Protein 2OV7 (pdb70)

Structure (mmCIF, N/CA/C/O backbone):
data_2OV7
#
_entry.id   2OV7
#
_cell.length_a   79.200
_cell.length_b   79.200
_cell.length_c   47.640
_cell.angle_alpha   90.00
_cell.angle_beta   90.00
_cell.angle_gamma   120.00
#
_symmetry.space_group_name_H-M   'P 31'
#
loop_
_entity.id
_entity.type
_entity.pdbx_description
1 polymer '50S ribosomal protein L1'
2 water water
#
loop_
_atom_site.group_PDB
_atom_site.id
_atom_site.type_symbol
_atom_site.label_atom_id
_atom_site.label_alt_id
_atom_site.label_comp_id
_atom_site.label_asym_id
_atom_site.label_entity_id
_atom_site.label_seq_id
_atom_site.pdbx_PDB_ins_code
_atom_site.Cartn_x
_atom_site.Cartn_y
_atom_site.Cartn_z
_atom_site.occupancy
_atom_site.B_iso_or_equiv
_atom_site.auth_seq_id
_atom_site.auth_comp_id
_atom_site.auth_asym_id
_atom_site.auth_atom_id
_atom_site.pdbx_PDB_model_num
ATOM 1 N N . GLY A 1 4 ? 24.232 3.340 -15.203 1.00 81.39 4 GLY A N 1
ATOM 2 C CA . GLY A 1 4 ? 23.984 4.337 -16.285 1.00 24.53 4 GLY A CA 1
ATOM 3 C C . GLY A 1 4 ? 22.523 4.725 -16.397 1.00 54.75 4 GLY A C 1
ATOM 4 O O . GLY A 1 4 ? 21.832 4.873 -15.386 1.00 61.99 4 GLY A O 1
ATOM 5 N N . LYS A 1 5 ? 22.053 4.892 -17.633 1.00 83.76 5 LYS A N 1
ATOM 6 C CA . LYS A 1 5 ? 20.661 5.263 -17.890 1.00 50.91 5 LYS A CA 1
ATOM 7 C C . LYS A 1 5 ? 19.704 4.083 -17.705 1.00 16.68 5 LYS A C 1
ATOM 8 O O . LYS A 1 5 ? 18.506 4.276 -17.490 1.00 83.76 5 LYS A O 1
ATOM 14 N N . ARG A 1 6 ? 20.242 2.868 -17.806 1.00 82.22 6 ARG A N 1
ATOM 15 C CA . ARG A 1 6 ? 19.462 1.645 -17.609 1.00 82.22 6 ARG A CA 1
ATOM 16 C C . ARG A 1 6 ? 18.982 1.553 -16.158 1.00 82.22 6 ARG A C 1
ATOM 17 O O . ARG A 1 6 ? 17.839 1.172 -15.897 1.00 21.86 6 ARG A O 1
ATOM 25 N N . TYR A 1 7 ? 19.852 1.941 -15.229 1.00 66.77 7 TYR A N 1
ATOM 26 C CA . TYR A 1 7 ? 19.531 1.924 -13.806 1.00 81.75 7 TYR A CA 1
ATOM 27 C C . TYR A 1 7 ? 18.646 3.111 -13.417 1.00 71.80 7 TYR A C 1
ATOM 28 O O . TYR A 1 7 ? 17.688 2.953 -12.657 1.00 40.44 7 TYR A O 1
ATOM 37 N N . ARG A 1 8 ? 18.943 4.283 -13.979 1.00 42.35 8 ARG A N 1
ATOM 38 C CA . ARG A 1 8 ? 18.195 5.507 -13.677 1.00 69.76 8 ARG A CA 1
ATOM 39 C C . ARG A 1 8 ? 16.779 5.528 -14.256 1.00 28.71 8 ARG A C 1
ATOM 40 O O . ARG A 1 8 ? 15.943 6.333 -13.836 1.00 73.80 8 ARG A O 1
ATOM 48 N N . ALA A 1 9 ? 16.517 4.646 -15.220 1.00 30.22 9 ALA A N 1
ATOM 49 C CA . ALA A 1 9 ? 15.187 4.527 -15.818 1.00 39.28 9 ALA A CA 1
ATOM 50 C C . ALA A 1 9 ? 14.213 3.886 -14.829 1.00 53.87 9 ALA A C 1
ATOM 51 O O . ALA A 1 9 ? 13.001 4.098 -14.908 1.00 85.77 9 ALA A O 1
ATOM 53 N N . LEU A 1 10 ? 14.762 3.116 -13.892 1.00 84.99 10 LEU A N 1
ATOM 54 C CA . LEU A 1 10 ? 13.972 2.442 -12.864 1.00 22.82 10 LEU A CA 1
ATOM 55 C C . LEU A 1 10 ? 13.682 3.356 -11.670 1.00 38.87 10 LEU A C 1
ATOM 56 O O . LEU A 1 10 ? 12.733 3.122 -10.919 1.00 23.75 10 LEU A O 1
ATOM 61 N N . LEU A 1 11 ? 14.504 4.393 -11.503 1.00 57.42 11 LEU A N 1
ATOM 62 C CA . LEU A 1 11 ? 14.321 5.367 -10.423 1.00 37.15 11 LEU A CA 1
ATOM 63 C C . LEU A 1 11 ? 13.141 6.301 -10.688 1.00 51.03 11 LEU A C 1
ATOM 64 O O . LEU A 1 11 ? 12.557 6.855 -9.754 1.00 65.18 11 LEU A O 1
ATOM 69 N N . GLU A 1 12 ? 12.807 6.479 -11.965 1.00 36.35 12 GLU A N 1
ATOM 70 C CA . GLU A 1 12 ? 11.685 7.325 -12.368 1.00 83.79 12 GLU A CA 1
ATOM 71 C C . GLU A 1 12 ? 10.356 6.640 -12.034 1.00 72.09 12 GLU A C 1
ATOM 72 O O . GLU A 1 12 ? 9.323 7.300 -11.888 1.00 59.70 12 GLU A O 1
ATOM 78 N N . LYS A 1 13 ? 10.402 5.317 -11.891 1.00 76.99 13 LYS A N 1
ATOM 79 C CA . LYS A 1 13 ? 9.222 4.520 -11.558 1.00 88.66 13 LYS A CA 1
ATOM 80 C C . LYS A 1 13 ? 8.938 4.559 -10.056 1.00 34.34 13 LYS A C 1
ATOM 81 O O . LYS A 1 13 ? 7.787 4.443 -9.631 1.00 47.91 13 LYS A O 1
ATOM 87 N N . VAL A 1 14 ? 9.996 4.714 -9.263 1.00 45.76 14 VAL A N 1
ATOM 88 C CA . VAL A 1 14 ? 9.876 4.778 -7.807 1.00 39.17 14 VAL A CA 1
ATOM 89 C C . VAL A 1 14 ? 9.638 6.224 -7.368 1.00 17.58 14 VAL A C 1
ATOM 90 O O . VAL A 1 14 ? 10.348 7.137 -7.793 1.00 22.24 14 VAL A O 1
ATOM 94 N N . ASP A 1 15 ? 8.612 6.426 -6.543 1.00 34.10 15 ASP A N 1
ATOM 95 C CA . ASP A 1 15 ? 8.271 7.760 -6.034 1.00 23.76 15 ASP A CA 1
ATOM 96 C C . ASP A 1 15 ? 9.252 8.134 -4.920 1.00 10.03 15 ASP A C 1
ATOM 97 O O . ASP A 1 15 ? 9.361 7.424 -3.917 1.00 40.76 15 ASP A O 1
ATOM 102 N N . PRO A 1 16 ? 9.993 9.244 -5.110 1.00 84.18 16 PRO A N 1
ATOM 103 C CA . PRO A 1 16 ? 11.002 9.754 -4.178 1.00 21.57 16 PRO A CA 1
ATOM 104 C C . PRO A 1 16 ? 10.624 9.684 -2.701 1.00 84.18 16 PRO A C 1
ATOM 105 O O . PRO A 1 16 ? 11.237 8.940 -1.937 1.00 40.08 16 PRO A O 1
ATOM 109 N N . ASN A 1 17 ? 9.594 10.438 -2.312 1.00 24.29 17 ASN A N 1
ATOM 110 C CA . ASN A 1 17 ? 9.194 10.515 -0.908 1.00 60.83 17 ASN A CA 1
ATOM 111 C C . ASN A 1 17 ? 7.866 9.839 -0.570 1.00 46.16 17 ASN A C 1
ATOM 112 O O . ASN A 1 17 ? 7.117 10.307 0.291 1.00 31.17 17 ASN A O 1
ATOM 117 N N . LYS A 1 18 ? 7.600 8.710 -1.224 1.00 25.36 18 LYS A N 1
ATOM 118 C CA . LYS A 1 18 ? 6.386 7.945 -0.965 1.00 27.21 18 LYS A CA 1
ATOM 119 C C . LYS A 1 18 ? 6.699 6.638 -0.241 1.00 23.83 18 LYS A C 1
ATOM 120 O O . LYS A 1 18 ? 7.607 5.901 -0.629 1.00 45.28 18 LYS A O 1
ATOM 126 N N . ILE A 1 19 ? 5.961 6.383 0.836 1.00 80.79 19 ILE A N 1
ATOM 127 C CA . ILE A 1 19 ? 6.102 5.143 1.592 1.00 4.16 19 ILE A CA 1
ATOM 128 C C . ILE A 1 19 ? 5.016 4.172 1.123 1.00 14.40 19 ILE A C 1
ATOM 129 O O . ILE A 1 19 ? 3.839 4.320 1.458 1.00 44.05 19 ILE A O 1
ATOM 134 N N . TYR A 1 20 ? 5.425 3.216 0.293 1.00 24.37 20 TYR A N 1
ATOM 135 C CA . TYR A 1 20 ? 4.514 2.236 -0.287 1.00 20.58 20 TYR A CA 1
ATOM 136 C C . TYR A 1 20 ? 4.014 1.227 0.738 1.00 20.47 20 TYR A C 1
ATOM 137 O O . TYR A 1 20 ? 4.501 1.181 1.867 1.00 26.83 20 TYR A O 1
ATOM 146 N N . THR A 1 21 ? 2.992 0.467 0.355 1.00 23.37 21 THR A N 1
ATOM 147 C CA . THR A 1 21 ? 2.507 -0.629 1.181 1.00 22.00 21 THR A CA 1
ATOM 148 C C . THR A 1 21 ? 3.258 -1.888 0.737 1.00 28.95 21 THR A C 1
ATOM 149 O O . THR A 1 21 ? 3.955 -1.873 -0.280 1.00 40.95 21 THR A O 1
ATOM 153 N N . ILE A 1 22 ? 3.137 -2.962 1.514 1.00 13.75 22 ILE A N 1
ATOM 154 C CA . ILE A 1 22 ? 3.818 -4.216 1.192 1.00 35.88 22 ILE A CA 1
ATOM 155 C C . ILE A 1 22 ? 3.270 -4.845 -0.097 1.00 6.11 22 ILE A C 1
ATOM 156 O O . ILE A 1 22 ? 4.011 -5.485 -0.847 1.00 43.71 22 ILE A O 1
ATOM 161 N N . ASP A 1 23 ? 1.997 -4.583 -0.389 1.00 31.67 23 ASP A N 1
ATOM 162 C CA . ASP A 1 23 ? 1.361 -5.090 -1.604 1.00 7.61 23 ASP A CA 1
ATOM 163 C C . ASP A 1 23 ? 1.739 -4.270 -2.840 1.00 21.27 23 ASP A C 1
ATOM 164 O O . ASP A 1 23 ? 1.789 -4.802 -3.950 1.00 45.45 23 ASP A O 1
ATOM 169 N N . GLU A 1 24 ? 1.992 -2.977 -2.642 1.00 31.08 24 GLU A N 1
ATOM 170 C CA . GLU A 1 24 ? 2.397 -2.089 -3.733 1.00 23.07 24 GLU A CA 1
ATOM 171 C C . GLU A 1 24 ? 3.828 -2.373 -4.185 1.00 24.40 24 GLU A C 1
ATOM 172 O O . GLU A 1 24 ? 4.121 -2.367 -5.382 1.00 31.45 24 GLU A O 1
ATOM 178 N N . ALA A 1 25 ? 4.710 -2.623 -3.219 1.00 15.54 25 ALA A N 1
ATOM 179 C CA . ALA A 1 25 ? 6.112 -2.910 -3.503 1.00 21.54 25 ALA A CA 1
ATOM 180 C C . ALA A 1 25 ? 6.303 -4.295 -4.109 1.00 1.00 25 ALA A C 1
ATOM 181 O O . ALA A 1 25 ? 7.271 -4.532 -4.829 1.00 28.09 25 ALA A O 1
ATOM 183 N N . ALA A 1 26 ? 5.379 -5.205 -3.805 1.00 28.98 26 ALA A N 1
ATOM 184 C CA . ALA A 1 26 ? 5.430 -6.573 -4.321 1.00 20.32 26 ALA A CA 1
ATOM 185 C C . ALA A 1 26 ? 5.367 -6.610 -5.849 1.00 28.07 26 ALA A C 1
ATOM 186 O O . ALA A 1 26 ? 6.06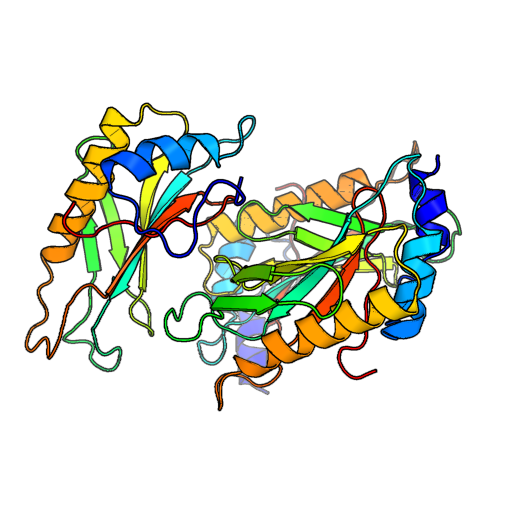4 -7.403 -6.486 1.00 23.41 26 ALA A O 1
ATOM 188 N N . HIS A 1 27 ? 4.532 -5.748 -6.424 1.00 33.12 27 HIS A N 1
ATOM 189 C CA . HIS A 1 27 ? 4.389 -5.651 -7.874 1.00 17.91 27 HIS A CA 1
ATOM 190 C C . HIS A 1 27 ? 5.462 -4.739 -8.467 1.00 22.06 27 HIS A C 1
ATOM 191 O O . HIS A 1 27 ? 5.983 -5.006 -9.553 1.00 89.50 27 HIS A O 1
ATOM 198 N N . LEU A 1 28 ? 5.785 -3.667 -7.745 1.00 17.07 28 LEU A N 1
ATOM 199 C CA . LEU A 1 28 ? 6.778 -2.690 -8.188 1.00 21.47 28 LEU A CA 1
ATOM 200 C C . LEU A 1 28 ? 8.185 -3.281 -8.272 1.00 16.96 28 LEU A C 1
ATOM 201 O O . LEU A 1 28 ? 8.928 -2.985 -9.209 1.00 30.56 28 LEU A O 1
ATOM 206 N N . VAL A 1 29 ? 8.531 -4.143 -7.316 1.00 21.47 29 VAL A N 1
ATOM 207 C CA . VAL A 1 29 ? 9.858 -4.766 -7.281 1.00 67.74 29 VAL A CA 1
ATOM 208 C C . VAL A 1 29 ? 10.059 -5.752 -8.440 1.00 30.77 29 VAL A C 1
ATOM 209 O O . VAL A 1 29 ? 11.183 -5.945 -8.912 1.00 33.63 29 VAL A O 1
ATOM 213 N N . LYS A 1 30 ? 8.960 -6.334 -8.919 1.00 25.19 30 LYS A N 1
ATOM 214 C CA . LYS A 1 30 ? 8.996 -7.262 -10.051 1.00 27.83 30 LYS A CA 1
ATOM 215 C C . LYS A 1 30 ? 9.198 -6.513 -11.367 1.00 46.13 30 LYS A C 1
ATOM 216 O O . LYS A 1 30 ? 9.756 -7.058 -12.322 1.00 42.74 30 LYS A O 1
ATOM 222 N N . GLU A 1 31 ? 8.726 -5.268 -11.411 1.00 16.62 31 GLU A N 1
ATOM 223 C CA . GLU A 1 31 ? 8.871 -4.419 -12.592 1.00 26.58 31 GLU A CA 1
ATOM 224 C C . GLU A 1 31 ? 10.289 -3.858 -12.695 1.00 41.03 31 GLU A C 1
ATOM 225 O O . GLU A 1 31 ? 10.767 -3.552 -13.790 1.00 84.77 31 GLU A O 1
ATOM 231 N N . LEU A 1 32 ? 10.957 -3.740 -11.548 1.00 84.50 32 LEU A N 1
ATOM 232 C CA . LEU A 1 32 ? 12.311 -3.188 -11.483 1.00 34.41 32 LEU A CA 1
ATOM 233 C C . LEU A 1 32 ? 13.383 -4.277 -11.576 1.00 28.24 32 LEU A C 1
ATOM 234 O O . LEU A 1 32 ? 14.477 -4.132 -11.025 1.00 84.50 32 LEU A O 1
ATOM 239 N N . ALA A 1 33 ? 13.073 -5.354 -12.296 1.00 30.20 33 ALA A N 1
ATOM 240 C CA . ALA A 1 33 ? 14.003 -6.471 -12.445 1.00 81.70 33 ALA A CA 1
ATOM 241 C C . ALA A 1 33 ? 14.120 -6.937 -13.893 1.00 41.30 33 ALA A C 1
ATOM 242 O O . ALA A 1 33 ? 13.138 -6.935 -14.639 1.00 86.75 33 ALA A O 1
ATOM 244 N N . THR A 1 34 ? 15.331 -7.337 -14.280 1.00 86.03 34 THR A N 1
ATOM 245 C CA . THR A 1 34 ? 15.588 -7.822 -15.636 1.00 27.87 34 THR A CA 1
ATOM 246 C C . THR A 1 34 ? 15.466 -9.346 -15.721 1.00 86.03 34 THR A C 1
ATOM 247 O O . THR A 1 34 ? 15.610 -10.049 -14.718 1.00 71.10 34 THR A O 1
ATOM 251 N N . ALA A 1 35 ? 15.198 -9.846 -16.927 1.00 69.72 35 ALA A N 1
ATOM 252 C CA . ALA A 1 35 ? 15.009 -11.279 -17.145 1.00 87.50 35 ALA A CA 1
ATOM 253 C C . ALA A 1 35 ? 16.281 -12.003 -17.594 1.00 66.02 35 ALA A C 1
ATOM 254 O O . ALA A 1 35 ? 16.218 -13.001 -18.316 1.00 87.50 35 ALA A O 1
ATOM 256 N N . LYS A 1 36 ? 17.434 -11.506 -17.146 1.00 42.56 36 LYS A N 1
ATOM 257 C CA . LYS A 1 36 ? 18.720 -12.129 -17.471 1.00 28.67 36 LYS A CA 1
ATOM 258 C C . LYS A 1 36 ? 19.031 -13.199 -16.427 1.00 78.07 36 LYS A C 1
ATOM 259 O O . LYS A 1 36 ? 19.102 -14.388 -16.748 1.00 73.49 36 LYS A O 1
ATOM 265 N N . PHE A 1 37 ? 19.226 -12.763 -15.185 1.00 75.64 37 PHE A N 1
ATOM 266 C CA . PHE A 1 37 ? 19.403 -13.677 -14.062 1.00 83.34 37 PHE A CA 1
ATOM 267 C C . PHE A 1 37 ? 18.367 -13.299 -13.001 1.00 21.44 37 PHE A C 1
ATOM 268 O O . PHE A 1 37 ? 18.196 -12.120 -12.684 1.00 72.69 37 PHE A O 1
ATOM 276 N N . ASP A 1 38 ? 17.614 -14.294 -12.535 1.00 46.35 38 ASP A N 1
ATOM 277 C CA . ASP A 1 38 ? 16.554 -14.061 -11.555 1.00 34.14 38 ASP A CA 1
ATOM 278 C C . ASP A 1 38 ? 17.098 -13.329 -10.330 1.00 53.44 38 ASP A C 1
ATOM 279 O O . ASP A 1 38 ? 17.927 -13.860 -9.589 1.00 36.29 38 ASP A O 1
ATOM 284 N N . GLU A 1 39 ? 16.668 -12.079 -10.168 1.00 33.31 39 GLU A N 1
ATOM 285 C CA . GLU A 1 39 ? 17.134 -11.237 -9.070 1.00 13.93 39 GLU A CA 1
ATOM 286 C C . GLU A 1 39 ? 16.449 -11.574 -7.752 1.00 10.72 39 GLU A C 1
ATOM 287 O O . GLU A 1 39 ? 15.232 -11.757 -7.698 1.00 30.30 39 GLU A O 1
ATOM 293 N N . THR A 1 40 ? 17.249 -11.660 -6.692 1.00 55.62 40 THR A N 1
ATOM 294 C CA . THR A 1 40 ? 16.748 -11.969 -5.358 1.00 90.62 40 THR A CA 1
ATOM 295 C C . THR A 1 40 ? 16.160 -10.714 -4.712 1.00 37.20 40 THR A C 1
ATOM 296 O O . THR A 1 40 ? 16.759 -9.639 -4.764 1.00 30.49 40 THR A O 1
ATOM 300 N N . VAL A 1 41 ? 14.961 -10.851 -4.148 1.00 32.16 41 VAL A N 1
ATOM 301 C CA . VAL A 1 41 ? 14.300 -9.744 -3.456 1.00 12.42 41 VAL A CA 1
ATOM 302 C C . VAL A 1 41 ? 14.742 -9.747 -1.990 1.00 35.40 41 VAL A C 1
ATOM 303 O O . VAL A 1 41 ? 14.723 -10.787 -1.330 1.00 21.36 41 VAL A O 1
ATOM 307 N N . GLU A 1 42 ? 15.191 -8.588 -1.509 1.00 15.63 42 GLU A N 1
ATOM 308 C CA . GLU A 1 42 ? 15.688 -8.460 -0.139 1.00 38.01 42 GLU A CA 1
ATOM 309 C C . GLU A 1 42 ? 14.993 -7.350 0.646 1.00 26.42 42 GLU A C 1
ATOM 310 O O . GLU A 1 42 ? 14.455 -6.404 0.065 1.00 9.42 42 GLU A O 1
ATOM 316 N N . VAL A 1 43 ? 15.008 -7.481 1.972 1.00 30.57 43 VAL A N 1
ATOM 317 C CA . VAL A 1 43 ? 14.418 -6.485 2.865 1.00 19.99 43 VAL A CA 1
ATOM 318 C C . VAL A 1 43 ? 15.500 -5.901 3.774 1.00 35.74 43 VAL A C 1
ATOM 319 O O . VAL A 1 43 ? 16.219 -6.638 4.450 1.00 26.09 43 VAL A O 1
ATOM 323 N N . HIS A 1 44 ? 15.619 -4.575 3.767 1.00 12.21 44 HIS A N 1
ATOM 324 C CA . HIS A 1 44 ? 16.608 -3.882 4.589 1.00 25.80 44 HIS A CA 1
ATOM 325 C C . HIS A 1 44 ? 15.922 -3.039 5.659 1.00 33.56 44 HIS A C 1
ATOM 326 O O . HIS A 1 44 ? 15.252 -2.052 5.352 1.00 10.62 44 HIS A O 1
ATOM 333 N N . ALA A 1 45 ? 16.087 -3.445 6.916 1.00 55.02 45 ALA A N 1
ATOM 334 C CA . ALA A 1 45 ? 15.455 -2.753 8.031 1.00 10.39 45 ALA A CA 1
ATOM 335 C C . ALA A 1 45 ? 16.461 -2.242 9.056 1.00 24.65 45 ALA A C 1
ATOM 336 O O . ALA A 1 45 ? 17.249 -3.011 9.607 1.00 76.34 45 ALA A O 1
ATOM 338 N N . LYS A 1 46 ? 16.436 -0.932 9.291 1.00 13.36 46 LYS A N 1
ATOM 339 C CA . LYS A 1 46 ? 17.295 -0.312 10.293 1.00 22.09 46 LYS A CA 1
ATOM 340 C C . LYS A 1 46 ? 16.599 -0.433 11.650 1.00 32.77 46 LYS A C 1
ATOM 341 O O . LYS A 1 46 ? 15.572 0.204 11.892 1.00 31.45 46 LYS A O 1
ATOM 347 N N . LEU A 1 47 ? 17.128 -1.310 12.501 1.00 83.81 47 LEU A N 1
ATOM 348 C CA . LEU A 1 47 ? 16.555 -1.545 13.823 1.00 66.74 47 LEU A CA 1
ATOM 349 C C . LEU A 1 47 ? 16.876 -0.399 14.778 1.00 83.81 47 LEU A C 1
ATOM 350 O O . LEU A 1 47 ? 17.970 0.165 14.740 1.00 83.81 47 LEU A O 1
ATOM 355 N N . GLY A 1 48 ? 15.918 -0.078 15.646 1.00 37.14 48 GLY A N 1
ATOM 356 C CA . GLY A 1 48 ? 16.074 1.006 16.610 1.00 83.87 48 GLY A CA 1
ATOM 357 C C . GLY A 1 48 ? 17.039 0.695 17.739 1.00 21.67 48 GLY A C 1
ATOM 358 O O . GLY A 1 48 ? 17.420 1.587 18.501 1.00 85.25 48 GLY A O 1
ATOM 359 N N . ILE A 1 49 ? 17.436 -0.573 17.844 1.00 44.96 49 ILE A N 1
ATOM 360 C CA . ILE A 1 49 ? 18.365 -1.012 18.886 1.00 65.71 49 ILE A CA 1
ATOM 361 C C . ILE A 1 49 ? 19.761 -0.412 18.710 1.00 57.21 49 ILE A C 1
ATOM 362 O O . ILE A 1 49 ? 20.163 -0.058 17.599 1.00 79.08 49 ILE A O 1
ATOM 367 N N . ASP A 1 50 ? 20.478 -0.277 19.823 1.00 69.45 50 ASP A N 1
ATOM 368 C CA . ASP A 1 50 ? 21.838 0.275 19.827 1.00 88.20 50 ASP A CA 1
ATOM 369 C C . ASP A 1 50 ? 22.817 -0.845 19.459 1.00 21.91 50 ASP A C 1
ATOM 370 O O . ASP A 1 50 ? 22.937 -1.833 20.188 1.00 90.85 50 ASP A O 1
ATOM 375 N N . PRO A 1 51 ? 23.519 -0.699 18.319 1.00 79.09 51 PRO A N 1
ATOM 376 C CA . PRO A 1 51 ? 24.468 -1.709 17.831 1.00 86.49 51 PRO A CA 1
ATOM 377 C C . PRO A 1 51 ? 25.765 -1.848 18.621 1.00 86.49 51 PRO A C 1
ATOM 378 O O . PRO A 1 51 ? 26.724 -2.448 18.129 1.00 86.49 51 PRO A O 1
ATOM 382 N N . ARG A 1 52 ? 25.794 -1.319 19.844 1.00 84.98 52 ARG A N 1
ATOM 383 C CA . ARG A 1 52 ? 26.989 -1.412 20.685 1.00 84.98 52 ARG A CA 1
ATOM 384 C C . ARG A 1 52 ? 26.724 -2.129 22.012 1.00 8.23 52 ARG A C 1
ATOM 385 O O . ARG A 1 52 ? 27.661 -2.569 22.683 1.00 84.98 52 ARG A O 1
ATOM 393 N N . ARG A 1 53 ? 25.448 -2.253 22.377 1.00 31.05 53 ARG A N 1
ATOM 394 C CA . ARG A 1 53 ? 25.061 -2.895 23.634 1.00 78.14 53 ARG A CA 1
ATOM 395 C C . ARG A 1 53 ? 25.314 -4.399 23.613 1.00 78.14 53 ARG A C 1
ATOM 396 O O . ARG A 1 53 ? 25.073 -5.069 22.607 1.00 64.04 53 ARG A O 1
ATOM 404 N N . SER A 1 54 ? 25.798 -4.918 24.740 1.00 85.51 54 SER A N 1
ATOM 405 C CA . SER A 1 54 ? 26.154 -6.330 24.862 1.00 85.51 54 SER A CA 1
ATOM 406 C C . SER A 1 54 ? 24.949 -7.269 24.919 1.00 85.51 54 SER A C 1
ATOM 407 O O . SER A 1 54 ? 25.071 -8.459 24.620 1.00 85.51 54 SER A O 1
ATOM 410 N N . ASP A 1 55 ? 23.787 -6.731 25.286 1.00 89.28 55 ASP A N 1
ATOM 411 C CA . ASP A 1 55 ? 22.575 -7.541 25.410 1.00 89.28 55 ASP A CA 1
ATOM 412 C C . ASP A 1 55 ? 21.513 -7.253 24.347 1.00 72.79 55 ASP A C 1
ATOM 413 O O . ASP A 1 55 ? 20.659 -8.101 24.074 1.00 89.28 55 ASP A O 1
ATOM 418 N N . GLN A 1 56 ? 21.576 -6.068 23.742 1.00 89.21 56 GLN A N 1
ATOM 419 C CA . GLN A 1 56 ? 20.610 -5.677 22.716 1.00 28.78 56 GLN A CA 1
ATOM 420 C C . GLN A 1 56 ? 21.053 -6.088 21.310 1.00 74.54 56 GLN A C 1
ATOM 421 O O . GLN A 1 56 ? 21.322 -5.242 20.453 1.00 26.54 56 GLN A O 1
ATOM 427 N N . ASN A 1 57 ? 21.116 -7.400 21.083 1.00 27.69 57 ASN A N 1
ATOM 428 C CA . ASN A 1 57 ? 21.510 -7.946 19.788 1.00 35.68 57 ASN A CA 1
ATOM 429 C C . ASN A 1 57 ? 20.449 -8.881 19.213 1.00 32.29 57 ASN A C 1
ATOM 430 O O . ASN A 1 57 ? 19.906 -9.731 19.922 1.00 81.79 57 ASN A O 1
ATOM 435 N N . VAL A 1 58 ? 20.159 -8.714 17.925 1.00 64.18 58 VAL A N 1
ATOM 436 C CA . VAL A 1 58 ? 19.153 -9.526 17.245 1.00 13.76 58 VAL A CA 1
ATOM 437 C C . VAL A 1 58 ? 19.800 -10.587 16.354 1.00 80.54 58 VAL A C 1
ATOM 438 O O . VAL A 1 58 ? 20.657 -10.277 15.526 1.00 36.52 58 VAL A O 1
ATOM 442 N N . ARG A 1 59 ? 19.416 -11.844 16.575 1.00 26.68 59 ARG A N 1
ATOM 443 C CA . ARG A 1 59 ? 19.903 -12.970 15.776 1.00 20.26 59 ARG A CA 1
ATOM 444 C C . ARG A 1 59 ? 18.878 -14.105 15.832 1.00 19.47 59 ARG A C 1
ATOM 445 O O . ARG A 1 59 ? 18.421 -14.480 16.914 1.00 59.48 59 ARG A O 1
ATOM 453 N N . GLY A 1 60 ? 18.513 -14.643 14.668 1.00 34.28 60 GLY A N 1
ATOM 454 C CA . GLY A 1 60 ? 17.539 -15.728 14.614 1.00 17.25 60 GLY A CA 1
ATOM 455 C C . GLY A 1 60 ? 17.243 -16.278 13.228 1.00 14.34 60 GLY A C 1
ATOM 456 O O . GLY A 1 60 ? 17.901 -15.922 12.249 1.00 33.03 60 GLY A O 1
ATOM 457 N N . THR A 1 61 ? 16.269 -17.186 13.169 1.00 42.41 61 THR A N 1
ATOM 458 C CA . THR A 1 61 ? 15.840 -17.815 11.920 1.00 53.54 61 THR A CA 1
ATOM 459 C C . THR A 1 61 ? 14.313 -17.840 11.845 1.00 57.40 61 THR A C 1
ATOM 460 O O . THR A 1 61 ? 13.636 -17.859 12.876 1.00 84.27 61 THR A O 1
ATOM 464 N N . VAL A 1 62 ? 13.776 -17.847 10.626 1.00 22.13 62 VAL A N 1
ATOM 465 C CA . VAL A 1 62 ? 12.327 -17.890 10.426 1.00 18.50 62 VAL A CA 1
ATOM 466 C C . VAL A 1 62 ? 11.940 -18.678 9.174 1.00 80.28 62 VAL A C 1
ATOM 467 O O . VAL A 1 62 ? 12.480 -18.453 8.090 1.00 27.10 62 VAL A O 1
ATOM 471 N N . SER A 1 63 ? 11.035 -19.640 9.350 1.00 23.81 63 SER A N 1
ATOM 472 C CA . SER A 1 63 ? 10.554 -20.458 8.241 1.00 25.46 63 SER A CA 1
ATOM 473 C C . SER A 1 63 ? 9.560 -19.672 7.389 1.00 77.41 63 SER A C 1
ATOM 474 O O . SER A 1 63 ? 8.386 -19.540 7.745 1.00 57.97 63 SER A O 1
ATOM 477 N N . LEU A 1 64 ? 10.058 -19.102 6.293 1.00 46.05 64 LEU A N 1
ATOM 478 C CA . LEU A 1 64 ? 9.226 -18.330 5.366 1.00 80.15 64 LEU A CA 1
ATOM 479 C C . LEU A 1 64 ? 8.172 -19.237 4.733 1.00 7.26 64 LEU A C 1
ATOM 480 O O . LEU A 1 64 ? 8.468 -20.379 4.372 1.00 37.60 64 LEU A O 1
ATOM 485 N N . PRO A 1 65 ? 6.930 -18.732 4.594 1.00 85.22 65 PRO A N 1
ATOM 486 C CA . PRO A 1 65 ? 5.820 -19.500 4.018 1.00 63.42 65 PRO A CA 1
ATOM 487 C C . PRO A 1 65 ? 6.087 -20.013 2.609 1.00 41.33 65 PRO A C 1
ATOM 488 O O . PRO A 1 65 ? 5.474 -20.990 2.177 1.00 44.06 65 PRO A O 1
ATOM 492 N N . HIS A 1 66 ? 6.999 -19.349 1.899 1.00 81.46 66 HIS A N 1
ATOM 493 C CA . HIS A 1 66 ? 7.339 -19.737 0.534 1.00 17.68 66 HIS A CA 1
ATOM 494 C C . HIS A 1 66 ? 8.852 -19.895 0.381 1.00 81.46 66 HIS A C 1
ATOM 495 O O . HIS A 1 66 ? 9.532 -19.034 -0.179 1.00 11.89 66 HIS A O 1
ATOM 502 N N . GLY A 1 67 ? 9.368 -21.000 0.916 1.00 51.02 67 GLY A N 1
ATOM 503 C CA . GLY A 1 67 ? 10.793 -21.291 0.868 1.00 29.20 67 GLY A CA 1
ATOM 504 C C . GLY A 1 67 ? 11.317 -21.828 2.189 1.00 81.32 67 GLY A C 1
ATOM 505 O O . GLY A 1 67 ? 10.542 -22.254 3.047 1.00 81.32 67 GLY A O 1
ATOM 506 N N . GLY A 1 68 ? 12.640 -21.815 2.343 1.00 39.29 159 GLY A N 1
ATOM 507 C CA . GLY A 1 68 ? 13.278 -22.287 3.566 1.00 83.26 159 GLY A CA 1
ATOM 508 C C . GLY A 1 68 ? 13.453 -21.175 4.583 1.00 29.28 159 GLY A C 1
ATOM 509 O O . GLY A 1 68 ? 12.888 -20.089 4.430 1.00 45.61 159 GLY A O 1
ATOM 510 N N . ARG A 1 69 ? 14.237 -21.446 5.626 1.00 44.15 160 ARG A N 1
ATOM 511 C CA . ARG A 1 69 ? 14.483 -20.454 6.670 1.00 26.63 160 ARG A CA 1
ATOM 512 C C . ARG A 1 69 ? 15.683 -19.560 6.364 1.00 63.78 160 ARG A C 1
ATOM 513 O O . ARG A 1 69 ? 16.611 -19.962 5.660 1.00 32.67 160 ARG A O 1
ATOM 521 N N . ILE A 1 70 ? 15.637 -18.334 6.882 1.00 43.38 161 ILE A N 1
ATOM 522 C CA . ILE A 1 70 ? 16.694 -17.353 6.652 1.00 83.44 161 ILE A CA 1
ATOM 523 C C . ILE A 1 70 ? 17.317 -16.854 7.955 1.00 83.44 161 ILE A C 1
ATOM 524 O O . ILE A 1 70 ? 16.610 -16.548 8.918 1.00 83.44 161 ILE A O 1
ATOM 529 N N . GLU A 1 71 ? 18.649 -16.815 7.990 1.00 64.62 162 GLU A N 1
ATOM 530 C CA . GLU A 1 71 ? 19.374 -16.333 9.162 1.00 68.91 162 GLU A CA 1
ATOM 531 C C . GLU A 1 71 ? 19.577 -14.824 9.081 1.00 84.76 162 GLU A C 1
ATOM 532 O O . GLU A 1 71 ? 20.011 -14.301 8.051 1.00 60.65 162 GLU A O 1
ATOM 538 N N . PHE A 1 72 ? 19.247 -14.126 10.166 1.00 85.97 163 PHE A N 1
ATOM 539 C CA . PHE A 1 72 ? 19.404 -12.677 10.214 1.00 65.79 163 PHE A CA 1
ATOM 540 C C . PHE A 1 72 ? 19.958 -12.164 11.542 1.00 19.61 163 PHE A C 1
ATOM 541 O O . PHE A 1 72 ? 19.460 -12.507 12.614 1.00 74.69 163 PHE A O 1
ATOM 549 N N . ARG A 1 73 ? 21.046 -11.399 11.452 1.00 72.60 164 ARG A N 1
ATOM 550 C CA . ARG A 1 73 ? 21.674 -10.784 12.621 1.00 34.00 164 ARG A CA 1
ATOM 551 C C . ARG A 1 73 ? 21.914 -9.295 12.367 1.00 30.20 164 ARG A C 1
ATOM 552 O O . ARG A 1 73 ? 22.220 -8.892 11.243 1.00 29.01 164 ARG A O 1
ATOM 560 N N . ASN A 1 74 ? 21.832 -8.491 13.424 1.00 39.73 165 ASN A N 1
ATOM 561 C CA . ASN A 1 74 ? 22.039 -7.055 13.287 1.00 46.06 165 ASN A CA 1
ATOM 562 C C . ASN A 1 74 ? 23.488 -6.671 12.993 1.00 67.64 165 ASN A C 1
ATOM 563 O O . ASN A 1 74 ? 24.360 -6.769 13.858 1.00 86.35 165 ASN A O 1
ATOM 568 N N . ASP A 1 75 ? 23.749 -6.334 11.730 1.00 46.06 166 ASP A N 1
ATOM 569 C CA . ASP A 1 75 ? 25.059 -5.830 11.320 1.00 26.62 166 ASP A CA 1
ATOM 570 C C . ASP A 1 75 ? 25.239 -4.493 12.049 1.00 24.46 166 ASP A C 1
ATOM 571 O O . ASP A 1 75 ? 24.280 -3.736 12.206 1.00 82.14 166 ASP A O 1
ATOM 576 N N . LYS A 1 76 ? 26.468 -4.217 12.494 1.00 50.35 167 LYS A N 1
ATOM 577 C CA . LYS A 1 76 ? 26.734 -3.075 13.383 1.00 25.67 167 LYS A CA 1
ATOM 578 C C . LYS A 1 76 ? 26.403 -1.643 12.952 1.00 87.09 167 LYS A C 1
ATOM 579 O O . LYS A 1 76 ? 26.887 -0.679 13.549 1.00 59.23 167 LYS A O 1
ATOM 585 N N . THR A 1 77 ? 25.549 -1.502 11.940 1.00 57.21 168 THR A N 1
ATOM 586 C CA . THR A 1 77 ? 25.044 -0.187 11.547 1.00 32.59 168 THR A CA 1
ATOM 587 C C . THR A 1 77 ? 23.643 -0.046 12.161 1.00 80.55 168 THR A C 1
ATOM 588 O O . THR A 1 77 ? 23.047 1.033 12.150 1.00 65.83 168 THR A O 1
ATOM 592 N N . GLY A 1 78 ? 23.177 -1.136 12.771 1.00 47.72 169 GLY A N 1
ATOM 593 C CA . GLY A 1 78 ? 21.841 -1.201 13.342 1.00 57.56 169 GLY A CA 1
ATOM 594 C C . GLY A 1 78 ? 20.865 -1.781 12.333 1.00 28.49 169 GLY A C 1
ATOM 595 O O . GLY A 1 78 ? 19.737 -2.130 12.676 1.00 57.35 169 GLY A O 1
ATOM 596 N N . ALA A 1 79 ? 21.332 -1.930 11.094 1.00 22.92 170 ALA A N 1
ATOM 597 C CA . ALA A 1 79 ? 20.502 -2.428 10.001 1.00 24.44 170 ALA A CA 1
ATOM 598 C C . ALA A 1 79 ? 20.660 -3.927 9.761 1.00 36.15 170 ALA A C 1
ATOM 599 O O . ALA A 1 79 ? 21.711 -4.507 10.042 1.00 40.57 170 ALA A O 1
ATOM 601 N N . ILE A 1 80 ? 19.605 -4.539 9.224 1.00 54.05 171 ILE A N 1
ATOM 602 C CA . ILE A 1 80 ? 19.593 -5.970 8.928 1.00 44.71 171 ILE A CA 1
ATOM 603 C C . ILE A 1 80 ? 18.916 -6.269 7.588 1.00 35.21 171 ILE A C 1
ATOM 604 O O . ILE A 1 80 ? 17.880 -5.688 7.256 1.00 57.92 171 ILE A O 1
ATOM 609 N N . HIS A 1 81 ? 19.542 -7.145 6.803 1.00 55.23 172 HIS A N 1
ATOM 610 C CA . HIS A 1 81 ? 19.001 -7.559 5.513 1.00 12.88 172 HIS A CA 1
ATOM 611 C C . HIS A 1 81 ? 18.623 -9.043 5.544 1.00 50.72 172 HIS A C 1
ATOM 612 O O . HIS A 1 81 ? 19.099 -9.793 6.399 1.00 34.14 172 HIS A O 1
ATOM 619 N N . ALA A 1 82 ? 17.794 -9.462 4.589 1.00 22.78 173 ALA A N 1
ATOM 620 C CA . ALA A 1 82 ? 17.384 -10.858 4.471 1.00 9.05 173 ALA A CA 1
ATOM 621 C C . ALA A 1 82 ? 16.669 -11.143 3.153 1.00 68.80 173 ALA A C 1
ATOM 622 O O . ALA A 1 82 ? 15.837 -10.346 2.710 1.00 19.81 173 ALA A O 1
ATOM 624 N N . PRO A 1 83 ? 17.013 -12.270 2.501 1.00 32.28 174 PRO A N 1
ATOM 625 C CA . PRO A 1 83 ? 16.376 -12.666 1.241 1.00 12.53 174 PRO A CA 1
ATOM 626 C C . PRO A 1 83 ? 14.941 -13.149 1.488 1.00 38.61 174 PRO A C 1
ATOM 627 O O . PRO A 1 83 ? 14.706 -13.984 2.366 1.00 77.79 174 PRO A O 1
ATOM 631 N N . VAL A 1 84 ? 13.994 -12.601 0.730 1.00 29.34 175 VAL A N 1
ATOM 632 C CA . VAL A 1 84 ? 12.583 -12.954 0.880 1.00 6.64 175 VAL A CA 1
ATOM 633 C C . VAL A 1 84 ? 11.981 -13.543 -0.399 1.00 31.57 175 VAL A C 1
ATOM 634 O O . VAL A 1 84 ? 10.766 -13.507 -0.604 1.00 37.26 175 VAL A O 1
ATOM 638 N N . GLY A 1 85 ? 12.841 -14.108 -1.244 1.00 47.48 176 GLY A N 1
ATOM 639 C CA . GLY A 1 85 ? 12.397 -14.726 -2.486 1.00 7.02 176 GLY A CA 1
ATOM 640 C C . GLY A 1 85 ? 13.095 -14.183 -3.717 1.00 36.56 176 GLY A C 1
ATOM 641 O O . GLY A 1 85 ? 14.139 -13.537 -3.619 1.00 20.67 176 GLY A O 1
ATOM 642 N N . LYS A 1 86 ? 12.506 -14.445 -4.880 1.00 38.95 177 LYS A N 1
ATOM 643 C CA . LYS A 1 86 ? 13.070 -14.009 -6.151 1.00 26.41 177 LYS A CA 1
ATOM 644 C C . LYS A 1 86 ? 12.096 -13.084 -6.877 1.00 12.66 177 LYS A C 1
ATOM 645 O O . LYS A 1 86 ? 10.946 -12.928 -6.459 1.00 37.87 177 LYS A O 1
ATOM 651 N N . ALA A 1 87 ? 12.565 -12.467 -7.960 1.00 22.48 178 ALA A N 1
ATOM 652 C CA . ALA A 1 87 ? 11.735 -11.569 -8.760 1.00 27.63 178 ALA A CA 1
ATOM 653 C C . ALA A 1 87 ? 10.679 -12.339 -9.554 1.00 27.19 178 ALA A C 1
ATOM 654 O O . ALA A 1 87 ? 9.676 -11.767 -9.984 1.00 83.07 178 ALA A O 1
ATOM 656 N N . SER A 1 88 ? 10.914 -13.638 -9.739 1.00 86.82 179 SER A N 1
ATOM 657 C CA . SER A 1 88 ? 9.988 -14.504 -10.467 1.00 7.32 179 SER A CA 1
ATOM 658 C C . SER A 1 88 ? 8.779 -14.892 -9.614 1.00 59.29 179 SER A C 1
ATOM 659 O O . SER A 1 88 ? 7.709 -15.196 -10.146 1.00 70.41 179 SER A O 1
ATOM 662 N N . PHE A 1 89 ? 8.971 -14.909 -8.295 1.00 35.19 180 PHE A N 1
ATOM 663 C CA . PHE A 1 89 ? 7.910 -15.235 -7.348 1.00 40.86 180 PHE A CA 1
ATOM 664 C C . PHE A 1 89 ? 6.644 -14.407 -7.569 1.00 53.65 180 PHE A C 1
ATOM 665 O O . PHE A 1 89 ? 6.726 -13.233 -7.941 1.00 41.02 180 PHE A O 1
ATOM 673 N N . PRO A 1 90 ? 5.465 -15.028 -7.377 1.00 6.31 181 PRO A N 1
ATOM 674 C CA . PRO A 1 90 ? 4.181 -14.326 -7.510 1.00 4.62 181 PRO A CA 1
ATOM 675 C C . PRO A 1 90 ? 4.145 -13.147 -6.519 1.00 12.55 181 PRO A C 1
ATOM 676 O O . PRO A 1 90 ? 4.713 -13.239 -5.427 1.00 20.91 181 PRO A O 1
ATOM 680 N N . PRO A 1 91 ? 3.462 -12.048 -6.893 1.00 22.25 182 PRO A N 1
ATOM 681 C CA . PRO A 1 91 ? 3.370 -10.848 -6.053 1.00 42.89 182 PRO A CA 1
ATOM 682 C C . PRO A 1 91 ? 2.829 -11.095 -4.652 1.00 26.79 182 PRO A C 1
ATOM 683 O O . PRO A 1 91 ? 3.324 -10.518 -3.684 1.00 85.24 182 PRO A O 1
ATOM 687 N N . GLU A 1 92 ? 1.823 -11.965 -4.546 1.00 72.42 183 GLU A N 1
ATOM 688 C CA . GLU A 1 92 ? 1.196 -12.255 -3.257 1.00 8.33 183 GLU A CA 1
ATOM 689 C C . GLU A 1 92 ? 2.072 -13.112 -2.341 1.00 66.97 183 GLU A C 1
ATOM 690 O O . GLU A 1 92 ? 1.982 -13.007 -1.116 1.00 25.14 183 GLU A O 1
ATOM 696 N N . LYS A 1 93 ? 2.928 -13.940 -2.939 1.00 16.84 184 LYS A N 1
ATOM 697 C CA . LYS A 1 93 ? 3.828 -14.804 -2.174 1.00 4.97 184 LYS A CA 1
ATOM 698 C C . LYS A 1 93 ? 5.013 -14.032 -1.598 1.00 37.44 184 LYS A C 1
ATOM 699 O O . LYS A 1 93 ? 5.507 -14.360 -0.517 1.00 16.94 184 LYS A O 1
ATOM 705 N N . LEU A 1 94 ? 5.471 -13.017 -2.330 1.00 33.10 185 LEU A N 1
ATOM 706 C CA . LEU A 1 94 ? 6.557 -12.156 -1.863 1.00 29.92 185 LEU A CA 1
ATOM 707 C C . LEU A 1 94 ? 6.106 -11.345 -0.651 1.00 26.97 185 LEU A C 1
ATOM 708 O O . LEU A 1 94 ? 6.833 -11.244 0.337 1.00 36.61 185 LEU A O 1
ATOM 713 N N . ALA A 1 95 ? 4.883 -10.818 -0.721 1.00 3.64 186 ALA A N 1
ATOM 714 C CA . ALA A 1 95 ? 4.299 -10.034 0.368 1.00 17.11 186 ALA A CA 1
ATOM 715 C C . ALA A 1 95 ? 4.189 -10.855 1.652 1.00 11.76 186 ALA A C 1
ATOM 716 O O . ALA A 1 95 ? 4.321 -10.316 2.753 1.00 36.70 186 ALA A O 1
ATOM 718 N N . ASP A 1 96 ? 3.945 -12.157 1.501 1.00 34.75 187 ASP A N 1
ATOM 719 C CA . ASP A 1 96 ? 3.873 -13.074 2.636 1.00 17.93 187 ASP A CA 1
ATOM 720 C C . ASP A 1 96 ? 5.245 -13.224 3.293 1.00 18.52 187 ASP A C 1
ATOM 721 O O . ASP A 1 96 ? 5.349 -13.292 4.518 1.00 48.98 187 ASP A O 1
ATOM 726 N N . ASN A 1 97 ? 6.290 -13.274 2.466 1.00 29.80 188 ASN A N 1
ATOM 727 C CA . ASN A 1 97 ? 7.664 -13.393 2.952 1.00 15.44 188 ASN A CA 1
ATOM 728 C C . ASN A 1 97 ? 8.171 -12.106 3.599 1.00 13.93 188 ASN A C 1
ATOM 729 O O . ASN A 1 97 ? 8.992 -12.153 4.518 1.00 46.55 188 ASN A O 1
ATOM 734 N N . ILE A 1 98 ? 7.714 -10.963 3.087 1.00 14.61 189 ILE A N 1
ATOM 735 C CA . ILE A 1 98 ? 8.070 -9.663 3.659 1.00 41.95 189 ILE A CA 1
ATOM 736 C C . ILE A 1 98 ? 7.490 -9.584 5.072 1.00 2.59 189 ILE A C 1
ATOM 737 O O . ILE A 1 98 ? 8.203 -9.274 6.027 1.00 42.72 189 ILE A O 1
ATOM 742 N N . ARG A 1 99 ? 6.204 -9.916 5.193 1.00 46.91 190 ARG A N 1
ATOM 743 C CA . ARG A 1 99 ? 5.497 -9.869 6.472 1.00 28.55 190 ARG A CA 1
ATOM 744 C C . ARG A 1 99 ? 6.028 -10.875 7.486 1.00 32.54 190 ARG A C 1
ATOM 745 O O . ARG A 1 99 ? 6.209 -10.537 8.655 1.00 20.72 190 ARG A O 1
ATOM 753 N N . ALA A 1 100 ? 6.286 -12.101 7.035 1.00 14.57 191 ALA A N 1
ATOM 754 C CA . ALA A 1 100 ? 6.809 -13.153 7.908 1.00 17.47 191 ALA A CA 1
ATOM 755 C C . ALA A 1 100 ? 8.165 -12.771 8.500 1.00 28.31 191 ALA A C 1
ATOM 756 O O . ALA A 1 100 ? 8.473 -13.126 9.640 1.00 84.18 191 ALA A O 1
ATOM 758 N N . PHE A 1 101 ? 8.967 -12.050 7.719 1.00 78.32 192 PHE A N 1
ATOM 759 C CA . PHE A 1 101 ? 10.273 -11.581 8.174 1.00 25.47 192 PHE A CA 1
ATOM 760 C C . PHE A 1 101 ? 10.135 -10.385 9.117 1.00 13.04 192 PHE A C 1
ATOM 761 O O . PHE A 1 101 ? 10.832 -10.307 10.131 1.00 46.76 192 PHE A O 1
ATOM 769 N N . ILE A 1 102 ? 9.237 -9.459 8.776 1.00 23.24 193 ILE A N 1
ATOM 770 C CA . ILE A 1 102 ? 8.974 -8.285 9.613 1.00 80.33 193 ILE A CA 1
ATOM 771 C C . ILE A 1 102 ? 8.441 -8.710 10.984 1.00 35.61 193 ILE A C 1
ATOM 772 O O . ILE A 1 102 ? 8.909 -8.220 12.014 1.00 43.48 193 ILE A O 1
ATOM 777 N N . ARG A 1 103 ? 7.517 -9.671 10.990 1.00 24.33 194 ARG A N 1
ATOM 778 C CA . ARG A 1 103 ? 6.940 -10.190 12.232 1.00 12.15 194 ARG A CA 1
ATOM 779 C C . ARG A 1 103 ? 7.973 -10.946 13.069 1.00 33.63 194 ARG A C 1
ATOM 780 O O . ARG A 1 103 ? 7.881 -10.975 14.298 1.00 80.82 194 ARG A O 1
ATOM 788 N N . ALA A 1 104 ? 8.949 -11.556 12.397 1.00 39.71 195 ALA A N 1
ATOM 789 C CA . ALA A 1 104 ? 10.036 -12.257 13.079 1.00 9.97 195 ALA A CA 1
ATOM 790 C C . ALA A 1 104 ? 10.967 -11.251 13.756 1.00 62.13 195 ALA A C 1
ATOM 791 O O . ALA A 1 104 ? 11.484 -11.512 14.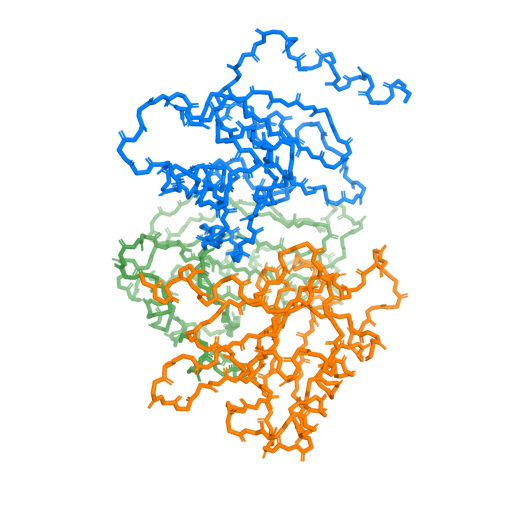844 1.00 37.83 195 ALA A O 1
ATOM 793 N N . LEU A 1 105 ? 11.177 -10.109 13.101 1.00 21.60 196 LEU A N 1
ATOM 794 C CA . LEU A 1 105 ? 11.995 -9.029 13.654 1.00 25.23 196 LEU A CA 1
ATOM 795 C C . LEU A 1 105 ? 11.300 -8.403 14.861 1.00 20.85 196 LEU A C 1
ATOM 796 O O . LEU A 1 105 ? 11.932 -8.152 15.888 1.00 67.40 196 LEU A O 1
ATOM 801 N N . GLU A 1 106 ? 9.994 -8.170 14.728 1.00 14.92 197 GLU A N 1
ATOM 802 C CA . GLU A 1 106 ? 9.185 -7.561 15.787 1.00 15.19 197 GLU A CA 1
ATOM 803 C C . GLU A 1 106 ? 9.153 -8.398 17.066 1.00 30.92 197 GLU A C 1
ATOM 804 O O . GLU A 1 106 ? 8.852 -7.884 18.145 1.00 43.74 197 GLU A O 1
ATOM 810 N N . ALA A 1 107 ? 9.463 -9.687 16.937 1.00 42.02 198 ALA A N 1
ATOM 811 C CA . ALA A 1 107 ? 9.527 -10.589 18.084 1.00 21.04 198 ALA A CA 1
ATOM 812 C C . ALA A 1 107 ? 10.828 -10.379 18.863 1.00 39.06 198 ALA A C 1
ATOM 813 O O . ALA A 1 107 ? 10.920 -10.729 20.042 1.00 50.61 198 ALA A O 1
ATOM 815 N N . HIS A 1 108 ? 11.821 -9.793 18.196 1.00 52.40 199 HIS A N 1
ATOM 816 C CA . HIS A 1 108 ? 13.123 -9.516 18.801 1.00 15.44 199 HIS A CA 1
ATOM 817 C C . HIS A 1 108 ? 13.203 -8.099 19.379 1.00 21.02 199 HIS A C 1
ATOM 818 O O . HIS A 1 108 ? 14.293 -7.594 19.664 1.00 50.27 199 HIS A O 1
ATOM 825 N N . LYS A 1 109 ? 12.042 -7.470 19.558 1.00 36.80 200 LYS A N 1
ATOM 826 C CA . LYS A 1 109 ? 11.956 -6.122 20.122 1.00 72.74 200 LYS A CA 1
ATOM 827 C C . LYS A 1 109 ? 12.353 -6.149 21.602 1.00 82.24 200 LYS A C 1
ATOM 828 O O . LYS A 1 109 ? 11.930 -7.043 22.341 1.00 38.99 200 LYS A O 1
ATOM 834 N N . PRO A 1 110 ? 13.203 -5.193 22.031 1.00 83.37 201 PRO A N 1
ATOM 835 C CA . PRO A 1 110 ? 13.684 -5.077 23.413 1.00 41.91 201 PRO A CA 1
ATOM 836 C C . PRO A 1 110 ? 12.605 -5.345 24.459 1.00 83.37 201 PRO A C 1
ATOM 837 O O . PRO A 1 110 ? 11.475 -4.867 24.324 1.00 46.44 201 PRO A O 1
ATOM 841 N N . GLU A 1 111 ? 12.973 -6.080 25.508 1.00 84.28 202 GLU A N 1
ATOM 842 C CA . GLU A 1 111 ? 12.044 -6.450 26.574 1.00 57.67 202 GLU A CA 1
ATOM 843 C C . GLU A 1 111 ? 11.593 -5.239 27.389 1.00 84.28 202 GLU A C 1
ATOM 844 O O . GLU A 1 111 ? 12.399 -4.597 28.065 1.00 84.28 202 GLU A O 1
ATOM 850 N N . GLY A 1 112 ? 10.304 -4.913 27.287 1.00 42.03 203 GLY A N 1
ATOM 851 C CA . GLY A 1 112 ? 9.724 -3.806 28.038 1.00 82.96 203 GLY A CA 1
ATOM 852 C C . GLY A 1 112 ? 9.889 -2.440 27.396 1.00 75.14 203 GLY A C 1
ATOM 853 O O . GLY A 1 112 ? 8.960 -1.630 27.402 1.00 83.06 203 GLY A O 1
ATOM 854 N N . ALA A 1 113 ? 11.078 -2.184 26.851 1.00 64.12 204 ALA A N 1
ATOM 855 C CA . ALA A 1 113 ? 11.391 -0.898 26.227 1.00 72.38 204 ALA A CA 1
ATOM 856 C C . ALA A 1 113 ? 10.455 -0.564 25.067 1.00 84.86 204 ALA A C 1
ATOM 857 O O . ALA A 1 113 ? 10.362 -1.310 24.090 1.00 47.00 204 ALA A O 1
ATOM 859 N N . LYS A 1 114 ? 9.747 0.557 25.200 1.00 85.03 205 LYS A N 1
ATOM 860 C CA . LYS A 1 114 ? 8.802 1.008 24.182 1.00 49.86 205 LYS A CA 1
ATOM 861 C C . LYS A 1 114 ? 9.439 2.034 23.250 1.00 74.86 205 LYS A C 1
ATOM 862 O O . LYS A 1 114 ? 10.196 2.901 23.689 1.00 85.03 205 LYS A O 1
ATOM 868 N N . GLY A 1 115 ? 9.111 1.933 21.963 1.00 81.73 206 GLY A N 1
ATOM 869 C CA . GLY A 1 115 ? 9.640 2.847 20.960 1.00 29.62 206 GLY A CA 1
ATOM 870 C C . GLY A 1 115 ? 9.542 2.292 19.551 1.00 74.57 206 GLY A C 1
ATOM 871 O O . GLY A 1 115 ? 9.010 1.200 19.338 1.00 44.50 206 GLY A O 1
ATOM 872 N N . THR A 1 116 ? 10.044 3.058 18.586 1.00 26.81 207 THR A N 1
ATOM 873 C CA . THR A 1 116 ? 10.031 2.643 17.188 1.00 78.38 207 THR A CA 1
ATOM 874 C C . THR A 1 116 ? 11.159 1.641 16.942 1.00 31.40 207 THR A C 1
ATOM 875 O O . THR A 1 116 ? 12.316 2.022 16.753 1.00 34.32 207 THR A O 1
ATOM 879 N N . PHE A 1 117 ? 10.818 0.354 17.015 1.00 40.81 208 PHE A N 1
ATOM 880 C CA . PHE A 1 117 ? 11.790 -0.717 16.808 1.00 65.64 208 PHE A CA 1
ATOM 881 C C . PHE A 1 117 ? 12.258 -0.779 15.356 1.00 46.11 208 PHE A C 1
ATOM 882 O O . PHE A 1 117 ? 13.435 -1.021 15.087 1.00 79.74 208 PHE A O 1
ATOM 890 N N . LEU A 1 118 ? 11.329 -0.573 14.427 1.00 22.35 209 LEU A N 1
ATOM 891 C CA . LEU A 1 118 ? 11.651 -0.572 13.003 1.00 21.27 209 LEU A CA 1
ATOM 892 C C . LEU A 1 118 ? 11.655 0.861 12.473 1.00 37.47 209 LEU A C 1
ATOM 893 O O . LEU A 1 118 ? 10.608 1.414 12.128 1.00 41.72 209 LEU A O 1
ATOM 898 N N . ARG A 1 119 ? 12.843 1.465 12.451 1.00 8.73 210 ARG A N 1
ATOM 899 C CA . ARG A 1 119 ? 13.010 2.848 12.006 1.00 17.49 210 ARG A CA 1
ATOM 900 C C . ARG A 1 119 ? 12.697 2.998 10.519 1.00 15.87 210 ARG A C 1
ATOM 901 O O . ARG A 1 119 ? 11.757 3.701 10.143 1.00 48.47 210 ARG A O 1
ATOM 909 N N . SER A 1 120 ? 13.479 2.319 9.684 1.00 61.05 211 SER A N 1
ATOM 910 C CA . SER A 1 120 ? 13.298 2.364 8.237 1.00 11.86 211 SER A CA 1
ATOM 911 C C . SER A 1 120 ? 13.274 0.956 7.654 1.00 9.70 211 SER A C 1
ATOM 912 O O . SER A 1 120 ? 14.016 0.081 8.100 1.00 38.02 211 SER A O 1
ATOM 915 N N . VAL A 1 121 ? 12.390 0.735 6.683 1.00 12.82 212 VAL A N 1
ATOM 916 C CA . VAL A 1 121 ? 12.270 -0.567 6.023 1.00 16.75 212 VAL A CA 1
ATOM 917 C C . VAL A 1 121 ? 12.235 -0.375 4.503 1.00 12.38 212 VAL A C 1
ATOM 918 O O . VAL A 1 121 ? 11.467 0.441 3.989 1.00 11.20 212 VAL A O 1
ATOM 922 N N . TYR A 1 122 ? 13.078 -1.126 3.795 1.00 24.44 213 TYR A N 1
ATOM 923 C CA . TYR A 1 122 ? 13.179 -1.020 2.340 1.00 1.00 213 TYR A CA 1
ATOM 924 C C . TYR A 1 122 ? 13.161 -2.387 1.657 1.00 12.32 213 TYR A C 1
ATOM 925 O O . TYR A 1 122 ? 13.802 -3.329 2.124 1.00 15.08 213 TYR A O 1
ATOM 934 N N . VAL A 1 123 ? 12.433 -2.484 0.546 1.00 17.52 214 VAL A N 1
ATOM 935 C CA . VAL A 1 123 ? 12.392 -3.711 -0.256 1.00 13.13 214 VAL A CA 1
ATOM 936 C C . VAL A 1 123 ? 13.019 -3.435 -1.626 1.00 23.88 214 VAL A C 1
ATOM 937 O O . VAL A 1 123 ? 12.607 -2.512 -2.332 1.00 42.79 214 VAL A O 1
ATOM 941 N N . THR A 1 124 ? 14.032 -4.225 -1.981 1.00 31.17 215 THR A N 1
ATOM 942 C CA . THR A 1 124 ? 14.745 -4.041 -3.245 1.00 18.24 215 THR A CA 1
ATOM 943 C C . THR A 1 124 ? 15.419 -5.317 -3.751 1.00 42.11 215 THR A C 1
ATOM 944 O O . THR A 1 124 ? 15.634 -6.265 -2.993 1.00 45.66 215 THR A O 1
ATOM 948 N N . THR A 1 125 ? 15.720 -5.336 -5.048 1.00 10.12 216 THR A N 1
ATOM 949 C CA . THR A 1 125 ? 16.438 -6.448 -5.665 1.00 32.34 216 THR A CA 1
ATOM 950 C C . THR A 1 125 ? 17.940 -6.146 -5.682 1.00 33.28 216 THR A C 1
ATOM 951 O O . THR A 1 125 ? 18.364 -5.050 -5.306 1.00 58.74 216 THR A O 1
ATOM 955 N N . THR A 1 126 ? 18.736 -7.125 -6.110 1.00 68.13 217 THR A N 1
ATOM 956 C CA . THR A 1 126 ? 20.192 -6.975 -6.154 1.00 87.13 217 THR A CA 1
ATOM 957 C C . THR A 1 126 ? 20.664 -5.997 -7.233 1.00 68.01 217 THR A C 1
ATOM 958 O O . THR A 1 126 ? 21.678 -5.318 -7.061 1.00 87.13 217 THR A O 1
ATOM 962 N N . MET A 1 127 ? 19.914 -5.917 -8.332 1.00 40.65 218 MET A N 1
ATOM 963 C CA . MET A 1 127 ? 20.255 -5.027 -9.445 1.00 22.29 218 MET A CA 1
ATOM 964 C C . MET A 1 127 ? 19.194 -3.953 -9.709 1.00 25.93 218 MET A C 1
ATOM 965 O O . MET A 1 127 ? 19.112 -3.407 -10.810 1.00 43.56 218 MET A O 1
ATOM 970 N N . GLY A 1 128 ? 18.414 -3.624 -8.678 1.00 78.93 219 GLY A N 1
ATOM 971 C CA . GLY A 1 128 ? 17.362 -2.621 -8.805 1.00 9.84 219 GLY A CA 1
ATOM 972 C C . GLY A 1 128 ? 17.400 -1.547 -7.733 1.00 13.88 219 GLY A C 1
ATOM 973 O O . GLY A 1 128 ? 18.204 -1.625 -6.799 1.00 27.70 219 GLY A O 1
ATOM 974 N N . PRO A 1 129 ? 16.539 -0.521 -7.861 1.00 17.72 220 PRO A N 1
ATOM 975 C CA . PRO A 1 129 ? 16.456 0.583 -6.902 1.00 44.25 220 PRO A CA 1
ATOM 976 C C . PRO A 1 129 ? 15.671 0.202 -5.646 1.00 8.26 220 PRO A C 1
ATOM 977 O O . PRO A 1 129 ? 14.894 -0.755 -5.663 1.00 16.65 220 PRO A O 1
ATOM 981 N N . SER A 1 130 ? 15.839 0.990 -4.586 1.00 34.50 221 SER A N 1
ATOM 982 C CA . SER A 1 130 ? 15.189 0.721 -3.306 1.00 6.30 221 SER A CA 1
ATOM 983 C C . SER A 1 130 ? 13.770 1.281 -3.225 1.00 16.62 221 SER A C 1
ATOM 984 O O . SER A 1 130 ? 13.471 2.332 -3.796 1.00 31.64 221 SER A O 1
ATOM 987 N N . VAL A 1 131 ? 12.904 0.566 -2.508 1.00 25.74 222 VAL A N 1
ATOM 988 C CA . VAL A 1 131 ? 11.509 0.969 -2.331 1.00 21.21 222 VAL A CA 1
ATOM 989 C C . VAL A 1 131 ? 11.136 0.919 -0.847 1.00 7.12 222 VAL A C 1
ATOM 990 O O . VAL A 1 131 ? 11.048 -0.161 -0.258 1.00 13.63 222 VAL A O 1
ATOM 994 N N . ARG A 1 132 ? 10.942 2.091 -0.242 1.00 17.04 223 ARG A N 1
ATOM 995 C CA . ARG A 1 132 ? 10.569 2.158 1.171 1.00 21.66 223 ARG A CA 1
ATOM 996 C C . ARG A 1 132 ? 9.106 1.786 1.366 1.00 9.51 223 ARG A C 1
ATOM 997 O O . ARG A 1 132 ? 8.224 2.299 0.674 1.00 54.84 223 ARG A O 1
ATOM 1005 N N . ILE A 1 133 ? 8.858 0.879 2.309 1.00 30.50 224 ILE A N 1
ATOM 1006 C CA . ILE A 1 133 ? 7.505 0.411 2.567 1.00 26.49 224 ILE A CA 1
ATOM 1007 C C . ILE A 1 133 ? 7.043 0.576 4.010 1.00 11.22 224 ILE A C 1
ATOM 1008 O O . ILE A 1 133 ? 7.852 0.696 4.933 1.00 24.35 224 ILE A O 1
ATOM 1013 N N . ASN A 1 134 ? 5.726 0.649 4.168 1.00 18.57 225 ASN A N 1
ATOM 1014 C CA . ASN A 1 134 ? 5.077 0.723 5.473 1.00 5.06 225 ASN A CA 1
ATOM 1015 C C . ASN A 1 134 ? 4.956 -0.717 5.984 1.00 11.28 225 ASN A C 1
ATOM 1016 O O . ASN A 1 134 ? 4.201 -1.515 5.423 1.00 22.32 225 ASN A O 1
ATOM 1021 N N . PRO A 1 135 ? 5.728 -1.067 7.029 1.00 39.30 226 PRO A N 1
ATOM 1022 C CA . PRO A 1 135 ? 5.704 -2.425 7.581 1.00 10.47 226 PRO A CA 1
ATOM 1023 C C . PRO A 1 135 ? 4.429 -2.736 8.348 1.00 20.53 226 PRO A C 1
ATOM 1024 O O . PRO A 1 135 ? 4.238 -3.862 8.811 1.00 39.63 226 PRO A O 1
ATOM 1028 N N . HIS A 1 136 ? 3.553 -1.740 8.460 1.00 48.92 227 HIS A N 1
ATOM 1029 C CA . HIS A 1 136 ? 2.301 -1.883 9.194 1.00 20.73 227 HIS A CA 1
ATOM 1030 C C . HIS A 1 136 ? 1.112 -2.052 8.248 1.00 25.95 227 HIS A C 1
ATOM 1031 O O . HIS A 1 136 ? -0.034 -1.772 8.611 1.00 30.44 227 HIS A O 1
ATOM 1038 N N . SER A 1 137 ? 1.396 -2.540 7.042 1.00 12.45 228 SER A N 1
ATOM 1039 C CA . SER A 1 137 ? 0.368 -2.774 6.032 1.00 17.37 228 SER A CA 1
ATOM 1040 C C . SER A 1 137 ? 0.399 -4.224 5.554 1.00 7.59 228 SER A C 1
ATOM 1041 O O . SER A 1 137 ? 1.335 -4.935 5.977 1.00 47.99 228 SER A O 1
ATOM 1045 N N . LYS B 1 5 ? 17.579 -18.316 29.107 0.50 21.26 5 LYS B N 1
ATOM 1046 C CA . LYS B 1 5 ? 18.814 -18.858 29.745 0.50 48.81 5 LYS B CA 1
ATOM 1047 C C . LYS B 1 5 ? 19.828 -19.300 28.697 0.50 38.84 5 LYS B C 1
ATOM 1048 O O . LYS B 1 5 ? 20.298 -18.488 27.897 0.50 32.47 5 LYS B O 1
ATOM 1054 N N . ARG B 1 6 ? 20.166 -20.586 28.705 0.50 83.73 6 ARG B N 1
ATOM 1055 C CA . ARG B 1 6 ? 21.124 -21.121 27.745 0.50 15.85 6 ARG B CA 1
ATOM 1056 C C . ARG B 1 6 ? 20.690 -20.818 26.310 0.50 83.73 6 ARG B C 1
ATOM 1057 O O . ARG B 1 6 ? 21.269 -21.326 25.349 0.50 24.93 6 ARG B O 1
ATOM 1065 N N . TYR B 1 7 ? 19.679 -19.965 26.178 0.50 83.37 7 TYR B N 1
ATOM 1066 C CA . TYR B 1 7 ? 19.180 -19.557 24.871 0.50 83.37 7 TYR B CA 1
ATOM 1067 C C . TYR B 1 7 ? 20.202 -18.641 24.206 0.50 8.16 7 TYR B C 1
ATOM 1068 O O . TYR B 1 7 ? 20.797 -18.993 23.186 0.50 48.76 7 TYR B O 1
ATOM 1077 N N . ARG B 1 8 ? 20.407 -17.467 24.797 0.50 59.98 8 ARG B N 1
ATOM 1078 C CA . ARG B 1 8 ? 21.375 -16.506 24.278 0.50 83.62 8 ARG B CA 1
ATOM 1079 C C . ARG B 1 8 ? 22.790 -16.798 24.777 0.50 15.30 8 ARG B C 1
ATOM 1080 O O . ARG B 1 8 ? 23.769 -16.352 24.176 0.50 33.84 8 ARG B O 1
ATOM 1088 N N . ALA B 1 9 ? 22.888 -17.541 25.880 1.00 41.56 9 ALA B N 1
ATOM 1089 C CA . ALA B 1 9 ? 24.180 -17.890 26.476 1.00 30.37 9 ALA B CA 1
ATOM 1090 C C . ALA B 1 9 ? 25.006 -18.796 25.566 1.00 43.51 9 ALA B C 1
ATOM 1091 O O . ALA B 1 9 ? 26.225 -18.641 25.464 1.00 47.61 9 ALA B O 1
ATOM 1093 N N . LEU B 1 10 ? 24.336 -19.742 24.913 1.00 51.02 10 LEU B N 1
ATOM 1094 C CA . LEU B 1 10 ? 24.988 -20.654 23.975 1.00 59.63 10 LEU B CA 1
ATOM 1095 C C . LEU B 1 10 ? 25.298 -19.909 22.676 1.00 33.47 10 LEU B C 1
ATOM 1096 O O . LEU B 1 10 ? 26.220 -20.268 21.943 1.00 32.17 10 LEU B O 1
ATOM 1101 N N . LEU B 1 11 ? 24.537 -18.845 22.428 1.00 47.34 11 LEU B N 1
ATOM 1102 C CA . LEU B 1 11 ? 24.692 -18.018 21.236 1.00 54.23 11 LEU B CA 1
ATOM 1103 C C . LEU B 1 11 ? 25.904 -17.085 21.367 1.00 85.74 11 LEU B C 1
ATOM 1104 O O . LEU B 1 11 ? 26.385 -16.535 20.373 1.00 38.37 11 LEU B O 1
ATOM 1109 N N . GLU B 1 12 ? 26.398 -16.929 22.596 1.00 52.11 12 GLU B N 1
ATOM 1110 C CA . GLU B 1 12 ? 27.554 -16.073 22.875 1.00 51.11 12 GLU B CA 1
ATOM 1111 C C . GLU B 1 12 ? 28.868 -16.686 22.390 1.00 29.30 12 GLU B C 1
ATOM 1112 O O . GLU B 1 12 ? 29.763 -15.968 21.937 1.00 75.95 12 GLU B O 1
ATOM 1118 N N . LYS B 1 13 ? 28.979 -18.010 22.500 1.00 30.06 13 LYS B N 1
ATOM 1119 C CA . LYS B 1 13 ? 30.191 -18.728 22.100 1.00 51.25 13 LYS B CA 1
ATOM 1120 C C . LYS B 1 13 ? 30.463 -18.674 20.596 1.00 29.31 13 LYS B C 1
ATOM 1121 O O . LYS B 1 13 ? 31.612 -18.788 20.163 1.00 48.42 13 LYS B O 1
ATOM 1127 N N . VAL B 1 14 ? 29.404 -18.495 19.808 1.00 59.74 14 VAL B N 1
ATOM 1128 C CA . VAL B 1 14 ? 29.531 -18.425 18.355 1.00 28.66 14 VAL B CA 1
ATOM 1129 C C . VAL B 1 14 ? 29.705 -16.980 17.888 1.00 18.71 14 VAL B C 1
ATOM 1130 O O . VAL B 1 14 ? 28.962 -16.088 18.304 1.00 34.17 14 VAL B O 1
ATOM 1134 N N . ASP B 1 15 ? 30.721 -16.755 17.058 1.00 27.81 15 ASP B N 1
ATOM 1135 C CA . ASP B 1 15 ? 30.970 -15.435 16.473 1.00 80.68 15 ASP B CA 1
ATOM 1136 C C . ASP B 1 15 ? 30.050 -15.290 15.258 1.00 40.88 15 ASP B C 1
ATOM 1137 O O . ASP B 1 15 ? 30.164 -16.048 14.291 1.00 80.68 15 ASP B O 1
ATOM 1142 N N . PRO B 1 16 ? 29.113 -14.325 15.316 1.00 79.98 16 PRO B N 1
ATOM 1143 C CA . PRO B 1 16 ? 28.147 -14.086 14.239 1.00 42.98 16 PRO B CA 1
ATOM 1144 C C . PRO B 1 16 ? 28.768 -13.568 12.950 1.00 34.10 16 PRO B C 1
ATOM 1145 O O . PRO B 1 16 ? 28.293 -13.885 11.859 1.00 33.93 16 PRO B O 1
ATOM 1149 N N . ASN B 1 17 ? 29.821 -12.761 13.081 1.00 79.17 17 ASN B N 1
ATOM 1150 C CA . ASN B 1 17 ? 30.515 -12.205 11.920 1.00 38.75 17 ASN B CA 1
ATOM 1151 C C . ASN B 1 17 ? 31.804 -12.959 11.586 1.00 32.47 17 ASN B C 1
ATOM 1152 O O . ASN B 1 17 ? 32.846 -12.352 11.325 1.00 41.16 17 ASN B O 1
ATOM 1157 N N . LYS B 1 18 ? 31.715 -14.288 11.564 1.00 13.64 18 LYS B N 1
ATOM 1158 C CA . LYS B 1 18 ? 32.868 -15.130 11.262 1.00 14.02 18 LYS B CA 1
ATOM 1159 C C . LYS B 1 18 ? 32.482 -16.411 10.526 1.00 40.38 18 LYS B C 1
ATOM 1160 O O . LYS B 1 18 ? 31.441 -17.013 10.799 1.00 20.01 18 LYS B O 1
ATOM 1166 N N . ILE B 1 19 ? 33.317 -16.791 9.561 1.00 57.76 19 ILE B N 1
ATOM 1167 C CA . ILE B 1 19 ? 33.145 -18.045 8.835 1.00 29.72 19 ILE B CA 1
ATOM 1168 C C . ILE B 1 19 ? 34.255 -18.992 9.310 1.00 49.84 19 ILE B C 1
ATOM 1169 O O . ILE B 1 19 ? 35.400 -18.904 8.861 1.00 21.11 19 ILE B O 1
ATOM 1174 N N . TYR B 1 20 ? 33.920 -19.819 10.299 1.00 30.99 20 TYR B N 1
ATOM 1175 C CA . TYR B 1 20 ? 34.870 -20.763 10.888 1.00 17.23 20 TYR B CA 1
ATOM 1176 C C . TYR B 1 20 ? 35.359 -21.797 9.878 1.00 41.64 20 TYR B C 1
ATOM 1177 O O . TYR B 1 20 ? 34.722 -22.021 8.849 1.00 57.27 20 TYR B O 1
ATOM 1186 N N . THR B 1 21 ? 36.511 -22.403 10.163 1.00 37.17 21 THR B N 1
ATOM 1187 C CA . THR B 1 21 ? 37.040 -23.465 9.313 1.00 23.49 21 THR B CA 1
ATOM 1188 C C . THR B 1 21 ? 36.330 -24.776 9.664 1.00 23.63 21 THR B C 1
ATOM 1189 O O . THR B 1 21 ? 35.644 -24.861 10.686 1.00 29.96 21 THR B O 1
ATOM 1193 N N . ILE B 1 22 ? 36.476 -25.783 8.802 1.00 30.74 22 ILE B N 1
ATOM 1194 C CA . ILE B 1 22 ? 35.837 -27.085 9.021 1.00 69.36 22 ILE B CA 1
ATOM 1195 C C . ILE B 1 22 ? 36.281 -27.731 10.338 1.00 31.22 22 ILE B C 1
ATOM 1196 O O . ILE B 1 22 ? 35.451 -28.248 11.091 1.00 30.80 22 ILE B O 1
ATOM 1201 N N . ASP B 1 23 ? 37.574 -27.630 10.643 1.00 37.96 23 ASP B N 1
ATOM 1202 C CA . ASP B 1 23 ? 38.128 -28.200 11.871 1.00 19.84 23 ASP B CA 1
ATOM 1203 C C . ASP B 1 23 ? 37.748 -27.408 13.124 1.00 66.12 23 ASP B C 1
ATOM 1204 O O . ASP B 1 23 ? 37.517 -27.995 14.183 1.00 30.90 23 ASP B O 1
ATOM 1209 N N . GLU B 1 24 ? 37.698 -26.082 13.002 1.00 13.65 24 GLU B N 1
ATOM 1210 C CA . GLU B 1 24 ? 37.300 -25.216 14.116 1.00 7.10 24 GLU B CA 1
ATOM 1211 C C . GLU B 1 24 ? 35.848 -25.469 14.511 1.00 17.58 24 GLU B C 1
ATOM 1212 O O . GLU B 1 24 ? 35.505 -25.448 15.696 1.00 13.29 24 GLU B O 1
ATOM 1218 N N . ALA B 1 25 ? 35.004 -25.706 13.509 1.00 15.62 25 ALA B N 1
ATOM 1219 C CA . ALA B 1 25 ? 33.588 -25.980 13.727 1.00 14.54 25 ALA B CA 1
ATOM 1220 C C . ALA B 1 25 ? 33.376 -27.349 14.362 1.00 2.95 25 ALA B C 1
ATOM 1221 O O . ALA B 1 25 ? 32.459 -27.528 15.160 1.00 26.15 25 ALA B O 1
ATOM 1223 N N . ALA B 1 26 ? 34.230 -28.307 14.005 1.00 31.37 26 ALA B N 1
ATOM 1224 C CA . ALA B 1 26 ? 34.161 -29.657 14.564 1.00 23.35 26 ALA B CA 1
ATOM 1225 C C . ALA B 1 26 ? 34.328 -29.629 16.085 1.00 5.22 26 ALA B C 1
ATOM 1226 O O . ALA B 1 26 ? 33.761 -30.462 16.795 1.00 26.57 26 ALA B O 1
ATOM 1228 N N . HIS B 1 27 ? 35.105 -28.663 16.572 1.00 70.25 27 HIS B N 1
ATOM 1229 C CA . HIS B 1 27 ? 35.315 -28.478 18.004 1.00 12.04 27 HIS B CA 1
ATOM 1230 C C . HIS B 1 27 ? 34.240 -27.573 18.608 1.00 6.63 27 HIS B C 1
ATOM 1231 O O . HIS B 1 27 ? 33.786 -27.805 19.730 1.00 28.30 27 HIS B O 1
ATOM 1238 N N . LEU B 1 28 ? 33.845 -26.541 17.862 1.00 12.13 28 LEU B N 1
ATOM 1239 C CA . LEU B 1 28 ? 32.836 -25.588 18.326 1.00 1.00 28 LEU B CA 1
ATOM 1240 C C . LEU B 1 28 ? 31.462 -26.240 18.468 1.00 1.00 28 LEU B C 1
ATOM 1241 O O . LEU B 1 28 ? 30.720 -25.940 19.404 1.00 62.80 28 LEU B O 1
ATOM 1246 N N . VAL B 1 29 ? 31.149 -27.160 17.556 1.00 12.91 29 VAL B N 1
ATOM 1247 C CA . VAL B 1 29 ? 29.881 -27.892 17.582 1.00 1.00 29 VAL B CA 1
ATOM 1248 C C . VAL B 1 29 ? 29.749 -28.755 18.844 1.00 75.36 29 VAL B C 1
ATOM 1249 O O . VAL B 1 29 ? 28.667 -28.840 19.431 1.00 13.48 29 VAL B O 1
ATOM 1253 N N . LYS B 1 30 ? 30.863 -29.342 19.282 1.00 20.53 30 LYS B N 1
ATOM 1254 C CA . LYS B 1 30 ? 30.881 -30.170 20.490 1.00 20.50 30 LYS B CA 1
ATOM 1255 C C . LYS B 1 30 ? 30.677 -29.329 21.752 1.00 85.20 30 LYS B C 1
ATOM 1256 O O . LYS B 1 30 ? 30.029 -29.772 22.703 1.00 28.28 30 LYS B O 1
ATOM 1262 N N . GLU B 1 31 ? 31.225 -28.115 21.744 1.00 36.33 31 GLU B N 1
ATOM 1263 C CA . GLU B 1 31 ? 31.096 -27.191 22.870 1.00 12.92 31 GLU B CA 1
ATOM 1264 C C . GLU B 1 31 ? 29.673 -26.644 22.990 1.00 10.68 31 GLU B C 1
ATOM 1265 O O . GLU B 1 31 ? 29.249 -26.228 24.071 1.00 78.72 31 GLU B O 1
ATOM 1271 N N . LEU B 1 32 ? 28.940 -26.660 21.877 1.00 92.24 32 LEU B N 1
ATOM 1272 C CA . LEU B 1 32 ? 27.569 -26.150 21.841 1.00 29.89 32 LEU B CA 1
ATOM 1273 C C . LEU B 1 32 ? 26.522 -27.185 22.257 1.00 39.44 32 LEU B C 1
ATOM 1274 O O . LEU B 1 32 ? 25.327 -26.882 22.298 1.00 92.24 32 LEU B O 1
ATOM 1279 N N . ALA B 1 33 ? 26.971 -28.404 22.555 1.00 84.05 33 ALA B N 1
ATOM 1280 C CA . ALA B 1 33 ? 26.067 -29.468 22.996 1.00 42.90 33 ALA B CA 1
ATOM 1281 C C . ALA B 1 33 ? 25.588 -29.196 24.423 1.00 64.01 33 ALA B C 1
ATOM 1282 O O . ALA B 1 33 ? 26.174 -29.677 25.395 1.00 83.77 33 ALA B O 1
ATOM 1284 N N . THR B 1 34 ? 24.521 -28.404 24.534 1.00 57.44 34 THR B N 1
ATOM 1285 C CA . THR B 1 34 ? 23.981 -28.011 25.835 1.00 83.94 34 THR B CA 1
ATOM 1286 C C . THR B 1 34 ? 22.973 -29.007 26.407 1.00 83.94 34 THR B C 1
ATOM 1287 O O . THR B 1 34 ? 22.844 -29.134 27.627 1.00 83.94 34 THR B O 1
ATOM 1291 N N . ALA B 1 35 ? 22.265 -29.709 25.524 1.00 84.27 35 ALA B N 1
ATOM 1292 C CA . ALA B 1 35 ? 21.268 -30.693 25.942 1.00 84.27 35 ALA B CA 1
ATOM 1293 C C . ALA B 1 35 ? 21.930 -31.940 26.520 1.00 84.27 35 ALA B C 1
ATOM 1294 O O . ALA B 1 35 ? 23.003 -32.350 26.072 1.00 44.40 35 ALA B O 1
ATOM 1296 N N . LYS B 1 36 ? 21.273 -32.549 27.507 1.00 81.12 36 LYS B N 1
ATOM 1297 C CA . LYS B 1 36 ? 21.814 -33.729 28.181 1.00 61.96 36 LYS B CA 1
ATOM 1298 C C . LYS B 1 36 ? 21.575 -35.040 27.429 1.00 81.12 36 LYS B C 1
ATOM 1299 O O . LYS B 1 36 ? 21.396 -36.096 28.041 1.00 81.12 36 LYS B O 1
ATOM 1305 N N . PHE B 1 37 ? 21.590 -34.970 26.097 1.00 84.10 37 PHE B N 1
ATOM 1306 C CA . PHE B 1 37 ? 21.436 -36.160 25.263 1.00 53.31 37 PHE B CA 1
ATOM 1307 C C . PHE B 1 37 ? 22.265 -36.045 23.977 1.00 84.10 37 PHE B C 1
ATOM 1308 O O . PHE B 1 37 ? 22.841 -34.992 23.693 1.00 69.37 37 PHE B O 1
ATOM 1316 N N . ASP B 1 38 ? 22.331 -37.139 23.219 1.00 88.48 38 ASP B N 1
ATOM 1317 C CA . ASP B 1 38 ? 23.108 -37.183 21.982 1.00 88.48 38 ASP B CA 1
ATOM 1318 C C . ASP B 1 38 ? 22.458 -36.375 20.858 1.00 35.85 38 ASP B C 1
ATOM 1319 O O . ASP B 1 38 ? 21.420 -36.765 20.317 1.00 88.48 38 ASP B O 1
ATOM 1324 N N . GLU B 1 39 ? 23.084 -35.253 20.506 1.00 60.69 39 GLU B N 1
ATOM 1325 C CA . GLU B 1 39 ? 22.586 -34.390 19.435 1.00 54.01 39 GLU B CA 1
ATOM 1326 C C . GLU B 1 39 ? 23.193 -34.768 18.086 1.00 16.03 39 GLU B C 1
ATOM 1327 O O . GLU B 1 39 ? 24.395 -35.020 17.982 1.00 42.18 39 GLU B O 1
ATOM 1333 N N . THR B 1 40 ? 22.351 -34.792 17.055 1.00 67.40 40 THR B N 1
ATOM 1334 C CA . THR B 1 40 ? 22.789 -35.150 15.710 1.00 57.90 40 THR B CA 1
ATOM 1335 C C . THR B 1 40 ? 23.416 -33.956 14.993 1.00 68.68 40 THR B C 1
ATOM 1336 O O . THR B 1 40 ? 22.788 -32.907 14.842 1.00 25.85 40 THR B O 1
ATOM 1340 N N . VAL B 1 41 ? 24.673 -34.118 14.584 1.00 41.76 41 VAL B N 1
ATOM 1341 C CA . VAL B 1 41 ? 25.391 -33.078 13.852 1.00 59.47 41 VAL B CA 1
ATOM 1342 C C . VAL B 1 41 ? 25.086 -33.224 12.360 1.00 36.93 41 VAL B C 1
ATOM 1343 O O . VAL B 1 41 ? 25.236 -34.306 11.791 1.00 29.84 41 VAL B O 1
ATOM 1347 N N . GLU B 1 42 ? 24.617 -32.140 11.746 1.00 25.33 42 GLU B N 1
ATOM 1348 C CA . GLU B 1 42 ? 24.272 -32.150 10.325 1.00 44.22 42 GLU B CA 1
ATOM 1349 C C . GLU B 1 42 ? 24.717 -30.887 9.591 1.00 20.00 42 GLU B C 1
ATOM 1350 O O . GLU B 1 42 ? 24.901 -29.831 10.201 1.00 26.36 42 GLU B O 1
ATOM 1356 N N . VAL B 1 43 ? 24.894 -31.012 8.276 1.00 39.87 43 VAL B N 1
ATOM 1357 C CA . VAL B 1 43 ? 25.337 -29.896 7.443 1.00 25.98 43 VAL B CA 1
ATOM 1358 C C . VAL B 1 43 ? 24.186 -29.322 6.617 1.00 21.91 43 VAL B C 1
ATOM 1359 O O . VAL B 1 43 ? 23.433 -30.058 5.976 1.00 48.12 43 VAL B O 1
ATOM 1363 N N . HIS B 1 44 ? 24.047 -27.999 6.670 1.00 43.23 44 HIS B N 1
ATOM 1364 C CA . HIS B 1 44 ? 23.003 -27.285 5.940 1.00 22.23 44 HIS B CA 1
ATOM 1365 C C . HIS B 1 44 ? 23.645 -26.336 4.929 1.00 41.73 44 HIS B C 1
ATOM 1366 O O . HIS B 1 44 ? 24.250 -25.331 5.307 1.00 26.82 44 HIS B O 1
ATOM 1373 N N . ALA B 1 45 ? 23.518 -26.666 3.646 1.00 52.53 45 ALA B N 1
ATOM 1374 C CA . ALA B 1 45 ? 24.129 -25.866 2.590 1.00 46.93 45 ALA B CA 1
ATOM 1375 C C . ALA B 1 45 ? 23.152 -25.498 1.480 1.00 75.53 45 ALA B C 1
ATOM 1376 O O . ALA B 1 45 ? 22.316 -26.310 1.080 1.00 44.16 45 ALA B O 1
ATOM 1378 N N . LYS B 1 46 ? 23.253 -24.258 1.003 1.00 24.94 46 LYS B N 1
ATOM 1379 C CA . LYS B 1 46 ? 22.433 -23.792 -0.113 1.00 76.64 46 LYS B CA 1
ATOM 1380 C C . LYS B 1 46 ? 23.290 -23.786 -1.379 1.00 27.37 46 LYS B C 1
ATOM 1381 O O . LYS B 1 46 ? 24.360 -23.176 -1.415 1.00 28.25 46 LYS B O 1
ATOM 1387 N N . LEU B 1 47 ? 22.815 -24.484 -2.407 1.00 81.84 47 LEU B N 1
ATOM 1388 C CA . LEU B 1 47 ? 23.567 -24.638 -3.648 1.00 33.64 47 LEU B CA 1
ATOM 1389 C C . LEU B 1 47 ? 23.169 -23.622 -4.717 1.00 81.84 47 LEU B C 1
ATOM 1390 O O . LEU B 1 47 ? 22.071 -23.063 -4.679 1.00 57.22 47 LEU B O 1
ATOM 1395 N N . GLY B 1 48 ? 24.074 -23.393 -5.670 1.00 39.13 48 GLY B N 1
ATOM 1396 C CA . GLY B 1 48 ? 23.856 -22.421 -6.734 1.00 82.55 48 GLY B CA 1
ATOM 1397 C C . GLY B 1 48 ? 23.174 -22.994 -7.959 1.00 49.87 48 GLY B C 1
ATOM 1398 O O . GLY B 1 48 ? 23.665 -22.848 -9.081 1.00 82.55 48 GLY B O 1
ATOM 1399 N N . ILE B 1 49 ? 22.047 -23.667 -7.737 1.00 83.02 49 ILE B N 1
ATOM 1400 C CA . ILE B 1 49 ? 21.259 -24.235 -8.824 1.00 45.82 49 ILE B CA 1
ATOM 1401 C C . ILE B 1 49 ? 19.917 -23.508 -8.937 1.00 36.35 49 ILE B C 1
ATOM 1402 O O . ILE B 1 49 ? 19.571 -22.694 -8.077 1.00 83.02 49 ILE B O 1
ATOM 1407 N N . ASP B 1 50 ? 19.186 -23.780 -10.014 1.00 89.35 50 ASP B N 1
ATOM 1408 C CA . ASP B 1 50 ? 17.878 -23.172 -10.227 1.00 89.35 50 ASP B CA 1
ATOM 1409 C C . ASP B 1 50 ? 16.783 -24.230 -10.074 1.00 89.35 50 ASP B C 1
ATOM 1410 O O . ASP B 1 50 ? 16.610 -25.078 -10.952 1.00 84.85 50 ASP B O 1
ATOM 1415 N N . PRO B 1 51 ? 16.075 -24.220 -8.926 1.00 85.38 51 PRO B N 1
ATOM 1416 C CA . PRO B 1 51 ? 14.989 -25.170 -8.642 1.00 85.38 51 PRO B CA 1
ATOM 1417 C C . PRO B 1 51 ? 13.917 -25.231 -9.731 1.00 45.19 51 PRO B C 1
ATOM 1418 O O . PRO B 1 51 ? 13.239 -26.251 -9.866 1.00 85.38 51 PRO B O 1
ATOM 1422 N N . ARG B 1 52 ? 13.729 -24.130 -10.464 1.00 87.33 52 ARG B N 1
ATOM 1423 C CA . ARG B 1 52 ? 12.787 -24.116 -11.586 1.00 87.33 52 ARG B CA 1
ATOM 1424 C C . ARG B 1 52 ? 13.245 -25.097 -12.668 1.00 63.33 52 ARG B C 1
ATOM 1425 O O . ARG B 1 52 ? 12.437 -25.852 -13.215 1.00 87.33 52 ARG B O 1
ATOM 1433 N N . ARG B 1 53 ? 14.542 -25.076 -12.964 1.00 82.44 53 ARG B N 1
ATOM 1434 C CA . ARG B 1 53 ? 15.141 -25.996 -13.928 1.00 46.02 53 ARG B CA 1
ATOM 1435 C C . ARG B 1 53 ? 15.323 -27.358 -13.253 1.00 26.43 53 ARG B C 1
ATOM 1436 O O . ARG B 1 53 ? 16.145 -27.511 -12.348 1.00 36.12 53 ARG B O 1
ATOM 1444 N N . SER B 1 54 ? 14.538 -28.340 -13.693 1.00 47.35 54 SER B N 1
ATOM 1445 C CA . SER B 1 54 ? 14.564 -29.669 -13.085 1.00 65.73 54 SER B CA 1
ATOM 1446 C C . SER B 1 54 ? 15.754 -30.532 -13.503 1.00 32.09 54 SER B C 1
ATOM 1447 O O . SER B 1 54 ? 16.174 -31.415 -12.751 1.00 80.76 54 SER B O 1
ATOM 1450 N N . ASP B 1 55 ? 16.292 -30.285 -14.698 1.00 89.48 55 ASP B N 1
ATOM 1451 C CA . ASP B 1 55 ? 17.466 -31.025 -15.165 1.00 89.48 55 ASP B CA 1
ATOM 1452 C C . ASP B 1 55 ? 18.782 -30.355 -14.742 1.00 59.23 55 ASP B C 1
ATOM 1453 O O . ASP B 1 55 ? 19.676 -30.114 -15.556 1.00 89.48 55 ASP B O 1
ATOM 1458 N N . GLN B 1 56 ? 18.880 -30.074 -13.441 1.00 55.64 56 GLN B N 1
ATOM 1459 C CA . GLN B 1 56 ? 20.058 -29.449 -12.842 1.00 86.97 56 GLN B CA 1
ATOM 1460 C C . GLN B 1 56 ? 20.107 -29.800 -11.351 1.00 86.97 56 GLN B C 1
ATOM 1461 O O . GLN B 1 56 ? 21.134 -29.626 -10.692 1.00 86.97 56 GLN B O 1
ATOM 1467 N N . ASN B 1 57 ? 18.994 -30.335 -10.846 1.00 27.64 57 ASN B N 1
ATOM 1468 C CA . ASN B 1 57 ? 18.855 -30.691 -9.432 1.00 80.96 57 ASN B CA 1
ATOM 1469 C C . ASN B 1 57 ? 19.895 -31.690 -8.933 1.00 34.91 57 ASN B C 1
ATOM 1470 O O . ASN B 1 57 ? 20.326 -32.579 -9.669 1.00 66.53 57 ASN B O 1
ATOM 1475 N N . VAL B 1 58 ? 20.286 -31.533 -7.670 1.00 64.77 58 VAL B N 1
ATOM 1476 C CA . VAL B 1 58 ? 21.272 -32.410 -7.044 1.00 43.54 58 VAL B CA 1
ATOM 1477 C C . VAL B 1 58 ? 20.573 -33.511 -6.249 1.00 51.13 58 VAL B C 1
ATOM 1478 O O . VAL B 1 58 ? 19.784 -33.235 -5.343 1.00 55.54 58 VAL B O 1
ATOM 1482 N N . ARG 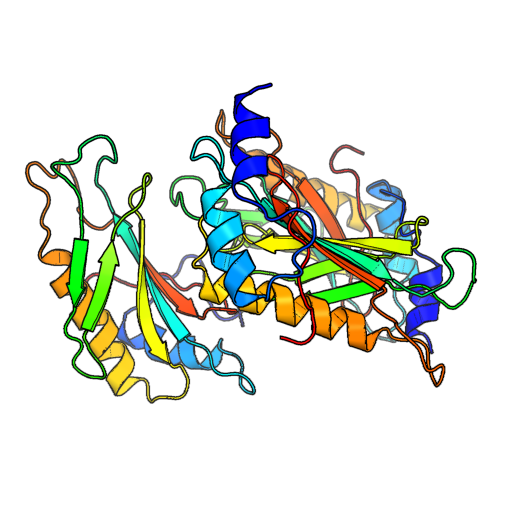B 1 59 ? 20.852 -34.759 -6.619 1.00 38.41 59 ARG B N 1
ATOM 1483 C CA . ARG B 1 59 ? 20.242 -35.919 -5.973 1.00 33.62 59 ARG B CA 1
ATOM 1484 C C . ARG B 1 59 ? 21.201 -37.109 -6.013 1.00 84.04 59 ARG B C 1
ATOM 1485 O O . ARG B 1 59 ? 21.716 -37.468 -7.073 1.00 60.19 59 ARG B O 1
ATOM 1493 N N . GLY B 1 60 ? 21.444 -37.706 -4.846 1.00 23.58 60 GLY B N 1
ATOM 1494 C CA . GLY B 1 60 ? 22.337 -38.854 -4.744 1.00 50.91 60 GLY B CA 1
ATOM 1495 C C . GLY B 1 60 ? 22.613 -39.279 -3.313 1.00 19.48 60 GLY B C 1
ATOM 1496 O O . GLY B 1 60 ? 22.384 -38.516 -2.373 1.00 41.49 60 GLY B O 1
ATOM 1497 N N . THR B 1 61 ? 23.103 -40.507 -3.153 1.00 73.09 61 THR B N 1
ATOM 1498 C CA . THR B 1 61 ? 23.430 -41.044 -1.833 1.00 66.63 61 THR B CA 1
ATOM 1499 C C . THR B 1 61 ? 24.919 -41.373 -1.709 1.00 84.85 61 THR B C 1
ATOM 1500 O O . THR B 1 61 ? 25.544 -41.854 -2.657 1.00 84.85 61 THR B O 1
ATOM 1504 N N . VAL B 1 62 ? 25.487 -41.074 -0.542 1.00 47.73 62 VAL B N 1
ATOM 1505 C CA . VAL B 1 62 ? 26.904 -41.323 -0.283 1.00 51.43 62 VAL B CA 1
ATOM 1506 C C . VAL B 1 62 ? 27.112 -41.965 1.090 1.00 80.58 62 VAL B C 1
ATOM 1507 O O . VAL B 1 62 ? 26.333 -41.738 2.018 1.00 10.80 62 VAL B O 1
ATOM 1511 N N . SER B 1 63 ? 28.120 -42.830 1.187 1.00 54.74 63 SER B N 1
ATOM 1512 C CA . SER B 1 63 ? 28.451 -43.485 2.447 1.00 74.57 63 SER B CA 1
ATOM 1513 C C . SER B 1 63 ? 29.611 -42.762 3.128 1.00 25.61 63 SER B C 1
ATOM 1514 O O . SER B 1 63 ? 30.733 -42.742 2.617 1.00 45.21 63 SER B O 1
ATOM 1517 N N . LEU B 1 64 ? 29.315 -42.127 4.262 1.00 87.56 64 LEU B N 1
ATOM 1518 C CA . LEU B 1 64 ? 30.320 -41.388 5.027 1.00 48.30 64 LEU B CA 1
ATOM 1519 C C . LEU B 1 64 ? 31.322 -42.342 5.675 1.00 13.82 64 LEU B C 1
ATOM 1520 O O . LEU B 1 64 ? 30.942 -43.416 6.147 1.00 87.56 64 LEU B O 1
ATOM 1525 N N . PRO B 1 65 ? 32.614 -41.952 5.707 1.00 29.01 65 PRO B N 1
ATOM 1526 C CA . PRO B 1 65 ? 33.695 -42.756 6.294 1.00 25.05 65 PRO B CA 1
ATOM 1527 C C . PRO B 1 65 ? 33.409 -43.194 7.729 1.00 42.22 65 PRO B C 1
ATOM 1528 O O . PRO B 1 65 ? 33.868 -44.254 8.159 1.00 40.40 65 PRO B O 1
ATOM 1532 N N . HIS B 1 66 ? 32.663 -42.369 8.461 1.00 48.68 66 HIS B N 1
ATOM 1533 C CA . HIS B 1 66 ? 32.288 -42.678 9.839 1.00 85.58 66 HIS B CA 1
ATOM 1534 C C . HIS B 1 66 ? 30.769 -42.647 9.969 1.00 52.83 66 HIS B C 1
ATOM 1535 O O . HIS B 1 66 ? 30.130 -41.636 9.673 1.00 85.58 66 HIS B O 1
ATOM 1542 N N . GLY B 1 67 ? 30.200 -43.768 10.402 1.00 52.49 67 GLY B N 1
ATOM 1543 C CA . GLY B 1 67 ? 28.753 -43.902 10.504 1.00 86.94 67 GLY B CA 1
ATOM 1544 C C . GLY B 1 67 ? 28.243 -44.762 9.361 1.00 44.53 67 GLY B C 1
ATOM 1545 O O . GLY B 1 67 ? 28.158 -45.985 9.489 1.00 86.94 67 GLY B O 1
ATOM 1546 N N . GLY B 1 68 ? 27.927 -44.125 8.235 1.00 86.15 159 GLY B N 1
ATOM 1547 C CA . GLY B 1 68 ? 27.482 -44.862 7.064 1.00 17.97 159 GLY B CA 1
ATOM 1548 C C . GLY B 1 68 ? 26.692 -44.102 6.013 1.00 86.15 159 GLY B C 1
ATOM 1549 O O . GLY B 1 68 ? 26.875 -42.899 5.814 1.00 50.59 159 GLY B O 1
ATOM 1550 N N . ARG B 1 69 ? 25.786 -44.834 5.370 1.00 56.51 160 ARG B N 1
ATOM 1551 C CA . ARG B 1 69 ? 24.978 -44.355 4.252 1.00 88.66 160 ARG B CA 1
ATOM 1552 C C . ARG B 1 69 ? 24.014 -43.220 4.591 1.00 88.66 160 ARG B C 1
ATOM 1553 O O . ARG B 1 69 ? 23.284 -43.286 5.584 1.00 41.04 160 ARG B O 1
ATOM 1561 N N . ILE B 1 70 ? 24.029 -42.177 3.760 1.00 41.33 161 ILE B N 1
ATOM 1562 C CA . ILE B 1 70 ? 23.089 -41.061 3.882 1.00 82.41 161 ILE B CA 1
ATOM 1563 C C . ILE B 1 70 ? 22.507 -40.687 2.511 1.00 13.30 161 ILE B C 1
ATOM 1564 O O . ILE B 1 70 ? 23.246 -40.494 1.542 1.00 77.40 161 ILE B O 1
ATOM 1569 N N . GLU B 1 71 ? 21.178 -40.662 2.425 1.00 38.16 162 GLU B N 1
ATOM 1570 C CA . GLU B 1 71 ? 20.485 -40.283 1.192 1.00 44.16 162 GLU B CA 1
ATOM 1571 C C . GLU B 1 71 ? 20.098 -38.805 1.248 1.00 73.04 162 GLU B C 1
ATOM 1572 O O . GLU B 1 71 ? 19.582 -38.330 2.262 1.00 50.17 162 GLU B O 1
ATOM 1578 N N . PHE B 1 72 ? 20.381 -38.072 0.172 1.00 27.64 163 PHE B N 1
ATOM 1579 C CA . PHE B 1 72 ? 20.099 -36.638 0.145 1.00 31.31 163 PHE B CA 1
ATOM 1580 C C . PHE B 1 72 ? 19.710 -36.074 -1.220 1.00 33.70 163 PHE B C 1
ATOM 1581 O O . PHE B 1 72 ? 20.043 -36.639 -2.265 1.00 26.95 163 PHE B O 1
ATOM 1589 N N . ARG B 1 73 ? 18.984 -34.957 -1.180 1.00 43.65 164 ARG B N 1
ATOM 1590 C CA . ARG B 1 73 ? 18.607 -34.191 -2.368 1.00 82.30 164 ARG B CA 1
ATOM 1591 C C . ARG B 1 73 ? 18.027 -32.839 -1.946 1.00 31.20 164 ARG B C 1
ATOM 1592 O O . ARG B 1 73 ? 17.627 -32.659 -0.793 1.00 57.95 164 ARG B O 1
ATOM 1600 N N . ASN B 1 74 ? 17.996 -31.890 -2.880 1.00 82.93 165 ASN B N 1
ATOM 1601 C CA . ASN B 1 74 ? 17.465 -30.559 -2.601 1.00 21.84 165 ASN B CA 1
ATOM 1602 C C . ASN B 1 74 ? 15.970 -30.439 -2.883 1.00 82.93 165 ASN B C 1
ATOM 1603 O O . ASN B 1 74 ? 15.453 -31.052 -3.819 1.00 82.93 165 ASN B O 1
ATOM 1608 N N . ASP B 1 75 ? 15.277 -29.667 -2.047 1.00 27.29 166 ASP B N 1
ATOM 1609 C CA . ASP B 1 75 ? 13.848 -29.421 -2.232 1.00 90.78 166 ASP B CA 1
ATOM 1610 C C . ASP B 1 75 ? 13.636 -28.278 -3.233 1.00 66.58 166 ASP B C 1
ATOM 1611 O O . ASP B 1 75 ? 14.552 -27.918 -3.977 1.00 90.78 166 ASP B O 1
ATOM 1616 N N . LYS B 1 76 ? 12.431 -27.709 -3.241 1.00 85.79 167 LYS B N 1
ATOM 1617 C CA . LYS B 1 76 ? 12.095 -26.621 -4.163 1.00 75.23 167 LYS B CA 1
ATOM 1618 C C . LYS B 1 76 ? 12.769 -25.290 -3.811 1.00 40.36 167 LYS B C 1
ATOM 1619 O O . LYS B 1 76 ? 12.556 -24.280 -4.486 1.00 66.31 167 LYS B O 1
ATOM 1625 N N . THR B 1 77 ? 13.603 -25.303 -2.771 1.00 74.93 168 THR B N 1
ATOM 1626 C CA . THR B 1 77 ? 14.322 -24.103 -2.345 1.00 24.82 168 THR B CA 1
ATOM 1627 C C . THR B 1 77 ? 15.758 -24.100 -2.874 1.00 80.23 168 THR B C 1
ATOM 1628 O O . THR B 1 77 ? 16.259 -23.066 -3.321 1.00 21.19 168 THR B O 1
ATOM 1632 N N . GLY B 1 78 ? 16.406 -25.264 -2.825 1.00 48.46 169 GLY B N 1
ATOM 1633 C CA . GLY B 1 78 ? 17.776 -25.410 -3.303 1.00 34.49 169 GLY B CA 1
ATOM 1634 C C . GLY B 1 78 ? 18.781 -25.674 -2.195 1.00 79.12 169 GLY B C 1
ATOM 1635 O O . GLY B 1 78 ? 19.990 -25.536 -2.397 1.00 12.98 169 GLY B O 1
ATOM 1636 N N . ALA B 1 79 ? 18.279 -26.069 -1.026 1.00 43.94 170 ALA B N 1
ATOM 1637 C CA . ALA B 1 79 ? 19.130 -26.348 0.130 1.00 46.13 170 ALA B CA 1
ATOM 1638 C C . ALA B 1 79 ? 19.112 -27.831 0.501 1.00 45.09 170 ALA B C 1
ATOM 1639 O O . ALA B 1 79 ? 18.058 -28.469 0.499 1.00 29.59 170 ALA B O 1
ATOM 1641 N N . ILE B 1 80 ? 20.286 -28.370 0.826 1.00 84.20 171 ILE B N 1
ATOM 1642 C CA . ILE B 1 80 ? 20.410 -29.784 1.185 1.00 63.37 171 ILE B CA 1
ATOM 1643 C C . ILE B 1 80 ? 20.741 -29.973 2.665 1.00 26.53 171 ILE B C 1
ATOM 1644 O O . ILE B 1 80 ? 21.578 -29.263 3.226 1.00 49.99 171 ILE B O 1
ATOM 1649 N N . HIS B 1 81 ? 20.060 -30.933 3.289 1.00 81.65 172 HIS B N 1
ATOM 1650 C CA . HIS B 1 81 ? 20.244 -31.233 4.706 1.00 42.32 172 HIS B CA 1
ATOM 1651 C C . HIS B 1 81 ? 20.589 -32.712 4.878 1.00 87.69 172 HIS B C 1
ATOM 1652 O O . HIS B 1 81 ? 19.844 -33.586 4.427 1.00 48.10 172 HIS B O 1
ATOM 1659 N N . ALA B 1 82 ? 21.727 -32.987 5.515 1.00 43.15 173 ALA B N 1
ATOM 1660 C CA . ALA B 1 82 ? 22.165 -34.363 5.743 1.00 36.51 173 ALA B CA 1
ATOM 1661 C C . ALA B 1 82 ? 23.007 -34.516 7.010 1.00 82.28 173 ALA B C 1
ATOM 1662 O O . ALA B 1 82 ? 23.906 -33.710 7.266 1.00 33.56 173 ALA B O 1
ATOM 1664 N N . PRO B 1 83 ? 22.710 -35.552 7.818 1.00 87.15 174 PRO B N 1
ATOM 1665 C CA . PRO B 1 83 ? 23.433 -35.834 9.062 1.00 17.95 174 PRO B CA 1
ATOM 1666 C C . PRO B 1 83 ? 24.842 -36.358 8.783 1.00 87.15 174 PRO B C 1
ATOM 1667 O O . PRO B 1 83 ? 25.015 -37.278 7.979 1.00 29.28 174 PRO B O 1
ATOM 1671 N N . VAL B 1 84 ? 25.836 -35.768 9.444 1.00 24.00 175 VAL B N 1
ATOM 1672 C CA . VAL B 1 84 ? 27.225 -36.187 9.270 1.00 66.54 175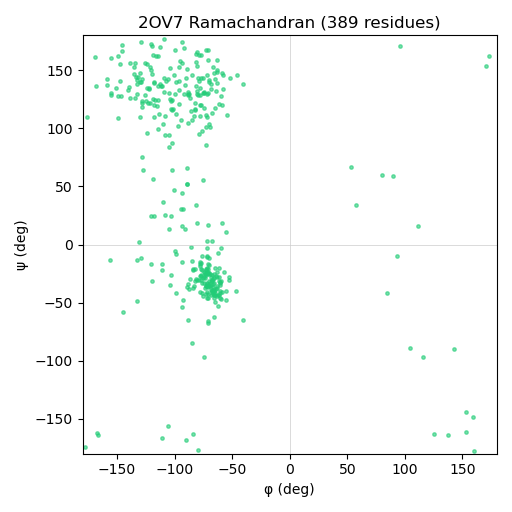 VAL B CA 1
ATOM 1673 C C . VAL B 1 84 ? 27.756 -37.013 10.443 1.00 75.37 175 VAL B C 1
ATOM 1674 O O . VAL B 1 84 ? 28.525 -37.955 10.244 1.00 77.71 175 VAL B O 1
ATOM 1678 N N . GLY B 1 85 ? 27.306 -36.689 11.654 1.00 28.77 176 GLY B N 1
ATOM 1679 C CA . GLY B 1 85 ? 27.738 -37.410 12.845 1.00 20.04 176 GLY B CA 1
ATOM 1680 C C . GLY B 1 85 ? 26.911 -37.100 14.079 1.00 25.34 176 GLY B C 1
ATOM 1681 O O . GLY B 1 85 ? 25.786 -36.608 13.978 1.00 23.20 176 GLY B O 1
ATOM 1682 N N . LYS B 1 86 ? 27.466 -37.420 15.245 1.00 62.51 177 LYS B N 1
ATOM 1683 C CA . LYS B 1 86 ? 26.801 -37.175 16.520 1.00 36.19 177 LYS B CA 1
ATOM 1684 C C . LYS B 1 86 ? 27.648 -36.251 17.396 1.00 39.54 177 LYS B C 1
ATOM 1685 O O . LYS B 1 86 ? 28.783 -35.918 17.046 1.00 44.59 177 LYS B O 1
ATOM 1691 N N . ALA B 1 87 ? 27.084 -35.830 18.528 1.00 34.49 178 ALA B N 1
ATOM 1692 C CA . ALA B 1 87 ? 27.779 -34.938 19.455 1.00 27.29 178 ALA B CA 1
ATOM 1693 C C . ALA B 1 87 ? 28.916 -35.643 20.196 1.00 41.97 178 ALA B C 1
ATOM 1694 O O . ALA B 1 87 ? 29.837 -34.994 20.699 1.00 41.25 178 ALA B O 1
ATOM 1696 N N . SER B 1 88 ? 28.846 -36.973 20.254 1.00 85.43 179 SER B N 1
ATOM 1697 C CA . SER B 1 88 ? 29.866 -37.779 20.923 1.00 50.68 179 SER B CA 1
ATOM 1698 C C . SER B 1 88 ? 31.082 -38.030 20.029 1.00 41.92 179 SER B C 1
ATOM 1699 O O . SER B 1 88 ? 32.163 -38.363 20.522 1.00 39.06 179 SER B O 1
ATOM 1702 N N . PHE B 1 89 ? 30.888 -37.896 18.717 1.00 40.77 180 PHE B N 1
ATOM 1703 C CA . PHE B 1 89 ? 31.964 -38.076 17.750 1.00 63.17 180 PHE B CA 1
ATOM 1704 C C . PHE B 1 89 ? 33.136 -37.129 17.997 1.00 44.72 180 PHE B C 1
ATOM 1705 O O . PHE B 1 89 ? 32.933 -35.942 18.262 1.00 52.20 180 PHE B O 1
ATOM 1713 N N . PRO B 1 90 ? 34.370 -37.665 17.963 1.00 37.28 181 PRO B N 1
ATOM 1714 C CA . PRO B 1 90 ? 35.582 -36.851 18.141 1.00 9.10 181 PRO B CA 1
ATOM 1715 C C . PRO B 1 90 ? 35.692 -35.837 16.989 1.00 15.90 181 PRO B C 1
ATOM 1716 O O . PRO B 1 90 ? 35.243 -36.117 15.874 1.00 33.01 181 PRO B O 1
ATOM 1720 N N . PRO B 1 91 ? 36.308 -34.668 17.253 1.00 19.50 182 PRO B N 1
ATOM 1721 C CA . PRO B 1 91 ? 36.460 -33.596 16.258 1.00 9.24 182 PRO B CA 1
ATOM 1722 C C . PRO B 1 91 ? 37.226 -33.972 14.995 1.00 22.95 182 PRO B C 1
ATOM 1723 O O . PRO B 1 91 ? 37.366 -33.149 14.087 1.00 41.07 182 PRO B O 1
ATOM 1727 N N . GLU B 1 92 ? 37.727 -35.205 14.94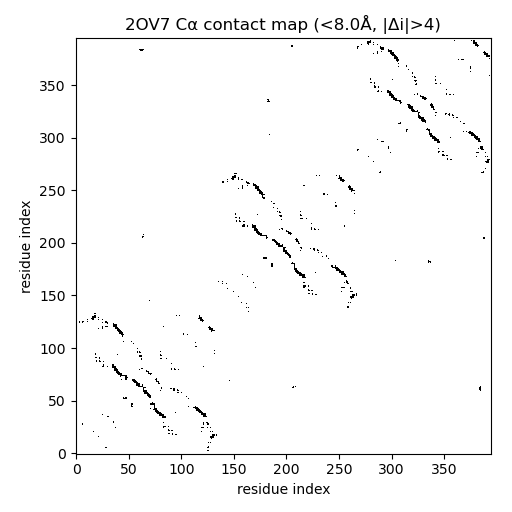1 1.00 32.47 183 GLU B N 1
ATOM 1728 C CA . GLU B 1 92 ? 38.434 -35.699 13.760 1.00 50.16 183 GLU B CA 1
ATOM 1729 C C . GLU B 1 92 ? 37.449 -36.425 12.849 1.00 67.23 183 GLU B C 1
ATOM 1730 O O . GLU B 1 92 ? 37.321 -36.089 11.671 1.00 35.16 183 GLU B O 1
ATOM 1736 N N . LYS B 1 93 ? 36.733 -37.397 13.415 1.00 19.69 184 LYS B N 1
ATOM 1737 C CA . LYS B 1 93 ? 35.728 -38.163 12.679 1.00 14.79 184 LYS B CA 1
ATOM 1738 C C . LYS B 1 93 ? 34.579 -37.263 12.230 1.00 40.68 184 LYS B C 1
ATOM 1739 O O . LYS B 1 93 ? 33.914 -37.543 11.230 1.00 29.48 184 LYS B O 1
ATOM 1745 N N . LEU B 1 94 ? 34.351 -36.188 12.982 1.00 46.95 185 LEU B N 1
ATOM 1746 C CA . LEU B 1 94 ? 33.291 -35.233 12.673 1.00 3.97 185 LEU B CA 1
ATOM 1747 C C . LEU B 1 94 ? 33.656 -34.406 11.440 1.00 27.06 185 LEU B C 1
ATOM 1748 O O . LEU B 1 94 ? 32.847 -34.263 10.522 1.00 24.73 185 LEU B O 1
ATOM 1753 N N . ALA B 1 95 ? 34.892 -33.907 11.408 1.00 21.30 186 ALA B N 1
ATOM 1754 C CA . ALA B 1 95 ? 35.385 -33.114 10.283 1.00 27.53 186 ALA B CA 1
ATOM 1755 C C . ALA B 1 95 ? 35.546 -33.964 9.021 1.00 26.21 186 ALA B C 1
ATOM 1756 O O . ALA B 1 95 ? 35.387 -33.463 7.906 1.00 34.72 186 ALA B O 1
ATOM 1758 N N . ASP B 1 96 ? 35.874 -35.243 9.208 1.00 37.53 187 ASP B N 1
ATOM 1759 C CA . ASP B 1 96 ? 36.007 -36.187 8.097 1.00 10.39 187 ASP B CA 1
ATOM 1760 C C . ASP B 1 96 ? 34.679 -36.348 7.359 1.00 16.59 187 ASP B C 1
ATOM 1761 O O . ASP B 1 96 ? 34.645 -36.364 6.127 1.00 26.39 187 ASP B O 1
ATOM 1766 N N . ASN B 1 97 ? 33.594 -36.462 8.123 1.00 41.68 188 ASN B N 1
ATOM 1767 C CA . ASN B 1 97 ? 32.253 -36.605 7.561 1.00 8.66 188 ASN B CA 1
ATOM 1768 C C . ASN B 1 97 ? 31.746 -35.309 6.931 1.00 18.93 188 ASN B C 1
ATOM 1769 O O . ASN B 1 97 ? 30.998 -35.341 5.951 1.00 84.97 188 ASN B O 1
ATOM 1774 N N . ILE B 1 98 ? 32.135 -34.175 7.517 1.00 83.81 189 ILE B N 1
ATOM 1775 C CA . ILE B 1 98 ? 31.763 -32.861 6.988 1.00 29.49 189 ILE B CA 1
ATOM 1776 C C . ILE B 1 98 ? 32.423 -32.646 5.624 1.00 23.36 189 ILE B C 1
ATOM 1777 O O . ILE B 1 98 ? 31.760 -32.241 4.666 1.00 82.37 189 ILE B O 1
ATOM 1782 N N . ARG B 1 99 ? 33.713 -32.971 5.532 1.00 81.26 190 ARG B N 1
ATOM 1783 C CA . ARG B 1 99 ? 34.460 -32.857 4.279 1.00 51.59 190 ARG B CA 1
ATOM 1784 C C . ARG B 1 99 ? 33.930 -33.823 3.218 1.00 33.57 190 ARG B C 1
ATOM 1785 O O . ARG B 1 99 ? 33.787 -33.453 2.051 1.00 28.75 190 ARG B O 1
ATOM 1793 N N . ALA B 1 100 ? 33.628 -35.052 3.638 1.00 18.87 191 ALA B N 1
ATOM 1794 C CA . ALA B 1 100 ? 33.129 -36.090 2.734 1.00 81.63 191 ALA B CA 1
ATOM 1795 C C . ALA B 1 100 ? 31.783 -35.728 2.115 1.00 54.06 191 ALA B C 1
ATOM 1796 O O . ALA B 1 100 ? 31.516 -36.062 0.958 1.00 57.45 191 ALA B O 1
ATOM 1798 N N . PHE B 1 101 ? 30.934 -35.062 2.895 1.00 27.92 192 PHE B N 1
ATOM 1799 C CA . PHE B 1 101 ? 29.629 -34.618 2.410 1.00 35.13 192 PHE B CA 1
ATOM 1800 C C . PHE B 1 101 ? 29.784 -33.487 1.392 1.00 19.36 192 PHE B C 1
ATOM 1801 O O . PHE B 1 101 ? 29.043 -33.426 0.410 1.00 60.32 192 PHE B O 1
ATOM 1809 N N . ILE B 1 102 ? 30.775 -32.623 1.614 1.00 51.82 193 ILE B N 1
ATOM 1810 C CA . ILE B 1 102 ? 31.064 -31.515 0.699 1.00 45.98 193 ILE B CA 1
ATOM 1811 C C . ILE B 1 102 ? 31.583 -32.044 -0.645 1.00 45.89 193 ILE B C 1
ATOM 1812 O O . ILE B 1 102 ? 31.200 -31.538 -1.704 1.00 36.23 193 ILE B O 1
ATOM 1817 N N . ARG B 1 103 ? 32.421 -33.080 -0.593 1.00 86.48 194 ARG B N 1
ATOM 1818 C CA . ARG B 1 103 ? 32.947 -33.720 -1.802 1.00 32.26 194 ARG B CA 1
ATOM 1819 C C . ARG B 1 103 ? 31.807 -34.286 -2.645 1.00 50.21 194 ARG B C 1
ATOM 1820 O O . ARG B 1 103 ? 31.807 -34.160 -3.872 1.00 46.44 194 ARG B O 1
ATOM 1828 N N . ALA B 1 104 ? 30.835 -34.901 -1.972 1.00 40.13 195 ALA B N 1
ATOM 1829 C CA . ALA B 1 104 ? 29.673 -35.480 -2.637 1.00 24.56 195 ALA B CA 1
ATOM 1830 C C . ALA B 1 104 ? 28.774 -34.407 -3.246 1.00 22.31 195 ALA B C 1
ATOM 1831 O O . ALA B 1 104 ? 28.119 -34.647 -4.257 1.00 60.99 195 ALA B O 1
ATOM 1833 N N . LEU B 1 105 ? 28.751 -33.225 -2.630 1.00 45.36 196 LEU B N 1
ATOM 1834 C CA . LEU B 1 105 ? 27.944 -32.110 -3.129 1.00 13.76 196 LEU B CA 1
ATOM 1835 C C . LEU B 1 105 ? 28.570 -31.457 -4.360 1.00 23.94 196 LEU B C 1
ATOM 1836 O O . LEU B 1 105 ? 27.874 -31.165 -5.335 1.00 39.04 196 LEU B O 1
ATOM 1841 N N . GLU B 1 106 ? 29.883 -31.235 -4.307 1.00 38.99 197 GLU B N 1
ATOM 1842 C CA . GLU B 1 106 ? 30.613 -30.604 -5.408 1.00 15.00 197 GLU B CA 1
ATOM 1843 C C . GLU B 1 106 ? 30.734 -31.509 -6.635 1.00 40.19 197 GLU B C 1
ATOM 1844 O O . GLU B 1 106 ? 31.116 -31.054 -7.716 1.00 60.04 197 GLU B O 1
ATOM 1850 N N . ALA B 1 107 ? 30.400 -32.786 -6.461 1.00 34.67 198 ALA B N 1
ATOM 1851 C CA . ALA B 1 107 ? 30.439 -33.754 -7.556 1.00 43.63 198 ALA B CA 1
ATOM 1852 C C . ALA B 1 107 ? 29.229 -33.601 -8.481 1.00 84.92 198 ALA B C 1
ATOM 1853 O O . ALA B 1 107 ? 29.228 -34.105 -9.606 1.00 72.57 198 ALA B O 1
ATOM 1855 N N . HIS B 1 108 ? 28.215 -32.881 -8.004 1.00 82.58 199 HIS B N 1
ATOM 1856 C CA . HIS B 1 108 ? 26.986 -32.659 -8.763 1.00 13.86 199 HIS B CA 1
ATOM 1857 C C . HIS B 1 108 ? 26.903 -31.207 -9.241 1.00 19.92 199 HIS B C 1
ATOM 1858 O O . HIS B 1 108 ? 25.817 -30.685 -9.504 1.00 57.26 199 HIS B O 1
ATOM 1865 N N . LYS B 1 109 ? 28.068 -30.576 -9.374 1.00 35.54 200 LYS B N 1
ATOM 1866 C CA . LYS B 1 109 ? 28.157 -29.185 -9.797 1.00 16.06 200 LYS B CA 1
ATOM 1867 C C . LYS B 1 109 ? 28.034 -29.047 -11.313 1.00 65.92 200 LYS B C 1
ATOM 1868 O O . LYS B 1 109 ? 28.704 -29.764 -12.062 1.00 78.35 200 LYS B O 1
ATOM 1874 N N . PRO B 1 110 ? 27.136 -28.154 -11.776 1.00 86.54 201 PRO B N 1
ATOM 1875 C CA . PRO B 1 110 ? 26.926 -27.903 -13.207 1.00 52.80 201 PRO B CA 1
ATOM 1876 C C . PRO B 1 110 ? 28.188 -27.328 -13.855 1.00 86.54 201 PRO B C 1
ATOM 1877 O O . PRO B 1 110 ? 28.942 -26.596 -13.209 1.00 86.54 201 PRO B O 1
ATOM 1881 N N . GLU B 1 111 ? 28.393 -27.643 -15.133 1.00 85.27 202 GLU B N 1
ATOM 1882 C CA . GLU B 1 111 ? 29.575 -27.188 -15.864 1.00 85.27 202 GLU B CA 1
ATOM 1883 C C . GLU B 1 111 ? 29.519 -25.700 -16.214 1.00 37.71 202 GLU B C 1
ATOM 1884 O O . GLU B 1 111 ? 30.556 -25.061 -16.402 1.00 50.68 202 GLU B O 1
ATOM 1890 N N . GLY B 1 112 ? 28.305 -25.156 -16.292 1.00 84.95 203 GLY B N 1
ATOM 1891 C CA . GLY B 1 112 ? 28.111 -23.746 -16.605 1.00 60.14 203 GLY B CA 1
ATOM 1892 C C . GLY B 1 112 ? 26.651 -23.334 -16.551 1.00 84.95 203 GLY B C 1
ATOM 1893 O O . GLY B 1 112 ? 25.856 -23.728 -17.407 1.00 45.48 203 GLY B O 1
ATOM 1894 N N . ALA B 1 113 ? 26.300 -22.543 -15.540 1.00 82.95 204 ALA B N 1
ATOM 1895 C CA . ALA B 1 113 ? 24.928 -22.070 -15.367 1.00 43.03 204 ALA B CA 1
ATOM 1896 C C . ALA B 1 113 ? 24.876 -20.652 -14.796 1.00 33.09 204 ALA B C 1
ATOM 1897 O O . ALA B 1 113 ? 24.301 -19.751 -15.413 1.00 32.01 204 ALA B O 1
ATOM 1899 N N . LYS B 1 114 ? 25.469 -20.463 -13.618 1.00 86.30 205 LYS B N 1
ATOM 1900 C CA . LYS B 1 114 ? 25.497 -19.152 -12.967 1.00 49.01 205 LYS B CA 1
ATOM 1901 C C . LYS B 1 114 ? 26.890 -18.776 -12.459 1.00 86.30 205 LYS B C 1
ATOM 1902 O O . LYS B 1 114 ? 27.365 -17.665 -12.707 1.00 86.30 205 LYS B O 1
ATOM 1908 N N . GLY B 1 115 ? 27.536 -19.699 -11.749 1.00 84.12 206 GLY B N 1
ATOM 1909 C CA . GLY B 1 115 ? 28.877 -19.464 -11.225 1.00 72.17 206 GLY B CA 1
ATOM 1910 C C . GLY B 1 115 ? 29.113 -20.071 -9.854 1.00 69.85 206 GLY B C 1
ATOM 1911 O O . GLY B 1 115 ? 29.556 -21.217 -9.743 1.00 41.27 206 GLY B O 1
ATOM 1912 N N . THR B 1 116 ? 28.831 -19.291 -8.812 1.00 57.32 207 THR B N 1
ATOM 1913 C CA . THR B 1 116 ? 29.021 -19.734 -7.430 1.00 26.33 207 THR B CA 1
ATOM 1914 C C . THR B 1 116 ? 28.082 -20.889 -7.089 1.00 58.90 207 THR B C 1
ATOM 1915 O O . THR B 1 116 ? 26.857 -20.745 -7.130 1.00 83.79 207 THR B O 1
ATOM 1919 N N . PHE B 1 117 ? 28.671 -22.041 -6.774 1.00 19.68 208 PHE B N 1
ATOM 1920 C CA . PHE B 1 117 ? 27.903 -23.238 -6.449 1.00 28.32 208 PHE B CA 1
ATOM 1921 C C . PHE B 1 117 ? 27.500 -23.252 -4.974 1.00 85.02 208 PHE B C 1
ATOM 1922 O O . PHE B 1 117 ? 26.404 -22.808 -4.629 1.00 85.02 208 PHE B O 1
ATOM 1930 N N . LEU B 1 118 ? 28.392 -23.725 -4.107 1.00 41.15 209 LEU B N 1
ATOM 1931 C CA . LEU B 1 118 ? 28.115 -23.759 -2.672 1.00 52.33 209 LEU B CA 1
ATOM 1932 C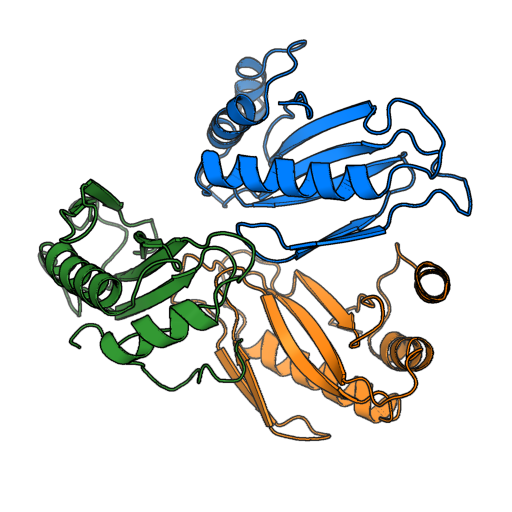 C . LEU B 1 118 ? 28.075 -22.345 -2.099 1.00 73.81 209 LEU B C 1
ATOM 1933 O O . LEU B 1 118 ? 29.114 -21.710 -1.902 1.00 84.17 209 LEU B O 1
ATOM 1938 N N . ARG B 1 119 ? 26.859 -21.841 -1.891 1.00 65.81 210 ARG B N 1
ATOM 1939 C CA . ARG B 1 119 ? 26.665 -20.499 -1.352 1.00 63.20 210 ARG B CA 1
ATOM 1940 C C . ARG B 1 119 ? 26.975 -20.457 0.143 1.00 21.83 210 ARG B C 1
ATOM 1941 O O . ARG B 1 119 ? 28.138 -20.342 0.537 1.00 84.55 210 ARG B O 1
ATOM 1949 N N . SER B 1 120 ? 25.937 -20.569 0.968 1.00 24.55 211 SER B N 1
ATOM 1950 C CA . SER B 1 120 ? 26.097 -20.537 2.418 1.00 15.79 211 SER B CA 1
ATOM 1951 C C . SER B 1 120 ? 26.029 -21.940 3.014 1.00 61.92 211 SER B C 1
ATOM 1952 O O . SER B 1 120 ? 25.007 -22.622 2.911 1.00 82.34 211 SER B O 1
ATOM 1955 N N . VAL B 1 121 ? 27.136 -22.372 3.617 1.00 43.97 212 VAL B N 1
ATOM 1956 C CA . VAL B 1 121 ? 27.219 -23.696 4.232 1.00 37.41 212 VAL B CA 1
ATOM 1957 C C . VAL B 1 121 ? 27.327 -23.568 5.753 1.00 61.62 212 VAL B C 1
ATOM 1958 O O . VAL B 1 121 ? 28.059 -22.717 6.264 1.00 28.91 212 VAL B O 1
ATOM 1962 N N . TYR B 1 122 ? 26.579 -24.408 6.466 1.00 55.10 213 TYR B N 1
ATOM 1963 C CA . TYR B 1 122 ? 26.564 -24.389 7.926 1.00 19.42 213 TYR B CA 1
ATOM 1964 C C . TYR B 1 122 ? 26.660 -25.794 8.520 1.00 4.07 213 TYR B C 1
ATOM 1965 O O . TYR B 1 122 ? 26.340 -26.782 7.860 1.00 22.12 213 TYR B O 1
ATOM 1974 N N . VAL B 1 123 ? 27.131 -25.867 9.763 1.00 43.60 214 VAL B N 1
ATOM 1975 C CA . VAL B 1 123 ? 27.198 -27.125 10.512 1.00 17.72 214 VAL B CA 1
ATOM 1976 C C . VAL B 1 123 ? 26.513 -26.881 11.862 1.00 45.35 214 VAL B C 1
ATOM 1977 O O . VAL B 1 123 ? 26.900 -25.976 12.604 1.00 38.03 214 VAL B O 1
ATOM 1981 N N . THR B 1 124 ? 25.479 -27.668 12.158 1.00 38.97 215 THR B N 1
ATOM 1982 C CA . THR B 1 124 ? 24.695 -27.470 13.379 1.00 25.73 215 THR B CA 1
ATOM 1983 C C . THR B 1 124 ? 24.167 -28.761 14.007 1.00 30.39 215 THR B C 1
ATOM 1984 O O . THR B 1 124 ? 24.192 -29.826 13.387 1.00 45.04 215 THR B O 1
ATOM 1988 N N . THR B 1 125 ? 23.695 -28.648 15.249 1.00 81.20 216 THR B N 1
ATOM 1989 C CA . THR B 1 125 ? 23.111 -29.771 15.980 1.00 57.92 216 THR B CA 1
ATOM 1990 C C . THR B 1 125 ? 21.603 -29.567 16.160 1.00 41.00 216 THR B C 1
ATOM 1991 O O . THR B 1 125 ? 21.001 -28.717 15.499 1.00 74.34 216 THR B O 1
ATOM 1995 N N . THR B 1 126 ? 20.998 -30.363 17.042 1.00 87.21 217 THR B N 1
ATOM 1996 C CA . THR B 1 126 ? 19.565 -30.266 17.322 1.00 39.63 217 THR B CA 1
ATOM 1997 C C . THR B 1 126 ? 19.257 -28.982 18.098 1.00 49.04 217 THR B C 1
ATOM 1998 O O . THR B 1 126 ? 18.616 -28.070 17.571 1.00 62.31 217 THR B O 1
ATOM 2002 N N . MET B 1 127 ? 19.730 -28.914 19.342 1.00 75.92 218 MET B N 1
ATOM 2003 C CA . MET B 1 127 ? 19.541 -27.729 20.177 1.00 81.91 218 MET B CA 1
ATOM 2004 C C . MET B 1 127 ? 20.829 -26.906 20.229 1.00 81.91 218 MET B C 1
ATOM 2005 O O . MET B 1 127 ? 21.675 -27.102 21.102 1.00 71.01 218 MET B O 1
ATOM 2010 N N . GLY B 1 128 ? 20.978 -26.010 19.253 1.00 51.35 219 GLY B N 1
ATOM 2011 C CA . GLY B 1 128 ? 22.160 -25.162 19.154 1.00 59.64 219 GLY B CA 1
ATOM 2012 C C . GLY B 1 128 ? 22.205 -24.395 17.844 1.00 13.63 219 GLY B C 1
ATOM 2013 O O . GLY B 1 128 ? 21.647 -24.847 16.839 1.00 29.06 219 GLY B O 1
ATOM 2014 N N . PRO B 1 129 ? 22.879 -23.231 17.834 1.00 75.58 220 PRO B N 1
ATOM 2015 C CA . PRO B 1 129 ? 22.995 -22.387 16.641 1.00 31.33 220 PRO B CA 1
ATOM 2016 C C . PRO B 1 129 ? 23.907 -22.983 15.576 1.00 25.57 220 PRO B C 1
ATOM 2017 O O . PRO B 1 129 ? 24.769 -23.808 15.885 1.00 22.05 220 PRO B O 1
ATOM 2021 N N . SER B 1 130 ? 23.736 -22.533 14.333 1.00 32.21 221 SER B N 1
ATOM 2022 C CA . SER B 1 130 ? 24.532 -23.023 13.214 1.00 36.03 221 SER B CA 1
ATOM 2023 C C . SER B 1 130 ? 25.896 -22.346 13.135 1.00 46.61 221 SER B C 1
ATOM 2024 O O . SER B 1 130 ? 26.010 -21.131 13.306 1.00 48.67 221 SER B O 1
ATOM 2027 N N . VAL B 1 131 ? 26.927 -23.149 12.886 1.00 86.09 222 VAL B N 1
ATOM 2028 C CA . VAL B 1 131 ? 28.287 -22.641 12.737 1.00 19.22 222 VAL B CA 1
ATOM 2029 C C . VAL B 1 131 ? 28.645 -22.618 11.252 1.00 80.59 222 VAL B C 1
ATOM 2030 O O . VAL B 1 131 ? 28.678 -23.661 10.594 1.00 77.38 222 VAL B O 1
ATOM 2034 N N . ARG B 1 132 ? 28.886 -21.419 10.726 1.00 9.85 223 ARG B N 1
ATOM 2035 C CA . ARG B 1 132 ? 29.210 -21.254 9.311 1.00 29.50 223 ARG B CA 1
ATOM 2036 C C . ARG B 1 132 ? 30.631 -21.717 9.016 1.00 7.45 223 ARG B C 1
ATOM 2037 O O . ARG B 1 132 ? 31.573 -21.349 9.723 1.00 25.20 223 ARG B O 1
ATOM 2045 N N . ILE B 1 133 ? 30.778 -22.530 7.971 1.00 36.72 224 ILE B N 1
ATOM 2046 C CA . ILE B 1 133 ? 32.081 -23.081 7.619 1.00 15.50 224 ILE B CA 1
ATOM 2047 C C . ILE B 1 133 ? 32.558 -22.738 6.210 1.00 34.60 224 ILE B C 1
ATOM 2048 O O . ILE B 1 133 ? 31.758 -22.439 5.321 1.00 27.07 224 ILE B O 1
ATOM 2053 N N . ASN B 1 134 ? 33.879 -22.708 6.051 1.00 40.99 225 ASN B N 1
ATOM 2054 C CA . ASN B 1 134 ? 34.518 -22.495 4.748 1.00 39.87 225 ASN B CA 1
ATOM 2055 C C . ASN B 1 134 ? 34.606 -23.877 4.089 1.00 37.13 225 ASN B C 1
ATOM 2056 O O . ASN B 1 134 ? 35.301 -24.763 4.589 1.00 45.98 225 ASN B O 1
ATOM 2061 N N . PRO B 1 135 ? 33.881 -24.071 2.972 1.00 15.25 226 PRO B N 1
ATOM 2062 C CA . PRO B 1 135 ? 33.842 -25.360 2.265 1.00 20.64 226 PRO B CA 1
ATOM 2063 C C . PRO B 1 135 ? 35.177 -25.833 1.714 1.00 1.00 226 PRO B C 1
ATOM 2064 O O . PRO B 1 135 ? 35.289 -26.969 1.250 1.00 15.61 226 PRO B O 1
ATOM 2068 N N . HIS B 1 136 ? 36.192 -24.974 1.793 1.00 86.21 227 HIS B N 1
ATOM 2069 C CA . HIS B 1 136 ? 37.508 -25.284 1.235 1.00 38.10 227 HIS B CA 1
ATOM 2070 C C . HIS B 1 136 ? 38.570 -25.490 2.313 1.00 78.30 227 HIS B C 1
ATOM 2071 O O . HIS B 1 136 ? 39.638 -26.045 2.042 1.00 86.21 227 HIS B O 1
ATOM 2078 N N . SER B 1 137 ? 38.271 -25.041 3.531 1.00 51.98 228 SER B N 1
ATOM 2079 C CA . SER B 1 137 ? 39.208 -25.143 4.651 1.00 25.65 228 SER B CA 1
ATOM 2080 C C . SER B 1 137 ? 39.434 -26.587 5.095 1.00 37.74 228 SER B C 1
ATOM 2081 O O . SER B 1 137 ? 38.596 -27.431 4.717 1.00 56.62 228 SER B O 1
ATOM 2085 N N . LEU C 1 10 ? 9.032 -35.635 8.574 1.00 88.05 10 LEU C N 1
ATOM 2086 C CA . LEU C 1 10 ? 8.262 -35.238 7.359 1.00 88.05 10 LEU C CA 1
ATOM 2087 C C . LEU C 1 10 ? 8.861 -35.843 6.090 1.00 88.05 10 LEU C C 1
ATOM 2088 O O . LEU C 1 10 ? 8.142 -36.418 5.271 1.00 66.24 10 LEU C O 1
ATOM 2093 N N . LEU C 1 11 ? 10.179 -35.722 5.945 1.00 55.05 11 LEU C N 1
ATOM 2094 C CA . LEU C 1 11 ? 10.887 -36.231 4.770 1.00 63.30 11 LEU C CA 1
ATOM 2095 C C . LEU C 1 11 ? 11.432 -37.642 4.981 1.00 40.62 11 LEU C C 1
ATOM 2096 O O . LEU C 1 11 ? 11.785 -38.328 4.019 1.00 82.79 11 LEU C O 1
ATOM 2101 N N . GLU C 1 12 ? 11.481 -38.074 6.241 1.00 87.53 12 GLU C N 1
ATOM 2102 C CA . GLU C 1 12 ? 12.045 -39.378 6.591 1.00 87.53 12 GLU C CA 1
ATOM 2103 C C . GLU C 1 12 ? 11.211 -40.577 6.141 1.00 87.53 12 GLU C C 1
ATOM 2104 O O . GLU C 1 12 ? 11.747 -41.672 5.952 1.00 87.53 12 GLU C O 1
ATOM 2110 N N . LYS C 1 13 ? 9.906 -40.372 5.968 1.00 83.98 13 LYS C N 1
ATOM 2111 C CA . LYS C 1 13 ? 9.032 -41.435 5.475 1.00 85.80 13 LYS C CA 1
ATOM 2112 C C . LYS C 1 13 ? 8.777 -41.267 3.972 1.00 59.63 13 LYS C C 1
ATOM 2113 O O . LYS C 1 13 ? 8.203 -42.146 3.324 1.00 85.80 13 LYS C O 1
ATOM 2119 N N . VAL C 1 14 ? 9.234 -40.142 3.423 1.00 61.22 14 VAL C N 1
ATOM 2120 C CA . VAL C 1 14 ? 9.136 -39.886 1.986 1.00 34.57 14 VAL C CA 1
ATOM 2121 C C . VAL C 1 14 ? 10.385 -40.451 1.306 1.00 49.32 14 VAL C C 1
ATOM 2122 O O . VAL C 1 14 ? 11.483 -39.905 1.434 1.00 83.40 14 VAL C O 1
ATOM 2126 N N . ASP C 1 15 ? 10.209 -41.588 0.635 1.00 84.37 15 ASP C N 1
ATOM 2127 C CA . ASP C 1 15 ? 11.307 -42.284 -0.039 1.00 60.00 15 ASP C CA 1
ATOM 2128 C C . ASP C 1 15 ? 11.639 -41.587 -1.359 1.00 59.24 15 ASP C C 1
ATOM 2129 O O . ASP C 1 15 ? 10.776 -41.459 -2.232 1.00 84.37 15 ASP C O 1
ATOM 2134 N N . PRO C 1 16 ? 12.893 -41.113 -1.504 1.00 84.69 16 PRO C N 1
ATOM 2135 C CA . PRO C 1 16 ? 13.362 -40.400 -2.700 1.00 64.93 16 PRO C CA 1
ATOM 2136 C C . PRO C 1 16 ? 13.280 -41.187 -4.004 1.00 53.64 16 PRO C C 1
ATOM 2137 O O . PRO C 1 16 ? 12.812 -40.662 -5.016 1.00 84.69 16 PRO C O 1
ATOM 2141 N N . ASN C 1 17 ? 13.742 -42.439 -3.982 1.00 72.67 17 ASN C N 1
ATOM 2142 C CA . ASN C 1 17 ? 13.739 -43.279 -5.183 1.00 52.14 17 ASN C CA 1
ATOM 2143 C C . ASN C 1 17 ? 12.374 -43.877 -5.526 1.00 83.60 17 ASN C C 1
ATOM 2144 O O . ASN C 1 17 ? 12.137 -44.285 -6.666 1.00 36.84 17 ASN C O 1
ATOM 2149 N N . LYS C 1 18 ? 11.476 -43.905 -4.543 1.00 43.79 18 LYS C N 1
ATOM 2150 C CA . LYS C 1 18 ? 10.140 -44.460 -4.730 1.00 49.98 18 LYS C CA 1
ATOM 2151 C C . LYS C 1 18 ? 9.213 -43.492 -5.463 1.00 15.47 18 LYS C C 1
ATOM 2152 O O . LYS C 1 18 ? 9.097 -42.322 -5.091 1.00 46.73 18 LYS C O 1
ATOM 2158 N N . ILE C 1 19 ? 8.578 -43.988 -6.524 1.00 85.11 19 ILE C N 1
ATOM 2159 C CA . ILE C 1 19 ? 7.609 -43.201 -7.286 1.00 19.89 19 ILE C CA 1
ATOM 2160 C C . ILE C 1 19 ? 6.210 -43.508 -6.744 1.00 85.11 19 ILE C C 1
ATOM 2161 O O . ILE C 1 19 ? 5.678 -44.601 -6.945 1.00 40.48 19 ILE C O 1
ATOM 2166 N N . TYR C 1 20 ? 5.647 -42.547 -6.016 1.00 44.05 20 TYR C N 1
ATOM 2167 C CA . TYR C 1 20 ? 4.332 -42.709 -5.406 1.00 10.94 20 TYR C CA 1
ATOM 2168 C C . TYR C 1 20 ? 3.209 -42.543 -6.419 1.00 52.61 20 TYR C C 1
ATOM 2169 O O . TYR C 1 20 ? 3.309 -41.739 -7.342 1.00 54.39 20 TYR C O 1
ATOM 2178 N N . THR C 1 21 ? 2.151 -43.333 -6.257 1.00 48.90 21 THR C N 1
ATOM 2179 C CA . THR C 1 21 ? 0.983 -43.229 -7.124 1.00 42.67 21 THR C CA 1
ATOM 2180 C C . THR C 1 21 ? 0.105 -42.067 -6.653 1.00 87.53 21 THR C C 1
ATOM 2181 O O . THR C 1 21 ? 0.151 -41.684 -5.481 1.00 45.94 21 THR C O 1
ATOM 2185 N N . ILE C 1 22 ? -0.661 -41.488 -7.579 1.00 42.18 22 ILE C N 1
ATOM 2186 C CA . ILE C 1 22 ? -1.561 -40.368 -7.271 1.00 34.72 22 ILE C CA 1
ATOM 2187 C C . ILE C 1 22 ? -2.374 -40.650 -6.004 1.00 35.58 22 ILE C C 1
ATOM 2188 O O . ILE C 1 22 ? -2.560 -39.767 -5.162 1.00 55.22 22 ILE C O 1
ATOM 2193 N N . ASP C 1 23 ? -2.814 -41.899 -5.864 1.00 36.59 23 ASP C N 1
ATOM 2194 C CA . ASP C 1 23 ? -3.618 -42.332 -4.726 1.00 67.75 23 ASP C CA 1
ATOM 2195 C C . ASP C 1 23 ? -2.843 -42.253 -3.410 1.00 34.24 23 ASP C C 1
ATOM 2196 O O . ASP C 1 23 ? -3.367 -41.778 -2.402 1.00 87.41 23 ASP C O 1
ATOM 2201 N N . GLU C 1 24 ? -1.590 -42.705 -3.437 1.00 43.14 24 GLU C N 1
ATOM 2202 C CA . GLU C 1 24 ? -0.736 -42.723 -2.248 1.00 32.02 24 GLU C CA 1
ATOM 2203 C C . GLU C 1 24 ? -0.284 -41.333 -1.811 1.00 57.43 24 GLU C C 1
ATOM 2204 O O . GLU C 1 24 ? -0.280 -41.021 -0.618 1.00 38.02 24 GLU C O 1
ATOM 2210 N N . ALA C 1 25 ? 0.102 -40.506 -2.782 1.00 28.20 25 ALA C N 1
ATOM 2211 C CA . ALA C 1 25 ? 0.609 -39.164 -2.505 1.00 54.47 25 ALA C CA 1
ATOM 2212 C C . ALA C 1 25 ? -0.432 -38.226 -1.904 1.00 66.56 25 ALA C C 1
ATOM 2213 O O . ALA C 1 25 ? -0.095 -37.360 -1.097 1.00 85.89 25 ALA C O 1
ATOM 2215 N N . ALA C 1 26 ? -1.693 -38.402 -2.299 1.00 25.88 26 ALA C N 1
ATOM 2216 C CA . ALA C 1 26 ? -2.789 -37.570 -1.799 1.00 85.94 26 ALA C CA 1
ATOM 2217 C C . ALA C 1 26 ? -2.988 -37.718 -0.289 1.00 20.33 26 ALA C C 1
ATOM 2218 O O . ALA C 1 26 ? -3.454 -36.791 0.378 1.00 85.94 26 ALA C O 1
ATOM 2220 N N . HIS C 1 27 ? -2.633 -38.888 0.238 1.00 86.63 27 HIS C N 1
ATOM 2221 C CA . HIS C 1 27 ? -2.749 -39.167 1.666 1.00 8.67 27 HIS C CA 1
ATOM 2222 C C . HIS C 1 27 ? -1.493 -38.737 2.425 1.00 86.63 27 HIS C C 1
ATOM 2223 O O . HIS C 1 27 ? -1.573 -38.299 3.575 1.00 26.84 27 HIS C O 1
ATOM 2230 N N . LEU C 1 28 ? -0.339 -38.859 1.771 1.00 14.29 28 LEU C N 1
ATOM 2231 C CA . LEU C 1 28 ? 0.942 -38.503 2.380 1.00 31.20 28 LEU C CA 1
ATOM 2232 C C . LEU C 1 28 ? 1.178 -36.991 2.412 1.00 35.67 28 LEU C C 1
ATOM 2233 O O . LEU C 1 28 ? 1.829 -36.480 3.326 1.00 32.65 28 LEU C O 1
ATOM 2238 N N . VAL C 1 29 ? 0.629 -36.279 1.426 1.00 46.24 29 VAL C N 1
ATOM 2239 C CA . VAL C 1 29 ? 0.792 -34.824 1.339 1.00 27.82 29 VAL C CA 1
ATOM 2240 C C . VAL C 1 29 ? 0.038 -34.087 2.452 1.00 59.41 29 VAL C C 1
ATOM 2241 O O . VAL C 1 29 ? 0.430 -32.989 2.857 1.00 57.89 29 VAL C O 1
ATOM 2245 N N . LYS C 1 30 ? -1.012 -34.720 2.971 1.00 67.82 30 LYS C N 1
ATOM 2246 C CA . LYS C 1 30 ? -1.811 -34.144 4.049 1.00 33.03 30 LYS C CA 1
ATOM 2247 C C . LYS C 1 30 ? -1.058 -34.215 5.380 1.00 59.83 30 LYS C C 1
ATOM 2248 O O . LYS C 1 30 ? -1.237 -33.360 6.250 1.00 79.58 30 LYS C O 1
ATOM 2254 N N . GLU C 1 31 ? -0.186 -35.214 5.509 1.00 39.82 31 GLU C N 1
ATOM 2255 C CA . GLU C 1 31 ? 0.595 -35.411 6.730 1.00 79.36 31 GLU C CA 1
ATOM 2256 C C . GLU C 1 31 ? 1.845 -34.534 6.783 1.00 44.46 31 GLU C C 1
ATOM 2257 O O . GLU C 1 31 ? 2.230 -34.064 7.856 1.00 72.84 31 GLU C O 1
ATOM 2263 N N . LEU C 1 32 ? 2.473 -34.314 5.628 1.00 69.05 32 LEU C N 1
ATOM 2264 C CA . LEU C 1 32 ? 3.682 -33.488 5.554 1.00 31.69 32 LEU C CA 1
ATOM 2265 C C . LEU C 1 32 ? 3.388 -31.988 5.650 1.00 70.00 32 LEU C C 1
ATOM 2266 O O . LEU C 1 32 ? 4.303 -31.175 5.802 1.00 87.15 32 LEU C O 1
ATOM 2271 N N . ALA C 1 33 ? 2.107 -31.635 5.577 1.00 88.27 33 ALA C N 1
ATOM 2272 C CA . ALA C 1 33 ? 1.676 -30.245 5.677 1.00 37.01 33 ALA C CA 1
ATOM 2273 C C . ALA C 1 33 ? 1.602 -29.798 7.137 1.00 88.27 33 ALA C C 1
ATOM 2274 O O . ALA C 1 33 ? 1.478 -30.627 8.043 1.00 88.27 33 ALA C O 1
ATOM 2276 N N . THR C 1 34 ? 1.693 -28.486 7.358 1.00 84.17 34 THR C N 1
ATOM 2277 C CA . THR C 1 34 ? 1.624 -27.922 8.708 1.00 84.17 34 THR C CA 1
ATOM 2278 C C . THR C 1 34 ? 0.221 -28.075 9.293 1.00 84.17 34 THR C C 1
ATOM 2279 O O . THR C 1 34 ? -0.779 -27.875 8.599 1.00 84.17 34 THR C O 1
ATOM 2283 N N . ALA C 1 35 ? 0.159 -28.443 10.572 1.00 84.20 35 ALA C N 1
ATOM 2284 C CA . ALA C 1 35 ? -1.113 -28.680 11.248 1.00 84.20 35 ALA C CA 1
ATOM 2285 C C . ALA C 1 35 ? -1.810 -27.402 11.713 1.00 66.90 35 ALA C C 1
ATOM 2286 O O . ALA C 1 35 ? -3.041 -27.347 11.760 1.00 84.20 35 ALA C O 1
ATOM 2288 N N . LYS C 1 36 ? -1.026 -26.377 12.048 1.00 86.03 36 LYS C N 1
ATOM 2289 C CA . LYS C 1 36 ? -1.589 -25.115 12.536 1.00 25.74 36 LYS C CA 1
ATOM 2290 C C . LYS C 1 36 ? -1.904 -24.100 11.433 1.00 86.03 36 LYS C C 1
ATOM 2291 O O . LYS C 1 36 ? -2.906 -23.384 11.515 1.00 58.07 36 LYS C O 1
ATOM 2297 N N . PHE C 1 37 ? -1.059 -24.046 10.404 1.00 32.85 37 PHE C N 1
ATOM 2298 C CA . PHE C 1 37 ? -1.282 -23.144 9.272 1.00 83.05 37 PHE C CA 1
ATOM 2299 C C . PHE C 1 37 ? -1.808 -23.897 8.052 1.00 17.74 37 PHE C C 1
ATOM 2300 O O . PHE C 1 37 ? -1.533 -25.086 7.875 1.00 83.05 37 PHE C O 1
ATOM 2308 N N . ASP C 1 38 ? -2.564 -23.19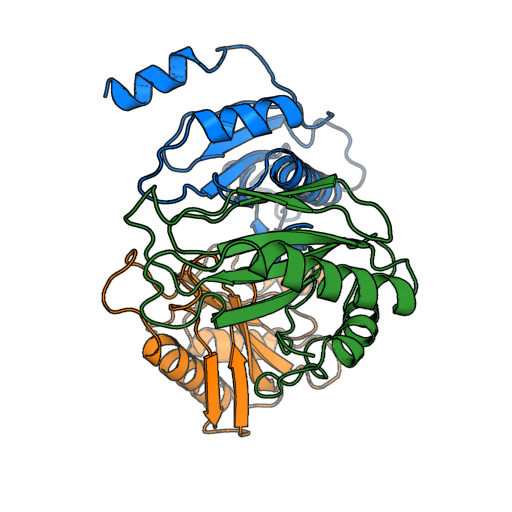3 7.211 1.00 58.12 38 ASP C N 1
ATOM 2309 C CA . ASP C 1 38 ? -3.150 -23.788 6.014 1.00 64.95 38 ASP C CA 1
ATOM 2310 C C . ASP C 1 38 ? -2.119 -23.892 4.892 1.00 84.02 38 ASP C C 1
ATOM 2311 O O . ASP C 1 38 ? -1.440 -22.916 4.563 1.00 84.02 38 ASP C O 1
ATOM 2316 N N . GLU C 1 39 ? -2.000 -25.088 4.320 1.00 86.49 39 GLU C N 1
ATOM 2317 C CA . GLU C 1 39 ? -1.070 -25.339 3.223 1.00 51.30 39 GLU C CA 1
ATOM 2318 C C . GLU C 1 39 ? -1.817 -25.543 1.909 1.00 61.77 39 GLU C C 1
ATOM 2319 O O . GLU C 1 39 ? -2.895 -26.139 1.884 1.00 45.81 39 GLU C O 1
ATOM 2325 N N . THR C 1 40 ? -1.233 -25.045 0.822 1.00 41.41 40 THR C N 1
ATOM 2326 C CA . THR C 1 40 ? -1.825 -25.188 -0.504 1.00 76.34 40 THR C CA 1
ATOM 2327 C C . THR C 1 40 ? -1.106 -26.292 -1.279 1.00 29.02 40 THR C C 1
ATOM 2328 O O . THR C 1 40 ? 0.094 -26.197 -1.549 1.00 87.34 40 THR C O 1
ATOM 2332 N N . VAL C 1 41 ? -1.843 -27.356 -1.597 1.00 53.84 41 VAL C N 1
ATOM 2333 C CA . VAL C 1 41 ? -1.288 -28.491 -2.334 1.00 17.35 41 VAL C CA 1
ATOM 2334 C C . VAL C 1 41 ? -1.057 -28.120 -3.799 1.00 54.88 41 VAL C C 1
ATOM 2335 O O . VAL C 1 41 ? -2.004 -27.880 -4.552 1.00 44.27 41 VAL C O 1
ATOM 2339 N N . GLU C 1 42 ? 0.217 -28.046 -4.181 1.00 49.92 42 GLU C N 1
ATOM 2340 C CA . GLU C 1 42 ? 0.603 -27.682 -5.539 1.00 48.40 42 GLU C CA 1
ATOM 2341 C C . GLU C 1 42 ? 0.970 -28.904 -6.372 1.00 15.52 42 GLU C C 1
ATOM 2342 O O . GLU C 1 42 ? 1.528 -29.875 -5.856 1.00 64.67 42 GLU C O 1
ATOM 2348 N N . VAL C 1 43 ? 0.657 -28.843 -7.664 1.00 81.02 43 VAL C N 1
ATOM 2349 C CA . VAL C 1 43 ? 1.025 -29.907 -8.595 1.00 19.52 43 VAL C CA 1
ATOM 2350 C C . VAL C 1 43 ? 2.035 -29.360 -9.610 1.00 72.37 43 VAL C C 1
ATOM 2351 O O . VAL C 1 43 ? 1.679 -28.635 -10.541 1.00 46.20 43 VAL C O 1
ATOM 2355 N N . HIS C 1 44 ? 3.309 -29.652 -9.356 1.00 55.94 44 HIS C N 1
ATOM 2356 C CA . HIS C 1 44 ? 4.409 -29.193 -10.199 1.00 79.29 44 HIS C CA 1
ATOM 2357 C C . HIS C 1 44 ? 4.658 -30.178 -11.333 1.00 39.57 44 HIS C C 1
ATOM 2358 O O . HIS C 1 44 ? 4.804 -31.376 -11.100 1.00 76.74 44 HIS C O 1
ATOM 2365 N N . ALA C 1 45 ? 4.717 -29.665 -12.560 1.00 42.31 45 ALA C N 1
ATOM 2366 C CA . ALA C 1 45 ? 4.917 -30.512 -13.729 1.00 36.00 45 ALA C CA 1
ATOM 2367 C C . ALA C 1 45 ? 6.149 -30.127 -14.540 1.00 48.25 45 ALA C C 1
ATOM 2368 O O . ALA C 1 45 ? 6.402 -28.946 -14.788 1.00 79.50 45 ALA C O 1
ATOM 2370 N N . LYS C 1 46 ? 6.920 -31.139 -14.931 1.00 79.41 46 LYS C N 1
ATOM 2371 C CA . LYS C 1 46 ? 8.110 -30.948 -15.755 1.00 21.18 46 LYS C CA 1
ATOM 2372 C C . LYS C 1 46 ? 7.778 -31.366 -17.186 1.00 38.47 46 LYS C C 1
ATOM 2373 O O . LYS C 1 46 ? 7.343 -32.495 -17.428 1.00 37.41 46 LYS C O 1
ATOM 2379 N N . LEU C 1 47 ? 7.979 -30.446 -18.127 1.00 81.64 47 LEU C N 1
ATOM 2380 C CA . LEU C 1 47 ? 7.649 -30.700 -19.526 1.00 81.64 47 LEU C CA 1
ATOM 2381 C C . LEU C 1 47 ? 8.861 -31.092 -20.363 1.00 26.31 47 LEU C C 1
ATOM 2382 O O . LEU C 1 47 ? 9.948 -30.535 -20.204 1.00 33.74 47 LEU C O 1
ATOM 2387 N N . GLY C 1 48 ? 8.657 -32.054 -21.263 1.00 22.37 48 GLY C N 1
ATOM 2388 C CA . GLY C 1 48 ? 9.714 -32.520 -22.153 1.00 81.12 48 GLY C CA 1
ATOM 2389 C C . GLY C 1 48 ? 9.697 -31.794 -23.484 1.00 80.24 48 GLY C C 1
ATOM 2390 O O . GLY C 1 48 ? 9.820 -32.412 -24.544 1.00 68.59 48 GLY C O 1
ATOM 2391 N N . ILE C 1 49 ? 9.536 -30.475 -23.419 1.00 86.78 49 ILE C N 1
ATOM 2392 C CA . ILE C 1 49 ? 9.494 -29.637 -24.611 1.00 32.52 49 ILE C CA 1
ATOM 2393 C C . ILE C 1 49 ? 10.755 -28.777 -24.717 1.00 86.78 49 ILE C C 1
ATOM 2394 O O . ILE C 1 49 ? 11.630 -28.831 -23.849 1.00 27.97 49 ILE C O 1
ATOM 2399 N N . ASP C 1 50 ? 10.856 -28.015 -25.804 1.00 88.33 50 ASP C N 1
ATOM 2400 C CA . ASP C 1 50 ? 11.999 -27.132 -26.019 1.00 88.58 50 ASP C CA 1
ATOM 2401 C C . ASP C 1 50 ? 11.610 -25.664 -25.842 1.00 58.66 50 ASP C C 1
ATOM 2402 O O . ASP C 1 50 ? 10.838 -25.117 -26.634 1.00 88.58 50 ASP C O 1
ATOM 2407 N N . PRO C 1 51 ? 12.106 -25.033 -24.762 1.00 84.56 51 PRO C N 1
ATOM 2408 C CA . PRO C 1 51 ? 11.824 -23.630 -24.452 1.00 84.56 51 PRO C CA 1
ATOM 2409 C C . PRO C 1 51 ? 12.591 -22.656 -25.346 1.00 84.56 51 PRO C C 1
ATOM 2410 O O . PRO C 1 51 ? 13.325 -21.798 -24.847 1.00 84.56 51 PRO C O 1
ATOM 2414 N N . ARG C 1 52 ? 12.433 -22.808 -26.658 1.00 85.38 52 ARG C N 1
ATOM 2415 C CA . ARG C 1 52 ? 13.057 -21.918 -27.633 1.00 69.96 52 ARG C CA 1
ATOM 2416 C C . ARG C 1 52 ? 12.011 -21.504 -28.668 1.00 85.38 52 ARG C C 1
ATOM 2417 O O . ARG C 1 52 ? 12.216 -20.563 -29.438 1.00 74.80 52 ARG C O 1
ATOM 2425 N N . ARG C 1 53 ? 10.885 -22.215 -28.661 1.00 76.78 53 ARG C N 1
ATOM 2426 C CA . ARG C 1 53 ? 9.787 -21.963 -29.586 1.00 80.44 53 ARG C CA 1
ATOM 2427 C C . ARG C 1 53 ? 8.545 -21.472 -28.851 1.00 74.94 53 ARG C C 1
ATOM 2428 O O . ARG C 1 53 ? 8.188 -21.997 -27.793 1.00 52.95 53 ARG C O 1
ATOM 2436 N N . SER C 1 54 ? 7.896 -20.458 -29.417 1.00 81.46 54 SER C N 1
ATOM 2437 C CA . SER C 1 54 ? 6.648 -19.936 -28.869 1.00 56.67 54 SER C CA 1
ATOM 2438 C C . SER C 1 54 ? 5.478 -20.770 -29.393 1.00 81.46 54 SER C C 1
ATOM 2439 O O . SER C 1 54 ? 4.361 -20.691 -28.875 1.00 63.26 54 SER C O 1
ATOM 2442 N N . ASP C 1 55 ? 5.753 -21.566 -30.426 1.00 54.82 55 ASP C N 1
ATOM 2443 C CA . ASP C 1 55 ? 4.760 -22.450 -31.031 1.00 88.74 55 ASP C CA 1
ATOM 2444 C C . ASP C 1 55 ? 4.456 -23.621 -30.098 1.00 54.39 55 ASP C C 1
ATOM 2445 O O . ASP C 1 55 ? 3.318 -24.090 -30.024 1.00 88.74 55 ASP C O 1
ATOM 2450 N N . GLN C 1 56 ? 5.486 -24.086 -29.395 1.00 39.58 56 GLN C N 1
ATOM 2451 C CA . GLN C 1 56 ? 5.356 -25.195 -28.456 1.00 43.26 56 GLN C CA 1
ATOM 2452 C C . GLN C 1 56 ? 5.308 -24.639 -27.028 1.00 89.72 56 GLN C C 1
ATOM 2453 O O . GLN C 1 56 ? 6.212 -24.867 -26.220 1.00 60.89 56 GLN C O 1
ATOM 2459 N N . ASN C 1 57 ? 4.254 -23.873 -26.746 1.00 88.19 57 ASN C N 1
ATOM 2460 C CA . ASN C 1 57 ? 4.064 -23.239 -25.443 1.00 38.16 57 ASN C CA 1
ATOM 2461 C C . ASN C 1 57 ? 2.753 -23.696 -24.802 1.00 88.19 57 ASN C C 1
ATOM 2462 O O . ASN C 1 57 ? 1.788 -24.006 -25.504 1.00 88.19 57 ASN C O 1
ATOM 2467 N N . VAL C 1 58 ? 2.717 -23.723 -23.470 1.00 86.78 58 VAL C N 1
ATOM 2468 C CA . VAL C 1 58 ? 1.527 -24.171 -22.746 1.00 8.40 58 VAL C CA 1
ATOM 2469 C C . VAL C 1 58 ? 0.912 -23.069 -21.881 1.00 86.78 58 VAL C C 1
ATOM 2470 O O . VAL C 1 58 ? 1.594 -22.452 -21.062 1.00 42.62 58 VAL C O 1
ATOM 2474 N N . ARG C 1 59 ? -0.373 -22.803 -22.112 1.00 67.30 59 ARG C N 1
ATOM 2475 C CA . ARG C 1 59 ? -1.136 -21.835 -21.322 1.00 29.07 59 ARG C CA 1
ATOM 2476 C C . ARG C 1 59 ? -2.621 -22.193 -21.389 1.00 63.12 59 ARG C C 1
ATOM 2477 O O . ARG C 1 59 ? -3.172 -22.376 -22.476 1.00 48.32 59 ARG C O 1
ATOM 2485 N N . GLY C 1 60 ? -3.261 -22.294 -20.225 1.00 20.44 60 GLY C N 1
ATOM 2486 C CA . GLY C 1 60 ? -4.677 -22.638 -20.168 1.00 28.34 60 GLY C CA 1
ATOM 2487 C C . GLY C 1 60 ? -5.332 -22.399 -18.820 1.00 40.29 60 GLY C C 1
ATOM 2488 O O . GLY C 1 60 ? -4.806 -21.662 -17.984 1.00 45.04 60 GLY C O 1
ATOM 2489 N N . THR C 1 61 ? -6.502 -23.004 -18.631 1.00 86.90 61 THR C N 1
ATOM 2490 C CA . THR C 1 61 ? -7.263 -22.884 -17.386 1.00 40.38 61 THR C CA 1
ATOM 2491 C C . THR C 1 61 ? -8.067 -24.160 -17.113 1.00 61.03 61 THR C C 1
ATOM 2492 O O . THR C 1 61 ? -9.030 -24.472 -17.816 1.00 86.90 61 THR C O 1
ATOM 2496 N N . VAL C 1 62 ? -7.627 -24.915 -16.106 1.00 81.70 62 VAL C N 1
ATOM 2497 C CA . VAL C 1 62 ? -8.255 -26.189 -15.759 1.00 57.99 62 VAL C CA 1
ATOM 2498 C C . VAL C 1 62 ? -9.543 -26.019 -14.952 1.00 58.96 62 VAL C C 1
ATOM 2499 O O . VAL C 1 62 ? -9.655 -25.119 -14.117 1.00 46.54 62 VAL C O 1
ATOM 2503 N N . SER C 1 63 ? -10.535 -26.853 -15.260 1.00 35.08 63 SER C N 1
ATOM 2504 C CA . SER C 1 63 ? -11.805 -26.855 -14.538 1.00 58.10 63 SER C CA 1
ATOM 2505 C C . SER C 1 63 ? -11.860 -28.074 -13.615 1.00 32.42 63 SER C C 1
ATOM 2506 O O . SER C 1 63 ? -12.391 -29.126 -13.980 1.00 40.25 63 SER C O 1
ATOM 2509 N N . LEU C 1 64 ? -11.269 -27.926 -12.430 1.00 78.34 64 LEU C N 1
ATOM 2510 C CA . LEU C 1 64 ? -11.197 -29.007 -11.449 1.00 74.97 64 LEU C CA 1
ATOM 2511 C C . LEU C 1 64 ? -12.565 -29.411 -10.901 1.00 44.17 64 LEU C C 1
ATOM 2512 O O . LEU C 1 64 ? -13.471 -28.577 -10.812 1.00 88.05 64 LEU C O 1
ATOM 2517 N N . PRO C 1 65 ? -12.732 -30.705 -10.562 1.00 84.06 65 PRO C N 1
ATOM 2518 C CA . PRO C 1 65 ? -13.983 -31.233 -10.002 1.00 84.06 65 PRO C CA 1
ATOM 2519 C C . PRO C 1 65 ? -14.323 -30.568 -8.662 1.00 35.58 65 PRO C C 1
ATOM 2520 O O . PRO C 1 65 ? -15.498 -30.427 -8.320 1.00 18.99 65 PRO C O 1
ATOM 2524 N N . HIS C 1 66 ? -13.292 -30.190 -7.907 1.00 37.95 66 HIS C N 1
ATOM 2525 C CA . HIS C 1 66 ? -13.475 -29.526 -6.619 1.00 39.08 66 HIS C CA 1
ATOM 2526 C C . HIS C 1 66 ? -12.720 -28.196 -6.632 1.00 47.30 66 HIS C C 1
ATOM 2527 O O . HIS C 1 66 ? -11.509 -28.151 -6.410 1.00 21.51 66 HIS C O 1
ATOM 2534 N N . GLY C 1 67 ? -13.448 -27.123 -6.942 1.00 38.20 67 GLY C N 1
ATOM 2535 C CA . GLY C 1 67 ? -12.862 -25.791 -7.058 1.00 82.41 67 GLY C CA 1
ATOM 2536 C C . GLY C 1 67 ? -12.991 -25.287 -8.486 1.00 52.53 67 GLY C C 1
ATOM 2537 O O . GLY C 1 67 ? -14.035 -24.759 -8.873 1.00 82.41 67 GLY C O 1
ATOM 2538 N N . GLY C 1 68 ? -11.925 -25.454 -9.268 1.00 84.94 159 GLY C N 1
ATOM 2539 C CA . GLY C 1 68 ? -11.938 -25.082 -10.677 1.00 34.63 159 GLY C CA 1
ATOM 2540 C C . GLY C 1 68 ? -11.381 -23.710 -10.999 1.00 57.89 159 GLY C C 1
ATOM 2541 O O . GLY C 1 68 ? -11.122 -22.905 -10.102 1.00 52.08 159 GLY C O 1
ATOM 2542 N N . ARG C 1 69 ? -11.213 -23.448 -12.295 1.00 83.35 160 ARG C N 1
ATOM 2543 C CA . ARG C 1 69 ? -10.695 -22.178 -12.812 1.00 39.95 160 ARG C CA 1
ATOM 2544 C C . ARG C 1 69 ? -9.358 -21.727 -12.221 1.00 86.16 160 ARG C C 1
ATOM 2545 O O . ARG C 1 69 ? -9.277 -20.732 -11.498 1.00 75.37 160 ARG C O 1
ATOM 2553 N N . ILE C 1 70 ? -8.311 -22.493 -12.532 1.00 84.68 161 ILE C N 1
ATOM 2554 C CA . ILE C 1 70 ? -6.948 -22.167 -12.113 1.00 36.61 161 ILE C CA 1
ATOM 2555 C C . ILE C 1 70 ? -6.036 -22.206 -13.344 1.00 29.15 161 ILE C C 1
ATOM 2556 O O . ILE C 1 70 ? -5.974 -23.213 -14.052 1.00 84.68 161 ILE C O 1
ATOM 2561 N N . GLU C 1 71 ? -5.353 -21.091 -13.603 1.00 51.38 162 GLU C N 1
ATOM 2562 C CA . GLU C 1 71 ? -4.483 -20.976 -14.772 1.00 48.00 162 GLU C CA 1
ATOM 2563 C C . GLU C 1 71 ? -3.113 -21.629 -14.602 1.00 45.27 162 GLU C C 1
ATOM 2564 O O . GLU C 1 71 ? -2.523 -21.597 -13.520 1.00 79.86 162 GLU C O 1
ATOM 2570 N N . PHE C 1 72 ? -2.624 -22.229 -15.687 1.00 87.18 163 PHE C N 1
ATOM 2571 C CA . PHE C 1 72 ? -1.319 -22.892 -15.705 1.00 87.18 163 PHE C CA 1
ATOM 2572 C C . PHE C 1 72 ? -0.509 -22.475 -16.935 1.00 25.44 163 PHE C C 1
ATOM 2573 O O . PHE C 1 72 ? -1.062 -22.316 -18.024 1.00 53.16 163 PHE C O 1
ATOM 2581 N N . ARG C 1 73 ? 0.800 -22.299 -16.751 1.00 69.32 164 ARG C N 1
ATOM 2582 C CA . ARG C 1 73 ? 1.681 -21.844 -17.830 1.00 86.20 164 ARG C CA 1
ATOM 2583 C C . ARG C 1 73 ? 3.150 -22.199 -17.576 1.00 88.24 164 ARG C C 1
ATOM 2584 O O . ARG C 1 73 ? 3.657 -22.040 -16.463 1.00 48.30 164 ARG C O 1
ATOM 2592 N N . ASN C 1 74 ? 3.828 -22.663 -18.628 1.00 59.32 165 ASN C N 1
ATOM 2593 C CA . ASN C 1 74 ? 5.235 -23.067 -18.542 1.00 76.70 165 ASN C CA 1
ATOM 2594 C C . ASN C 1 74 ? 6.216 -21.895 -18.511 1.00 88.96 165 ASN C C 1
ATOM 2595 O O . ASN C 1 74 ? 5.865 -20.768 -18.865 1.00 44.80 165 ASN C O 1
ATOM 2600 N N . ASP C 1 75 ? 7.450 -22.177 -18.095 1.00 66.02 166 ASP C N 1
ATOM 2601 C CA . ASP C 1 75 ? 8.499 -21.160 -18.012 1.00 47.00 166 ASP C CA 1
ATOM 2602 C C . ASP C 1 75 ? 9.524 -21.321 -19.139 1.00 50.81 166 ASP C C 1
ATOM 2603 O O . ASP C 1 75 ? 9.215 -21.888 -20.191 1.00 30.92 166 ASP C O 1
ATOM 2608 N N . LYS C 1 76 ? 10.737 -20.811 -18.918 1.00 49.23 167 LYS C N 1
ATOM 2609 C CA . LYS C 1 76 ? 11.811 -20.897 -19.909 1.00 89.82 167 LYS C CA 1
ATOM 2610 C C . LYS C 1 76 ? 12.673 -22.153 -19.740 1.00 70.49 167 LYS C C 1
ATOM 2611 O O . LYS C 1 76 ? 13.760 -22.257 -20.315 1.00 89.82 167 LYS C O 1
ATOM 2617 N N . THR C 1 77 ? 12.182 -23.094 -18.937 1.00 86.27 168 THR C N 1
ATOM 2618 C CA . THR C 1 77 ? 12.854 -24.376 -18.727 1.00 86.27 168 THR C CA 1
ATOM 2619 C C . THR C 1 77 ? 11.865 -25.523 -18.947 1.00 42.32 168 THR C C 1
ATOM 2620 O O . THR C 1 77 ? 12.259 -26.686 -19.052 1.00 61.28 168 THR C O 1
ATOM 2624 N N . GLY C 1 78 ? 10.582 -25.172 -19.041 1.00 86.69 169 GLY C N 1
ATOM 2625 C CA . GLY C 1 78 ? 9.520 -26.150 -19.239 1.00 23.99 169 GLY C CA 1
ATOM 2626 C C . GLY C 1 78 ? 8.974 -26.667 -17.922 1.00 32.38 169 GLY C C 1
ATOM 2627 O O . GLY C 1 78 ? 9.019 -27.868 -17.653 1.00 86.69 169 GLY C O 1
ATOM 2628 N N . ALA C 1 79 ? 8.467 -25.754 -17.096 1.00 70.87 170 ALA C N 1
ATOM 2629 C CA . ALA C 1 79 ? 7.919 -26.118 -15.792 1.00 32.18 170 ALA C CA 1
ATOM 2630 C C . ALA C 1 79 ? 6.651 -25.341 -15.448 1.00 26.47 170 ALA C C 1
ATOM 2631 O O . ALA C 1 79 ? 6.591 -24.120 -15.606 1.00 56.35 170 ALA C O 1
ATOM 2633 N N . ILE C 1 80 ? 5.638 -26.069 -14.979 1.00 81.23 171 ILE C N 1
ATOM 2634 C CA . ILE C 1 80 ? 4.357 -25.478 -14.588 1.00 21.96 171 ILE C CA 1
ATOM 2635 C C . ILE C 1 80 ? 4.120 -25.719 -13.094 1.00 37.51 171 ILE C C 1
ATOM 2636 O O . ILE C 1 80 ? 4.404 -26.803 -12.581 1.00 17.44 171 ILE C O 1
ATOM 2641 N N . HIS C 1 81 ? 3.604 -24.702 -12.405 1.00 55.17 172 HIS C N 1
ATOM 2642 C CA . HIS C 1 81 ? 3.398 -24.771 -10.957 1.00 72.49 172 HIS C CA 1
ATOM 2643 C C . HIS C 1 81 ? 1.964 -24.411 -10.557 1.00 88.36 172 HIS C C 1
ATOM 2644 O O . HIS C 1 81 ? 1.735 -23.431 -9.844 1.00 55.18 172 HIS C O 1
ATOM 2651 N N . ALA C 1 82 ? 1.003 -25.226 -10.992 1.00 53.28 173 ALA C N 1
ATOM 2652 C CA . ALA C 1 82 ? -0.405 -24.976 -10.687 1.00 83.79 173 ALA C CA 1
ATOM 2653 C C . ALA C 1 82 ? -0.918 -25.821 -9.520 1.00 39.95 173 ALA C C 1
ATOM 2654 O O . ALA C 1 82 ? -0.715 -27.038 -9.490 1.00 83.79 173 ALA C O 1
ATOM 2656 N N . PRO C 1 83 ? -1.570 -25.171 -8.536 1.00 82.18 174 PRO C N 1
ATOM 2657 C CA . PRO C 1 83 ? -2.127 -25.843 -7.355 1.00 82.18 174 PRO C CA 1
ATOM 2658 C C . PRO C 1 83 ? -3.492 -26.475 -7.643 1.00 40.16 174 PRO C C 1
ATOM 2659 O O . PRO C 1 83 ? -4.134 -26.137 -8.638 1.00 82.18 174 PRO C O 1
ATOM 2663 N N . VAL C 1 84 ? -3.934 -27.373 -6.759 1.00 43.34 175 VAL C N 1
ATOM 2664 C CA . VAL C 1 84 ? -5.216 -28.060 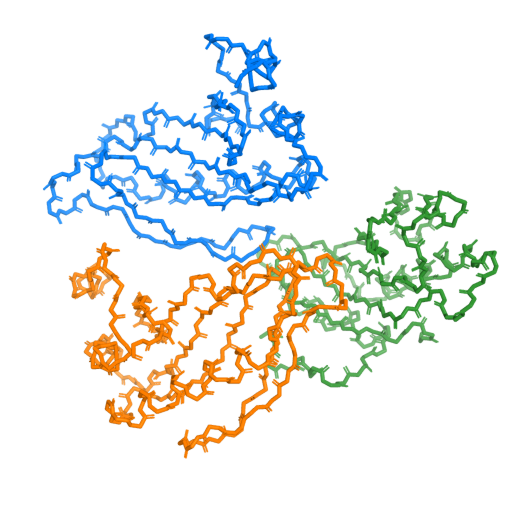-6.936 1.00 23.57 175 VAL C CA 1
ATOM 2665 C C . VAL C 1 84 ? -6.120 -28.051 -5.696 1.00 41.39 175 VAL C C 1
ATOM 2666 O O . VAL C 1 84 ? -7.210 -28.628 -5.712 1.00 90.36 175 VAL C O 1
ATOM 2670 N N . GLY C 1 85 ? -5.671 -27.391 -4.630 1.00 27.57 176 GLY C N 1
ATOM 2671 C CA . GLY C 1 85 ? -6.463 -27.303 -3.409 1.00 20.78 176 GLY C CA 1
ATOM 2672 C C . GLY C 1 85 ? -5.646 -27.112 -2.145 1.00 23.89 176 GLY C C 1
ATOM 2673 O O . GLY C 1 85 ? -4.484 -26.708 -2.199 1.00 49.15 176 GLY C O 1
ATOM 2674 N N . LYS C 1 86 ? -6.265 -27.409 -1.004 1.00 31.64 177 LYS C N 1
ATOM 2675 C CA . LYS C 1 86 ? -5.618 -27.253 0.297 1.00 36.12 177 LYS C CA 1
ATOM 2676 C C . LYS C 1 86 ? -5.512 -28.584 1.042 1.00 40.14 177 LYS C C 1
ATOM 2677 O O . LYS C 1 86 ? -6.207 -29.548 0.714 1.00 43.91 177 LYS C O 1
ATOM 2683 N N . ALA C 1 87 ? -4.643 -28.622 2.052 1.00 38.49 178 ALA C N 1
ATOM 2684 C CA . ALA C 1 87 ? -4.403 -29.841 2.824 1.00 34.09 178 ALA C CA 1
ATOM 2685 C C . ALA C 1 87 ? -5.490 -30.137 3.859 1.00 72.18 178 ALA C C 1
ATOM 2686 O O . ALA C 1 87 ? -5.601 -31.265 4.344 1.00 31.46 178 ALA C O 1
ATOM 2688 N N . SER C 1 88 ? -6.305 -29.130 4.172 1.00 66.92 179 SER C N 1
ATOM 2689 C CA . SER C 1 88 ? -7.371 -29.278 5.163 1.00 35.29 179 SER C CA 1
ATOM 2690 C C . SER C 1 88 ? -8.624 -29.964 4.607 1.00 89.50 179 SER C C 1
ATOM 2691 O O . SER C 1 88 ? -9.700 -29.894 5.205 1.00 73.00 179 SER C O 1
ATOM 2694 N N . PHE C 1 89 ? -8.465 -30.661 3.482 1.00 39.05 180 PHE C N 1
ATOM 2695 C CA . PHE C 1 89 ? -9.574 -31.368 2.839 1.00 46.25 180 PHE C CA 1
ATOM 2696 C C . PHE C 1 89 ? -9.206 -32.828 2.558 1.00 73.32 180 PHE C C 1
ATOM 2697 O O . PHE C 1 89 ? -8.059 -33.125 2.213 1.00 67.23 180 PHE C O 1
ATOM 2705 N N . PRO C 1 90 ? -10.176 -33.751 2.724 1.00 62.90 181 PRO C N 1
ATOM 2706 C CA . PRO C 1 90 ? -10.010 -35.199 2.508 1.00 84.96 181 PRO C CA 1
ATOM 2707 C C . PRO C 1 90 ? -9.281 -35.558 1.213 1.00 40.22 181 PRO C C 1
ATOM 2708 O O . PRO C 1 90 ? -9.464 -34.885 0.197 1.00 35.13 181 PRO C O 1
ATOM 2712 N N . PRO C 1 91 ? -8.485 -36.645 1.231 1.00 45.41 182 PRO C N 1
ATOM 2713 C CA . PRO C 1 91 ? -7.711 -37.119 0.078 1.00 80.80 182 PRO C CA 1
ATOM 2714 C C . PRO C 1 91 ? -8.547 -37.591 -1.107 1.00 55.52 182 PRO C C 1
ATOM 2715 O O . PRO C 1 91 ? -8.040 -37.666 -2.228 1.00 28.02 182 PRO C O 1
ATOM 2719 N N . GLU C 1 92 ? -9.818 -37.917 -0.859 1.00 45.48 183 GLU C N 1
ATOM 2720 C CA . GLU C 1 92 ? -10.704 -38.410 -1.917 1.00 80.24 183 GLU C CA 1
ATOM 2721 C C . GLU C 1 92 ? -11.111 -37.357 -2.952 1.00 30.11 183 GLU C C 1
ATOM 2722 O O . GLU C 1 92 ? -11.564 -37.700 -4.047 1.00 61.22 183 GLU C O 1
ATOM 2728 N N . LYS C 1 93 ? -10.934 -36.080 -2.609 1.00 83.86 184 LYS C N 1
ATOM 2729 C CA . LYS C 1 93 ? -11.207 -34.992 -3.551 1.00 16.73 184 LYS C CA 1
ATOM 2730 C C . LYS C 1 93 ? -9.919 -34.413 -4.148 1.00 33.92 184 LYS C C 1
ATOM 2731 O O . LYS C 1 93 ? -9.931 -33.881 -5.260 1.00 26.93 184 LYS C O 1
ATOM 2737 N N . LEU C 1 94 ? -8.816 -34.531 -3.409 1.00 39.29 185 LEU C N 1
ATOM 2738 C CA . LEU C 1 94 ? -7.511 -34.063 -3.878 1.00 13.28 185 LEU C CA 1
ATOM 2739 C C . LEU C 1 94 ? -6.967 -34.957 -4.992 1.00 41.39 185 LEU C C 1
ATOM 2740 O O . LEU C 1 94 ? -6.505 -34.462 -6.022 1.00 25.38 185 LEU C O 1
ATOM 2745 N N . ALA C 1 95 ? -7.050 -36.272 -4.788 1.00 42.45 186 ALA C N 1
ATOM 2746 C CA . ALA C 1 95 ? -6.573 -37.251 -5.767 1.00 60.41 186 ALA C CA 1
ATOM 2747 C C . ALA C 1 95 ? -7.313 -37.133 -7.098 1.00 27.32 186 ALA C C 1
ATOM 2748 O O . ALA C 1 95 ? -6.739 -37.385 -8.160 1.00 59.36 186 ALA C O 1
ATOM 2750 N N . ASP C 1 96 ? -8.587 -36.752 -7.029 1.00 37.30 187 ASP C N 1
ATOM 2751 C CA . ASP C 1 96 ? -9.409 -36.567 -8.222 1.00 23.20 187 ASP C CA 1
ATOM 2752 C C . ASP C 1 96 ? -9.007 -35.302 -8.979 1.00 49.99 187 ASP C C 1
ATOM 2753 O O . ASP C 1 96 ? -9.041 -35.274 -10.210 1.00 52.71 187 ASP C O 1
ATOM 2758 N N . ASN C 1 97 ? -8.618 -34.265 -8.237 1.00 56.86 188 ASN C N 1
ATOM 2759 C CA . ASN C 1 97 ? -8.191 -32.998 -8.832 1.00 26.18 188 ASN C CA 1
ATOM 2760 C C . ASN C 1 97 ? -6.813 -33.085 -9.486 1.00 33.58 188 ASN C C 1
ATOM 2761 O O . ASN C 1 97 ? -6.606 -32.547 -10.575 1.00 78.22 188 ASN C O 1
ATOM 2766 N N . ILE C 1 98 ? -5.876 -33.752 -8.811 1.00 26.78 189 ILE C N 1
ATOM 2767 C CA . ILE C 1 98 ? -4.520 -33.938 -9.334 1.00 29.72 189 ILE C CA 1
ATOM 2768 C C . ILE C 1 98 ? -4.561 -34.704 -10.658 1.00 59.01 189 ILE C C 1
ATOM 2769 O O . ILE C 1 98 ? -3.951 -34.286 -11.643 1.00 64.67 189 ILE C O 1
ATOM 2774 N N . ARG C 1 99 ? -5.337 -35.787 -10.684 1.00 37.17 190 ARG C N 1
ATOM 2775 C CA . ARG C 1 99 ? -5.465 -36.635 -11.866 1.00 22.24 190 ARG C CA 1
ATOM 2776 C C . ARG C 1 99 ? -6.176 -35.909 -13.008 1.00 64.90 190 ARG C C 1
ATOM 2777 O O . ARG C 1 99 ? -5.789 -36.042 -14.171 1.00 50.80 190 ARG C O 1
ATOM 2785 N N . ALA C 1 100 ? -7.224 -35.158 -12.669 1.00 50.18 191 ALA C N 1
ATOM 2786 C CA . ALA C 1 100 ? -7.980 -34.388 -13.658 1.00 27.48 191 ALA C CA 1
ATOM 2787 C C . ALA C 1 100 ? -7.139 -33.248 -14.227 1.00 86.14 191 ALA C C 1
ATOM 2788 O O . ALA C 1 100 ? -7.378 -32.789 -15.345 1.00 50.69 191 ALA C O 1
ATOM 2790 N N . PHE C 1 101 ? -6.170 -32.784 -13.439 1.00 48.83 192 PHE C N 1
ATOM 2791 C CA . PHE C 1 101 ? -5.244 -31.745 -13.878 1.00 25.32 192 PHE C CA 1
ATOM 2792 C C . PHE C 1 101 ? -4.228 -32.322 -14.867 1.00 47.91 192 PHE C C 1
ATOM 2793 O O . PHE C 1 101 ? -3.795 -31.630 -15.788 1.00 58.10 192 PHE C O 1
ATOM 2801 N N . ILE C 1 102 ? -3.865 -33.591 -14.673 1.00 42.59 193 ILE C N 1
ATOM 2802 C CA . ILE C 1 102 ? -2.903 -34.268 -15.547 1.00 56.48 193 ILE C CA 1
ATOM 2803 C C . ILE C 1 102 ? -3.420 -34.362 -16.985 1.00 86.83 193 ILE C C 1
ATOM 2804 O O . ILE C 1 102 ? -2.746 -33.918 -17.913 1.00 54.38 193 ILE C O 1
ATOM 2809 N N . ARG C 1 103 ? -4.627 -34.902 -17.160 1.00 82.77 194 ARG C N 1
ATOM 2810 C CA . ARG C 1 103 ? -5.228 -35.034 -18.492 1.00 82.77 194 ARG C CA 1
ATOM 2811 C C . ARG C 1 103 ? -5.584 -33.690 -19.126 1.00 82.77 194 ARG C C 1
ATOM 2812 O O . ARG C 1 103 ? -5.550 -33.550 -20.351 1.00 82.77 194 ARG C O 1
ATOM 2820 N N . ALA C 1 104 ? -5.939 -32.715 -18.292 1.00 72.98 195 ALA C N 1
ATOM 2821 C CA . ALA C 1 104 ? -6.222 -31.360 -18.766 1.00 44.36 195 ALA C CA 1
ATOM 2822 C C . ALA C 1 104 ? -4.916 -30.691 -19.195 1.00 86.71 195 ALA C C 1
ATOM 2823 O O . ALA C 1 104 ? -4.917 -29.774 -20.020 1.00 39.92 195 ALA C O 1
ATOM 2825 N N . LEU C 1 105 ? -3.812 -31.149 -18.609 1.00 42.13 196 LEU C N 1
ATOM 2826 C CA . LEU C 1 105 ? -2.481 -30.670 -18.963 1.00 33.59 196 LEU C CA 1
ATOM 2827 C C . LEU C 1 105 ? -2.008 -31.424 -20.207 1.00 15.17 196 LEU C C 1
ATOM 2828 O O . LEU C 1 105 ? -1.285 -30.873 -21.039 1.00 46.84 196 LEU C O 1
ATOM 2833 N N . GLU C 1 106 ? -2.446 -32.678 -20.332 1.00 85.55 197 GLU C N 1
ATOM 2834 C CA . GLU C 1 106 ? -2.106 -33.521 -21.480 1.00 36.20 197 GLU C CA 1
ATOM 2835 C C . GLU C 1 106 ? -2.840 -33.067 -22.741 1.00 59.17 197 GLU C C 1
ATOM 2836 O O . GLU C 1 106 ? -2.551 -33.543 -23.843 1.00 85.55 197 GLU C O 1
ATOM 2842 N N . ALA C 1 107 ? -3.793 -32.152 -22.569 1.00 80.41 198 ALA C N 1
ATOM 2843 C CA . ALA C 1 107 ? -4.543 -31.583 -23.687 1.00 53.15 198 ALA C CA 1
ATOM 2844 C C . ALA C 1 107 ? -3.628 -30.726 -24.568 1.00 3.51 198 ALA C C 1
ATOM 2845 O O . ALA C 1 107 ? -4.071 -30.130 -25.553 1.00 44.41 198 ALA C O 1
ATOM 2847 N N . HIS C 1 108 ? -2.346 -30.694 -24.210 1.00 85.58 199 HIS C N 1
ATOM 2848 C CA . HIS C 1 108 ? -1.340 -29.957 -24.961 1.00 59.47 199 HIS C CA 1
ATOM 2849 C C . HIS C 1 108 ? -0.262 -30.897 -25.505 1.00 31.01 199 HIS C C 1
ATOM 2850 O O . HIS C 1 108 ? 0.925 -30.740 -25.205 1.00 85.58 199 HIS C O 1
ATOM 2857 N N . LYS C 1 109 ? -0.693 -31.899 -26.270 1.00 84.59 200 LYS C N 1
ATOM 2858 C CA . LYS C 1 109 ? 0.228 -32.855 -26.918 1.00 32.46 200 LYS C CA 1
ATOM 2859 C C . LYS C 1 109 ? 1.108 -32.040 -27.870 1.00 84.59 200 LYS C C 1
ATOM 2860 O O . LYS C 1 109 ? 0.600 -31.386 -28.784 1.00 84.59 200 LYS C O 1
ATOM 2866 N N . PRO C 1 110 ? 2.436 -32.085 -27.660 1.00 80.97 201 PRO C N 1
ATOM 2867 C CA . PRO C 1 110 ? 3.384 -31.305 -28.458 1.00 57.24 201 PRO C CA 1
ATOM 2868 C C . PRO C 1 110 ? 3.371 -31.581 -29.942 1.00 80.97 201 PRO C C 1
ATOM 2869 O O . PRO C 1 110 ? 3.454 -32.740 -30.358 1.00 25.81 201 PRO C O 1
ATOM 2873 N N . GLU C 1 111 ? 3.235 -30.520 -30.731 1.00 87.40 202 GLU C N 1
ATOM 2874 C CA . GLU C 1 111 ? 3.297 -30.601 -32.187 1.00 87.40 202 GLU C CA 1
ATOM 2875 C C . GLU C 1 111 ? 4.763 -30.844 -32.555 1.00 53.95 202 GLU C C 1
ATOM 2876 O O . GLU C 1 111 ? 5.584 -29.924 -32.531 1.00 87.40 202 GLU C O 1
ATOM 2882 N N . GLY C 1 112 ? 5.085 -32.101 -32.855 1.00 83.15 203 GLY C N 1
ATOM 2883 C CA . GLY C 1 112 ? 6.467 -32.502 -33.100 1.00 83.15 203 GLY C CA 1
ATOM 2884 C C . GLY C 1 112 ? 7.144 -32.692 -31.751 1.00 83.15 203 GLY C C 1
ATOM 2885 O O . GLY C 1 112 ? 8.116 -32.006 -31.431 1.00 74.59 203 GLY C O 1
ATOM 2886 N N . ALA C 1 113 ? 6.601 -33.617 -30.960 1.00 87.03 204 ALA C N 1
ATOM 2887 C CA . ALA C 1 113 ? 7.059 -33.865 -29.594 1.00 87.03 204 ALA C CA 1
ATOM 2888 C C . ALA C 1 113 ? 8.542 -34.190 -29.456 1.00 85.99 204 ALA C C 1
ATOM 2889 O O . ALA C 1 113 ? 9.225 -33.619 -28.602 1.00 50.93 204 ALA C O 1
ATOM 2891 N N . LYS C 1 114 ? 9.031 -35.103 -30.293 1.00 86.35 205 LYS C N 1
ATOM 2892 C CA . LYS C 1 114 ? 10.426 -35.562 -30.248 1.00 49.37 205 LYS C CA 1
ATOM 2893 C C . LYS C 1 114 ? 10.787 -36.136 -28.870 1.00 86.21 205 LYS C C 1
ATOM 2894 O O . LYS C 1 114 ? 11.925 -36.023 -28.410 1.00 86.35 205 LYS C O 1
ATOM 2900 N N . GLY C 1 115 ? 9.804 -36.779 -28.237 1.00 81.79 206 GLY C N 1
ATOM 2901 C CA . GLY C 1 115 ? 9.976 -37.363 -26.911 1.00 81.79 206 GLY C CA 1
ATOM 2902 C C . GLY C 1 115 ? 8.659 -37.428 -26.156 1.00 23.64 206 GLY C C 1
ATOM 2903 O O . GLY C 1 115 ? 7.605 -37.671 -26.750 1.00 81.79 206 GLY C O 1
ATOM 2904 N N . THR C 1 116 ? 8.720 -37.212 -24.844 1.00 83.69 207 THR C N 1
ATOM 2905 C CA . THR C 1 116 ? 7.525 -37.230 -24.003 1.00 83.69 207 THR C CA 1
ATOM 2906 C C . THR C 1 116 ? 7.173 -35.807 -23.571 1.00 83.69 207 THR C C 1
ATOM 2907 O O . THR C 1 116 ? 8.060 -35.002 -23.286 1.00 61.00 207 THR C O 1
ATOM 2911 N N . PHE C 1 117 ? 5.877 -35.499 -23.551 1.00 47.32 208 PHE C N 1
ATOM 2912 C CA . PHE C 1 117 ? 5.399 -34.186 -23.120 1.00 63.96 208 PHE C CA 1
ATOM 2913 C C . PHE C 1 117 ? 5.623 -33.982 -21.626 1.00 83.27 208 PHE C C 1
ATOM 2914 O O . PHE C 1 117 ? 5.914 -32.873 -21.177 1.00 67.41 208 PHE C O 1
ATOM 2922 N N . LEU C 1 118 ? 5.498 -35.066 -20.869 1.00 58.07 209 LEU C N 1
ATOM 2923 C CA . LEU C 1 118 ? 5.632 -35.020 -19.423 1.00 17.38 209 LEU C CA 1
ATOM 2924 C C . LEU C 1 118 ? 6.807 -35.877 -18.965 1.00 85.09 209 LEU C C 1
ATOM 2925 O O . LEU C 1 118 ? 6.841 -37.085 -19.210 1.00 85.09 209 LEU C O 1
ATOM 2930 N N . ARG C 1 119 ? 7.774 -35.242 -18.307 1.00 42.21 210 ARG C N 1
ATOM 2931 C CA . ARG C 1 119 ? 8.940 -35.952 -17.789 1.00 37.48 210 ARG C CA 1
ATOM 2932 C C . ARG C 1 119 ? 8.711 -36.397 -16.343 1.00 87.56 210 ARG C C 1
ATOM 2933 O O . ARG C 1 119 ? 8.922 -37.565 -16.009 1.00 28.63 210 ARG C O 1
ATOM 2941 N N . SER C 1 120 ? 8.226 -35.479 -15.508 1.00 47.56 211 SER C N 1
ATOM 2942 C CA . SER C 1 120 ? 7.941 -35.778 -14.104 1.00 49.79 211 SER C CA 1
ATOM 2943 C C . SER C 1 120 ? 6.942 -34.801 -13.485 1.00 24.55 211 SER C C 1
ATOM 2944 O O . SER C 1 120 ? 6.949 -33.611 -13.798 1.00 88.24 211 SER C O 1
ATOM 2947 N N . VAL C 1 121 ? 6.073 -35.321 -12.620 1.00 20.24 212 VAL C N 1
ATOM 2948 C CA . VAL C 1 121 ? 5.107 -34.493 -11.893 1.00 25.99 212 VAL C CA 1
ATOM 2949 C C . VAL C 1 121 ? 5.356 -34.636 -10.388 1.00 52.71 212 VAL C C 1
ATOM 2950 O O . VAL C 1 121 ? 5.776 -35.696 -9.919 1.00 43.92 212 VAL C O 1
ATOM 2954 N N . TYR C 1 122 ? 5.114 -33.557 -9.645 1.00 23.72 213 TYR C N 1
ATOM 2955 C CA . TYR C 1 122 ? 5.340 -33.540 -8.203 1.00 19.54 213 TYR C CA 1
ATOM 2956 C C . TYR C 1 122 ? 4.144 -32.972 -7.441 1.00 46.58 213 TYR C C 1
ATOM 2957 O O . TYR C 1 122 ? 3.465 -32.066 -7.922 1.00 21.55 213 TYR C O 1
ATOM 2966 N N . VAL C 1 123 ? 3.881 -33.534 -6.263 1.00 29.79 214 VAL C N 1
ATOM 2967 C CA . VAL C 1 123 ? 2.829 -33.034 -5.375 1.00 41.71 214 VAL C CA 1
ATOM 2968 C C . VAL C 1 123 ? 3.494 -32.507 -4.101 1.00 44.21 214 VAL C C 1
ATOM 2969 O O . VAL C 1 123 ? 4.193 -33.245 -3.403 1.00 41.42 214 VAL C O 1
ATOM 2973 N N . THR C 1 124 ? 3.306 -31.216 -3.832 1.00 86.00 215 THR C N 1
ATOM 2974 C CA . THR C 1 124 ? 3.933 -30.571 -2.680 1.00 29.32 215 THR C CA 1
ATOM 2975 C C . THR C 1 124 ? 3.092 -29.437 -2.102 1.00 36.84 215 THR C C 1
ATOM 2976 O O . THR C 1 124 ? 2.163 -28.948 -2.744 1.00 57.32 215 THR C O 1
ATOM 2980 N N . THR C 1 125 ? 3.404 -29.056 -0.866 1.00 32.09 216 THR C N 1
ATOM 2981 C CA . THR C 1 125 ? 2.754 -27.922 -0.216 1.00 22.28 216 THR C CA 1
ATOM 2982 C C . THR C 1 125 ? 3.675 -26.700 -0.316 1.00 83.60 216 THR C C 1
ATOM 2983 O O . THR C 1 125 ? 4.851 -26.829 -0.669 1.00 83.60 216 THR C O 1
ATOM 2987 N N . THR C 1 126 ? 3.132 -25.521 -0.014 1.00 82.89 217 THR C N 1
ATOM 2988 C CA . THR C 1 126 ? 3.887 -24.268 -0.120 1.00 74.69 217 THR C CA 1
ATOM 2989 C C . THR C 1 126 ? 5.099 -24.186 0.813 1.00 82.89 217 THR C C 1
ATOM 2990 O O . THR C 1 126 ? 6.058 -23.461 0.530 1.00 65.35 217 THR C O 1
ATOM 2994 N N . MET C 1 127 ? 5.067 -24.948 1.904 1.00 83.71 218 MET C N 1
ATOM 2995 C CA . MET C 1 127 ? 6.150 -24.931 2.886 1.00 24.45 218 MET C CA 1
ATOM 2996 C C . MET C 1 127 ? 6.821 -26.299 3.052 1.00 35.96 218 MET C C 1
ATOM 2997 O O . MET C 1 127 ? 8.022 -26.378 3.318 1.00 83.71 218 MET C O 1
ATOM 3002 N N . GLY C 1 128 ? 6.048 -27.369 2.862 1.00 83.51 219 GLY C N 1
ATOM 3003 C CA . GLY C 1 128 ? 6.545 -28.731 3.037 1.00 53.34 219 GLY C CA 1
ATOM 3004 C C . GLY C 1 128 ? 7.360 -29.288 1.883 1.00 34.53 219 GLY C C 1
ATOM 3005 O O . GLY C 1 128 ? 7.608 -28.586 0.897 1.00 83.51 219 GLY C O 1
ATOM 3006 N N . PRO C 1 129 ? 7.774 -30.565 1.985 1.00 31.91 220 PRO C N 1
ATOM 3007 C CA . PRO C 1 129 ? 8.581 -31.262 0.975 1.00 85.33 220 PRO C CA 1
ATOM 3008 C C . PRO C 1 129 ? 7.820 -31.637 -0.291 1.00 59.48 220 PRO C C 1
ATOM 3009 O O . PRO C 1 129 ? 6.588 -31.620 -0.306 1.00 50.05 220 PRO C O 1
ATOM 3013 N N . SER C 1 130 ? 8.562 -32.031 -1.328 1.00 59.67 221 SER C N 1
ATOM 3014 C CA . SER C 1 130 ? 7.979 -32.415 -2.613 1.00 77.69 221 SER C CA 1
ATOM 3015 C C . SER C 1 130 ? 8.006 -33.928 -2.822 1.00 27.03 221 SER C C 1
ATOM 3016 O O . SER C 1 130 ? 8.972 -34.600 -2.453 1.00 84.01 221 SER C O 1
ATOM 3019 N N . VAL C 1 131 ? 6.942 -34.453 -3.428 1.00 88.88 222 VAL C N 1
ATOM 3020 C CA . VAL C 1 131 ? 6.816 -35.888 -3.683 1.00 61.67 222 VAL C CA 1
ATOM 3021 C C . VAL C 1 131 ? 6.487 -36.151 -5.155 1.00 58.53 222 VAL C C 1
ATOM 3022 O O . VAL C 1 131 ? 5.444 -35.720 -5.651 1.00 33.49 222 VAL C O 1
ATOM 3026 N N . ARG C 1 132 ? 7.382 -36.857 -5.847 1.00 83.70 223 ARG C N 1
ATOM 3027 C CA . ARG C 1 132 ? 7.167 -37.196 -7.254 1.00 47.64 223 ARG C CA 1
ATOM 3028 C C . ARG C 1 132 ? 6.119 -38.297 -7.386 1.00 51.40 223 ARG C C 1
ATOM 3029 O O . ARG C 1 132 ? 6.197 -39.324 -6.708 1.00 52.64 223 ARG C O 1
ATOM 3037 N N . ILE C 1 133 ? 5.133 -38.071 -8.254 1.00 53.05 224 ILE C N 1
ATOM 3038 C CA . ILE C 1 133 ? 4.069 -39.049 -8.458 1.00 30.49 224 ILE C CA 1
ATOM 3039 C C . ILE C 1 133 ? 4.022 -39.635 -9.867 1.00 40.77 224 ILE C C 1
ATOM 3040 O O . ILE C 1 133 ? 4.612 -39.090 -10.803 1.00 42.78 224 ILE C O 1
ATOM 3045 N N . ASN C 1 134 ? 3.335 -40.769 -9.991 1.00 86.41 225 ASN C N 1
ATOM 3046 C CA . ASN C 1 134 ? 3.162 -41.457 -11.270 1.00 80.18 225 ASN C CA 1
ATOM 3047 C C . ASN C 1 134 ? 2.150 -40.692 -12.125 1.00 49.27 225 ASN C C 1
ATOM 3048 O O . ASN C 1 134 ? 0.987 -40.546 -11.741 1.00 83.11 225 ASN C O 1
ATOM 3053 N N . PRO C 1 135 ? 2.598 -40.182 -13.286 1.00 87.58 226 PRO C N 1
ATOM 3054 C CA . PRO C 1 135 ? 1.778 -39.404 -14.221 1.00 38.79 226 PRO C CA 1
ATOM 3055 C C . PRO C 1 135 ? 0.579 -40.156 -14.788 1.00 87.58 226 PRO C C 1
ATOM 3056 O O . PRO C 1 135 ? -0.424 -39.540 -15.150 1.00 84.82 226 PRO C O 1
ATOM 3060 N N . HIS C 1 136 ? 0.693 -41.481 -14.878 1.00 84.71 227 HIS C N 1
ATOM 3061 C CA . HIS C 1 136 ? -0.376 -42.310 -15.433 1.00 57.45 227 HIS C CA 1
ATOM 3062 C C . HIS C 1 136 ? -1.169 -43.098 -14.389 1.00 47.88 227 HIS C C 1
ATOM 3063 O O . HIS C 1 136 ? -1.946 -43.991 -14.732 1.00 42.60 227 HIS C O 1
ATOM 3070 N N . SER C 1 137 ? -0.997 -42.738 -13.118 1.00 82.91 228 SER C N 1
ATOM 3071 C CA . SER C 1 137 ? -1.718 -43.403 -12.033 1.00 51.94 228 SER C CA 1
ATOM 3072 C C . SER C 1 137 ? -3.061 -42.725 -11.764 1.00 41.21 228 SER C C 1
ATOM 3073 O O . SER C 1 137 ? -3.296 -41.673 -12.396 1.00 48.74 228 SER C O 1
#

B-factor: mean 49.99, std 25.66, range [1.0, 93.16]

Nearest PDB structures (foldseek):
  2vpl-assembly1_A  TM=9.712E-01  e=2.234E-23  Thermus thermophilus
  2ov7-assembly3_C  TM=9.679E-01  e=1.448E-22  Thermus thermophilus
  4qg3-assembly1_A  TM=9.700E-01  e=4.175E-20  Thermus thermophilus
  3tg8-assembly1_A  TM=9.663E-01  e=1.165E-18  Thermus thermophilus
  7p7t-assembly1_F  TM=9.597E-01  e=4.971E-13  Enterococcus faecalis

InterPro domains:
  IPR002143 Large ribosomal subunit protein uL1 [PIRSF002155] (1-226)
  IPR005878 Large ribosomal subunit protein uL1, bacteria [MF_01318_B] (2-229)
  IPR005878 Large ribosomal subunit protein uL1, bacteria [TIGR01169] (3-227)
  IPR016095 Large ribosomal subunit protein uL1, 3-layer alpha/beta-sandwich domain [G3DSA:3.40.50.790] (68-160)
  IPR023673 Large ribosomal subunit protein uL1, conserved site [PS01199] (121-140)
  IPR023674 Ribosomal protein uL1-like [SSF56808] (6-227)
  IPR028364 Ribosomal protein uL1/ribosomal biogenesis protein [PF00687] (30-221)
  IPR028364 Ribosomal protein uL1/ribosomal biogenesis protein [cd00403] (23-225)

Solvent-accessible surface area: 21622 Å² total; per-residue (Å²): 86,182,100,95,179,54,19,81,158,103,20,67,124,150,87,107,20,49,2,74,76,2,4,99,20,1,64,112,1,27,40,106,180,100,51,0,31,0,38,0,64,0,78,0,41,11,44,36,188,112,116,127,60,91,4,70,20,68,28,51,7,32,26,24,37,144,19,81,4,45,5,60,149,107,0,32,5,88,0,45,0,14,51,12,64,47,49,34,104,49,1,4,56,0,5,71,23,0,4,179,14,0,69,84,58,86,39,155,72,57,201,52,85,14,15,139,26,4,75,3,16,8,79,92,11,6,57,0,85,2,54,23,144,54,211,162,159,140,37,20,40,133,120,9,47,54,105,92,96,27,49,2,63,91,0,0,93,16,1,71,124,2,38,57,30,215,120,74,0,36,0,47,0,52,2,78,4,10,11,40,17,55,91,30,74,20,47,0,116,14,77,42,82,11,82,41,81,28,185,22,99,15,84,3,44,71,50,1,21,0,93,0,64,4,10,79,16,90,43,46,23,107,86,0,2,62,0,0,79,4,0,8,168,13,0,70,81,66,102,37,179,69,55,123,65,104,16,22,127,23,2,35,0,12,9,74,113,23,30,34,0,92,3,56,24,153,52,139,91,178,168,19,54,45,101,95,81,14,45,0,76,81,1,1,104,26,2,92,134,4,14,49,116,171,129,86,4,44,0,14,0,18,3,30,3,22,20,35,59,192,81,106,124,12,71,5,163,22,64,6,85,12,81,70,83,20,180,42,123,10,119,15,60,180,50,1,6,0,71,2,39,1,27,96,11,77,91,52,26,110,52,7,9,54,4,0,93,36,0,7,165,32,0,28,80,54,143,15,146,43,31,200,60,90,2,16,110,4,0,25,0,4,5,31,63,21,7,29,3,98,0,53,36,159,43

Secondary structure (DSSP, 8-state):
-HHHHHHHTTS-TT--B-HHHHHHHHHHT--SSS-PEEEEEEEESS-TT-SS---EEEEE-TTS-EEEEE--TTSEEEEEEEETTS-HHHHHHHHHHHHHHHHTTS-SS--S-SEEEEEEEETTS--EEB-TT-/-HHHHHHHSS-TT--B-HHHHHHHHHHT--SSS-PEEEEEEE-S--TT-STT--EEEEE-SSS-EEEEE--SSSEEEEEEEETTS-HHHHHHHHHHHHHHHHTT--SSSSS--S--EEEE-SSSPPEEB-TT-/--SSS-SS--B-HHHHHHHHHHHS-SSS--EEEEEEEE-S-TT-SSS--EEEE--SSS--EEEE--SSSEEEEEEEETTS-HHHHHHHHHHHHHHHTT---TT-SS-SEEEEEEE-SSS-EEEE-TT-

Organism: Thermus thermophilus (strain ATCC 27634 / DSM 579 / HB8) (NCBI:txid300852)

CATH classification: 6.10.20.140

Foldseek 3Di:
DVLQVVLVVVADDPDAAALLVVLVSQLVFDDPPDWWWKKKKWQFPFQLPDPPLWDWDWFQQPPDGIWIWTQDSVSMIMTTQGTSPDDSVSSSSSLLRVLVVQVVSPDDPDDDDGTDWMWMHTPSHDIHTHDSVD/DLQCVLVVLADPPDAAALLRVLVNQLVSPPDPDKWFKKKKWAWDDQLVDPVLWDWDWDFQPPDTIWGWTDDSRRMIMITQGISPDHSVSSSSSVLVVLVSQVVSHDPDDPPGTTDWMWMHIDPHDTRTHDNVD/DCPVADPVDAAALLRVLVVQLVQDDPPDKWFKKKKFAFLDALPDPLLWDWDWFQAPPDGGWIWTADSRRMTITTQGISVDDSVRRSRRNLSVLVVRCVRPGPPRVDGGTDWMWIHIPPGDIHIHDSVD

Radius of gyration: 22.69 Å; Cα contacts (8 Å, |Δi|>4): 763; chains: 3; bounding box: 53×55×63 Å

Sequence (395 aa):
GKRYRALLEKVDPNKIYTIDEAAHLVKELATAKFDETVEVHAKLGIDPRRSDQNVRGTVSLPHGGRIEFRNDKTGAIHAPVGKASFPPEKLADNIRAFIRALEAHKPEGAKGTFLRSVYVTTTMGPSVRINPHSKRYRALLEKVDPNKIYTIDEAAHLVKELATAKFDETVEVHAKLGIDPRRSDQNVRGTVSLPHGGRIEFRNDKTGAIHAPVGKASFPPEKLADNIRAFIRALEAHKPEGAKGTFLRSVYVTTTMGPSVRINPHSLLEKVDPNKIYTIDEAAHLVKELATAKFDETVEVHAKLGIDPRRSDQNVRGTVSLPHGGRIEFRNDKTGAIHAPVGKASFPPEKLADNIRAFIRALEAHKPEGAKGTFLRSVYVTTTMGPSVRINPHS